Protein AF-A0A8J1XSB1-F1 (afdb_monomer)

Solvent-accessible surface area (backbone atoms only — not comparable to full-atom values): 29919 Å² total; per-residue (Å²): 109,68,73,61,51,50,53,50,51,52,51,54,46,54,56,48,51,50,58,38,58,77,54,52,57,88,57,80,73,46,47,40,36,46,13,46,48,22,53,51,43,30,51,53,44,44,46,30,55,44,31,11,64,73,67,74,39,55,56,66,54,18,47,53,47,57,32,66,22,36,42,86,61,67,60,22,49,53,42,48,53,49,42,74,71,49,35,71,60,53,36,58,38,50,78,67,71,50,51,36,56,30,52,25,39,43,70,64,36,24,49,68,43,92,95,52,74,80,66,52,67,66,92,67,63,96,88,58,58,54,65,65,60,15,55,77,47,47,66,62,61,66,76,61,80,56,75,78,62,84,58,97,54,82,90,51,59,50,77,39,91,84,40,30,66,58,40,62,51,50,50,46,32,74,72,50,58,37,27,71,58,47,76,47,71,51,55,40,7,78,46,55,50,40,52,8,26,37,30,25,20,33,31,74,41,72,76,39,58,77,31,28,44,36,33,54,58,60,85,27,8,49,89,53,55,26,19,34,29,47,56,46,24,63,37,90,88,80,71,45,28,44,31,51,76,56,34,66,89,38,60,56,52,26,34,35,36,45,20,8,33,70,50,18,28,48,60,64,54,50,47,80,48,28,50,92,64,48,43,44,80,74,32,57,56,44,64,59,34,58,44,34,75,34,32,38,26,32,45,12,22,54,51,8,78,45,62,79,85,84,77,69,64,71,60,59,50,50,11,47,36,47,52,47,28,70,38,25,49,67,26,28,46,20,33,35,51,49,31,32,81,78,23,18,65,79,63,36,68,59,47,57,68,47,62,75,59,48,47,82,57,27,46,19,38,34,33,35,41,38,50,37,48,43,43,45,29,36,33,49,91,64,26,83,78,75,31,65,47,57,68,54,48,48,57,31,50,54,48,52,55,54,50,47,48,72,38,46,11,65,78,15,30,36,42,38,40,24,34,47,71,48,66,57,43,47,77,50,32,53,90,40,62,27,46,81,13,52,93,76,70,72,27,31,38,47,46,52,27,48,26,30,39,60,20,28,59,27,75,27,34,19,39,49,40,82,50,62,69,50,22,51,53,33,42,50,51,28,52,52,43,27,51,39,55,45,48,51,42,64,73,43,60,89,71,52,86,15,39,55,65,47,68,42,73,39,50,60,61,66,44,45,54,53,41,42,75,74,73,47,60,68,48,77,34,37,29,68,64,79,60,70,44,60,26,51,49,35,26,23,48,36,22,50,54,49,49,56,47,35,63,75,74,40,44,77,66,70,48,56,71,32,88,41,44,65,57,47,39,73,74,43,57,72,27,80,62,69,122

Sequence (579 aa):
MAEGFLKVTKHLFVLSVFMVISTYSPIYAKGVNGGIQCATCTVVVTLTEQLAQVHNDSVAQALARLCSYMPQGQLQYACKIIIETLGPVVIDMLEKHETPDVICHALHLCTVDEGQPQCHLFPVPKDVSIQDRAMKYSNYGTSGLAWKHRRKEPFSVCKLPGIKILCDWIERIFDDHNPALDIDGDNFSTFQTLRGSSWRGKDCNDEQENIHPGAKPELGDVFHDTNCNGIYGVDGNTGLPYEDLYCKDSQPIGVAAIGDSVTAHFHIPPEWLEAEKLNVEMLRYLPFWLENELDWPHLSGTTGFMNDTTGRIEGSTDSIYLQMRKRNRCNHRDYQNLGVNGGRSGSTLNNENALARDKLKDNPLLVFYALVGNDVCNGHSDTLAHMTSPEEMRKNFLKTLKFLDAKVPNGSHLIVIGLADGSLLYDNLKNRVHPLGKLWGNVKYPQFYDWFNCLQVTPCAGWMNSNATIRNGTTKRARELSQVLKSVVAETKGKLRNFDASYLDCPIGPVLDAWKAQGGEGWQLIEPVDGFHINQIAHKLTAEYTWNYLEKNLPHFIGNINPHNAEIIKKFGEQGGHL

Radius of gyration: 25.46 Å; Cα contacts (8 Å, |Δi|>4): 1083; chains: 1; bounding box: 74×50×72 Å

Nearest PDB structures (foldseek):
  5w7f-assembly1_A  TM=9.689E-01  e=7.178E-57  Mus musculus
  5w7d-assembly1_A  TM=9.511E-01  e=5.882E-57  Mus musculus
  5w7a-assembly1_B  TM=9.779E-01  e=7.291E-46  Oryctolagus cuniculus
  5w7b-assembly1_C  TM=9.741E-01  e=7.664E-46  Oryctolagus cuniculus
  5w7b-assembly2_D  TM=9.752E-01  e=4.602E-45  Oryctolagus cuniculus

pLDDT: mean 86.96, std 18.54, range [23.52, 98.88]

InterPro domains:
  IPR001087 GDSL lipase/esterase [PF00657] (255-545)
  IPR008139 Saposin B type domain [PS50015] (34-114)
  IPR008139 Saposin B type domain [SM00741] (36-110)
  IPR011001 Saposin-like [SSF47862] (35-110)
  IPR036514 SGNH hydrolase superfamily [G3DSA:3.40.50.1110] (243-553)
  IPR039676 Acyloxyacyl hydrolase [PTHR15010] (11-578)
  IPR048593 Acyloxyacyl hydrolase, N-terminal domain [PF20825] (37-168)

Organism: Owenia fusiformis (NCBI:txid6347)

Structure (mmCIF, N/CA/C/O backbone):
data_AF-A0A8J1XSB1-F1
#
_entry.id   AF-A0A8J1XSB1-F1
#
loop_
_atom_site.group_PDB
_atom_site.id
_atom_site.type_symbol
_atom_site.label_atom_id
_atom_site.label_alt_id
_atom_site.label_comp_id
_atom_site.label_asym_id
_atom_site.label_entity_id
_atom_site.label_seq_id
_atom_site.pdbx_PDB_ins_code
_atom_site.Cartn_x
_atom_site.Cartn_y
_atom_site.Cartn_z
_atom_site.occupancy
_atom_site.B_iso_or_equiv
_atom_site.auth_seq_id
_atom_site.auth_comp_id
_atom_site.auth_asym_id
_atom_site.auth_atom_id
_atom_site.pdbx_PDB_model_num
ATOM 1 N N . MET A 1 1 ? -37.248 8.720 -13.293 1.00 28.00 1 MET A N 1
ATOM 2 C CA . MET A 1 1 ? -36.455 9.720 -14.054 1.00 28.00 1 MET A CA 1
ATOM 3 C C . MET A 1 1 ? -35.154 10.085 -13.338 1.00 28.00 1 MET A C 1
ATOM 5 O O . MET A 1 1 ? -34.134 10.067 -14.010 1.00 28.00 1 MET A O 1
ATOM 9 N N . ALA A 1 2 ? -35.150 10.318 -12.016 1.00 24.83 2 ALA A N 1
ATOM 10 C CA . ALA A 1 2 ? -33.935 10.611 -11.235 1.00 24.83 2 ALA A CA 1
ATOM 11 C C . ALA A 1 2 ? -32.879 9.480 -11.246 1.00 24.83 2 ALA A C 1
ATOM 13 O O . ALA A 1 2 ? -31.732 9.740 -11.583 1.00 24.83 2 ALA A O 1
ATOM 14 N N . GLU A 1 3 ? -33.261 8.213 -11.034 1.00 24.97 3 GLU A N 1
ATOM 15 C CA . GLU A 1 3 ? -32.327 7.065 -11.128 1.00 24.97 3 GLU A CA 1
ATOM 16 C C . GLU A 1 3 ? -31.716 6.873 -12.529 1.00 24.97 3 GLU A C 1
ATOM 18 O O . GLU A 1 3 ? -30.579 6.427 -12.674 1.00 24.97 3 GLU A O 1
ATOM 23 N N . GLY A 1 4 ? -32.473 7.211 -13.579 1.00 23.52 4 GLY A N 1
ATOM 24 C CA . GLY A 1 4 ? -32.002 7.146 -14.964 1.00 23.52 4 GLY A CA 1
ATOM 25 C C . GLY A 1 4 ? -31.012 8.264 -15.287 1.00 23.52 4 GLY A C 1
ATOM 26 O O . GLY A 1 4 ? -30.017 8.021 -15.962 1.00 23.52 4 GLY A O 1
ATOM 27 N N . PHE A 1 5 ? -31.247 9.466 -14.753 1.00 26.27 5 PHE A N 1
ATOM 28 C CA . PHE A 1 5 ? -30.328 10.594 -14.878 1.00 26.27 5 PHE A CA 1
ATOM 29 C C . PHE A 1 5 ? -29.035 10.342 -14.088 1.00 26.27 5 PHE A C 1
ATOM 31 O O . PHE A 1 5 ? -27.961 10.574 -14.628 1.00 26.27 5 PHE A O 1
ATOM 38 N N . LEU A 1 6 ? -29.135 9.750 -12.888 1.00 28.62 6 LEU A N 1
ATOM 39 C CA . LEU A 1 6 ? -28.001 9.371 -12.037 1.00 28.62 6 LEU A CA 1
ATOM 40 C C . LEU A 1 6 ? -27.120 8.282 -12.672 1.00 28.62 6 LEU A C 1
ATOM 42 O O . LEU A 1 6 ? -25.900 8.352 -12.598 1.00 28.62 6 LEU A O 1
ATOM 46 N N . LYS A 1 7 ? -27.708 7.281 -13.342 1.00 28.95 7 LYS A N 1
ATOM 47 C CA . LYS A 1 7 ? -26.940 6.265 -14.091 1.00 28.95 7 LYS A CA 1
ATOM 48 C C . LYS A 1 7 ? -26.202 6.862 -15.291 1.00 28.95 7 LYS A C 1
ATOM 50 O O . LYS A 1 7 ? -25.066 6.479 -15.559 1.00 28.95 7 LYS A O 1
ATOM 55 N N . VAL A 1 8 ? -26.824 7.811 -15.992 1.00 28.38 8 VAL A N 1
ATOM 56 C CA . VAL A 1 8 ? -26.225 8.486 -17.153 1.00 28.38 8 VAL A CA 1
ATOM 57 C C . VAL A 1 8 ? -25.119 9.453 -16.726 1.00 28.38 8 VAL A C 1
ATOM 59 O O . VAL A 1 8 ? -24.053 9.440 -17.340 1.00 28.38 8 VAL A O 1
ATOM 62 N N . THR A 1 9 ? -25.302 10.225 -15.649 1.00 30.52 9 THR A N 1
ATOM 63 C CA . THR A 1 9 ? -24.236 11.067 -15.083 1.00 30.52 9 THR A CA 1
ATOM 64 C C . THR A 1 9 ? -23.107 10.230 -14.490 1.00 30.52 9 THR A C 1
ATOM 66 O O . THR A 1 9 ? -21.958 10.547 -14.767 1.00 30.52 9 THR A O 1
ATOM 69 N N . LYS A 1 10 ? -23.389 9.115 -13.797 1.00 33.97 10 LYS A N 1
ATOM 70 C CA . LYS A 1 10 ? -22.364 8.165 -13.313 1.00 33.97 10 LYS A CA 1
ATOM 71 C C . LYS A 1 10 ? -21.551 7.541 -14.458 1.00 33.97 10 LYS A C 1
ATOM 73 O O . LYS A 1 10 ? -20.337 7.427 -14.347 1.00 33.97 10 LYS A O 1
ATOM 78 N N . HIS A 1 11 ? -22.172 7.173 -15.582 1.00 31.25 11 HIS A N 1
ATOM 79 C CA . HIS A 1 11 ? -21.440 6.650 -16.748 1.00 31.25 11 HIS A CA 1
ATOM 80 C C . HIS A 1 11 ? -20.631 7.723 -17.489 1.00 31.25 11 HIS A C 1
ATOM 82 O O . HIS A 1 11 ? -19.500 7.455 -17.890 1.00 31.25 11 HIS A O 1
ATOM 88 N N . LEU A 1 12 ? -21.165 8.940 -17.642 1.00 30.42 12 LEU A N 1
ATOM 89 C CA . LEU A 1 12 ? -20.422 10.080 -18.197 1.00 30.42 12 LEU A CA 1
ATOM 90 C C . LEU A 1 12 ? -19.236 10.471 -17.304 1.00 30.42 12 LEU A C 1
ATOM 92 O O . LEU A 1 12 ? -18.163 10.768 -17.819 1.00 30.42 12 LEU A O 1
ATOM 96 N N . PHE A 1 13 ? -19.415 10.403 -15.985 1.00 39.44 13 PHE A N 1
ATOM 97 C CA . PHE A 1 13 ? -18.401 10.660 -14.968 1.00 39.44 13 PHE A CA 1
ATOM 98 C C . PHE A 1 13 ? -17.244 9.659 -15.046 1.00 39.44 13 PHE A C 1
ATOM 100 O O . PHE A 1 13 ? -16.109 10.081 -15.248 1.00 39.44 13 PHE A O 1
ATOM 107 N N . VAL A 1 14 ? -17.521 8.350 -15.036 1.00 39.03 14 VAL A N 1
ATOM 108 C CA . VAL A 1 14 ? -16.492 7.300 -15.195 1.00 39.03 14 VAL A CA 1
ATOM 109 C C . VAL A 1 14 ? -15.757 7.434 -16.535 1.00 39.03 14 VAL A C 1
ATOM 111 O O . VAL A 1 14 ? -14.531 7.388 -16.581 1.00 39.03 14 VAL A O 1
ATOM 114 N N . LEU A 1 15 ? -16.479 7.696 -17.633 1.00 36.81 15 LEU A N 1
ATOM 115 C CA . LEU A 1 15 ? -15.873 7.925 -18.952 1.00 36.81 15 LEU A CA 1
ATOM 116 C C . LEU A 1 15 ? -14.979 9.170 -18.995 1.00 36.81 15 LEU A C 1
ATOM 118 O O . LEU A 1 15 ? -13.995 9.183 -19.735 1.00 36.81 15 LEU A O 1
ATOM 122 N N . SER A 1 16 ? -15.323 10.208 -18.232 1.00 38.19 16 SER A N 1
ATOM 123 C CA . SER A 1 16 ? -14.565 11.455 -18.145 1.00 38.19 16 SER A CA 1
ATOM 124 C C . SER A 1 16 ? -13.323 11.310 -17.250 1.00 38.19 16 SER A C 1
ATOM 126 O O . SER A 1 16 ? -12.235 11.706 -17.664 1.00 38.19 16 SER A O 1
ATOM 128 N N . VAL A 1 17 ? -13.436 10.626 -16.106 1.00 44.03 17 VAL A N 1
ATOM 129 C CA . VAL A 1 17 ? -12.312 10.302 -15.213 1.00 44.03 17 VAL A CA 1
ATOM 130 C C . VAL A 1 17 ? -11.292 9.410 -15.910 1.00 44.03 17 VAL A C 1
ATOM 132 O O . VAL A 1 17 ? -10.100 9.702 -15.897 1.00 44.03 17 VAL A O 1
ATOM 135 N N . PHE A 1 18 ? -11.755 8.398 -16.640 1.00 42.66 18 PHE A N 1
ATOM 136 C CA . PHE A 1 18 ? -10.898 7.530 -17.440 1.00 42.66 18 PHE A CA 1
ATOM 137 C C . PHE A 1 18 ? -10.192 8.270 -18.594 1.00 42.66 18 PHE A C 1
ATOM 139 O O . PHE A 1 18 ? -9.029 7.990 -18.896 1.00 42.66 18 PHE A O 1
ATOM 146 N N . MET A 1 19 ? -10.849 9.271 -19.199 1.00 36.91 19 MET A N 1
ATOM 147 C CA . MET A 1 19 ? -10.258 10.117 -20.251 1.00 36.91 19 MET A CA 1
ATOM 148 C C . MET A 1 19 ? -9.152 11.018 -19.712 1.00 36.91 19 MET A C 1
ATOM 150 O O . MET A 1 19 ? -8.189 11.307 -20.423 1.00 36.91 19 MET A O 1
ATOM 154 N N . VAL A 1 20 ? -9.249 11.420 -18.447 1.00 38.56 20 VAL A N 1
ATOM 155 C CA . VAL A 1 20 ? -8.190 12.165 -17.773 1.00 38.56 20 VAL A CA 1
ATOM 156 C C . VAL A 1 20 ? -7.098 11.232 -17.274 1.00 38.56 20 VAL A C 1
ATOM 158 O O . VAL A 1 20 ? -5.962 11.479 -17.619 1.00 38.56 20 VAL A O 1
ATOM 161 N N . ILE A 1 21 ? -7.376 10.118 -16.593 1.00 39.59 21 ILE A N 1
ATOM 162 C CA . ILE A 1 21 ? -6.328 9.180 -16.127 1.00 39.59 21 ILE A CA 1
ATOM 163 C C . ILE A 1 21 ? -5.485 8.636 -17.297 1.00 39.59 21 ILE A C 1
ATOM 165 O O . ILE A 1 21 ? -4.267 8.523 -17.197 1.00 39.59 21 ILE A O 1
ATOM 169 N N . SER A 1 22 ? -6.100 8.358 -18.452 1.00 35.19 22 SER A N 1
ATOM 170 C CA . SER A 1 22 ? -5.378 7.895 -19.651 1.00 35.19 22 SER A CA 1
ATOM 171 C C . SER A 1 22 ? -4.532 8.975 -20.339 1.00 35.19 22 SER A C 1
ATOM 173 O O . SER A 1 22 ? -3.665 8.652 -21.151 1.00 35.19 22 SER A O 1
ATOM 175 N N . THR A 1 23 ? -4.763 10.253 -20.029 1.00 34.16 23 THR A N 1
ATOM 176 C CA . THR A 1 23 ? -4.045 11.399 -20.612 1.00 34.16 23 THR A CA 1
ATOM 177 C C . THR A 1 23 ? -3.258 12.217 -19.585 1.00 34.16 23 THR A C 1
ATOM 179 O O . THR A 1 23 ? -2.479 13.104 -19.950 1.00 34.16 23 THR A O 1
ATOM 182 N N . TYR A 1 24 ? -3.435 11.886 -18.309 1.00 35.75 24 TYR A N 1
ATOM 183 C CA . TYR A 1 24 ? -2.822 12.484 -17.148 1.00 35.75 24 TYR A CA 1
ATOM 184 C C . TYR A 1 24 ? -1.996 11.439 -16.440 1.00 35.75 24 TYR A C 1
ATOM 186 O O . TYR A 1 24 ? -2.463 10.493 -15.817 1.00 35.75 24 TYR A O 1
ATOM 194 N N . SER A 1 25 ? -0.705 11.638 -16.561 1.00 33.69 25 SER A N 1
ATOM 195 C CA . SER A 1 25 ? 0.259 10.938 -15.763 1.00 33.69 25 SER A CA 1
ATOM 196 C C . SER A 1 25 ? 1.356 11.955 -15.500 1.00 33.69 25 SER A C 1
ATOM 198 O O . SER A 1 25 ? 2.225 12.142 -16.347 1.00 33.69 25 SER A O 1
ATOM 200 N N . PRO A 1 26 ? 1.377 12.630 -14.337 1.00 31.47 26 PRO A N 1
ATOM 201 C CA . PRO A 1 26 ? 2.551 13.397 -13.902 1.00 31.47 26 PRO A CA 1
ATOM 202 C C . PRO A 1 26 ? 3.818 12.516 -13.773 1.00 31.47 26 PRO A C 1
ATOM 204 O O . PRO A 1 26 ? 4.903 13.003 -13.475 1.00 31.47 26 PRO A O 1
ATOM 207 N N . ILE A 1 27 ? 3.707 11.225 -14.104 1.00 35.91 27 ILE A N 1
ATOM 208 C CA . ILE A 1 27 ? 4.759 10.276 -14.486 1.00 35.91 27 ILE A CA 1
ATOM 209 C C . ILE A 1 27 ? 5.755 10.852 -15.520 1.00 35.91 27 ILE A C 1
ATOM 211 O O . ILE A 1 27 ? 6.904 10.416 -15.564 1.00 35.91 27 ILE A O 1
ATOM 215 N N . TYR A 1 28 ? 5.368 11.851 -16.328 1.00 40.19 28 TYR A N 1
ATOM 216 C CA . TYR A 1 28 ? 6.170 12.348 -17.458 1.00 40.19 28 TYR A CA 1
ATOM 217 C C . TYR A 1 28 ? 7.547 12.965 -17.120 1.00 40.19 28 TYR A C 1
ATOM 219 O O . TYR A 1 28 ? 8.316 13.174 -18.056 1.00 40.19 28 TYR A O 1
ATOM 227 N N . ALA A 1 29 ? 7.915 13.219 -15.858 1.00 41.19 29 ALA A N 1
ATOM 228 C CA . ALA A 1 29 ? 9.221 13.818 -15.525 1.00 41.19 29 ALA A CA 1
ATOM 229 C C . ALA A 1 29 ? 9.898 13.278 -14.247 1.00 41.19 29 ALA A C 1
ATOM 231 O O . ALA A 1 29 ? 10.734 13.966 -13.663 1.00 41.19 29 ALA A O 1
ATOM 232 N N . LYS A 1 30 ? 9.551 12.072 -13.776 1.00 60.84 30 LYS A N 1
ATOM 233 C CA . LYS A 1 30 ? 10.227 11.476 -12.610 1.00 60.84 30 LYS A CA 1
ATOM 234 C C . LYS A 1 30 ? 11.411 10.613 -13.059 1.00 60.84 30 LYS A C 1
ATOM 236 O O . LYS A 1 30 ? 11.222 9.656 -13.810 1.00 60.84 30 LYS A O 1
ATOM 241 N N . GLY A 1 31 ? 12.603 10.945 -12.564 1.00 80.19 31 GLY A N 1
ATOM 242 C CA . GLY A 1 31 ? 13.853 10.222 -12.819 1.00 80.19 31 GLY A CA 1
ATOM 243 C C . GLY A 1 31 ? 14.820 10.966 -13.745 1.00 80.19 31 GLY A C 1
ATOM 244 O O . GLY A 1 31 ? 14.583 12.111 -14.125 1.00 80.19 31 GLY A O 1
ATOM 245 N N . VAL A 1 32 ? 15.912 10.291 -14.098 1.00 88.94 32 VAL A N 1
ATOM 246 C CA . VAL A 1 32 ? 16.925 10.739 -15.071 1.00 88.94 32 VAL A CA 1
ATOM 247 C C . VAL A 1 32 ? 16.978 9.767 -16.247 1.00 88.94 32 VAL A C 1
ATOM 249 O O . VAL A 1 32 ? 16.425 8.668 -16.171 1.00 88.94 32 VAL A O 1
ATOM 252 N N . ASN A 1 33 ? 17.648 10.141 -17.337 1.00 89.62 33 ASN A N 1
ATOM 253 C CA . ASN A 1 33 ? 17.827 9.301 -18.526 1.00 89.62 33 ASN A CA 1
ATOM 254 C C . ASN A 1 33 ? 16.493 8.889 -19.180 1.00 89.62 33 ASN A C 1
ATOM 256 O O . ASN A 1 33 ? 16.342 7.789 -19.712 1.00 89.62 33 ASN A O 1
ATOM 260 N N . GLY A 1 34 ? 15.493 9.772 -19.111 1.00 81.19 34 GLY A N 1
ATOM 261 C CA . GLY A 1 34 ? 14.113 9.508 -19.536 1.00 81.19 34 GLY A CA 1
ATOM 262 C C . GLY A 1 34 ? 13.234 8.850 -18.463 1.00 81.19 34 GLY A C 1
ATOM 263 O O . GLY A 1 34 ? 12.016 8.776 -18.634 1.00 81.19 34 GLY A O 1
ATOM 264 N N . GLY A 1 35 ? 13.814 8.410 -17.340 1.00 87.06 35 GLY A N 1
ATOM 265 C CA . GLY A 1 35 ? 13.094 7.978 -16.143 1.00 87.06 35 GLY A CA 1
ATOM 266 C C . GLY A 1 35 ? 12.003 6.946 -16.432 1.00 87.06 35 GLY A C 1
ATOM 267 O O . GLY A 1 35 ? 12.247 5.914 -17.062 1.00 87.06 35 GLY A O 1
ATOM 268 N N . ILE A 1 36 ? 10.772 7.228 -15.990 1.00 78.25 36 ILE A N 1
ATOM 269 C CA . ILE A 1 36 ? 9.655 6.280 -16.129 1.00 78.25 36 ILE A CA 1
ATOM 270 C C . ILE A 1 36 ? 9.277 6.053 -17.602 1.00 78.25 36 ILE A C 1
ATOM 272 O O . ILE A 1 36 ? 8.847 4.955 -17.959 1.00 78.25 36 ILE A O 1
ATOM 276 N N . GLN A 1 37 ? 9.479 7.037 -18.485 1.00 78.06 37 GLN A N 1
ATOM 277 C CA . GLN A 1 37 ? 9.223 6.856 -19.919 1.00 78.06 37 GLN A CA 1
ATOM 278 C C . GLN A 1 37 ? 10.184 5.827 -20.521 1.00 78.06 37 GLN A C 1
ATOM 280 O O . GLN A 1 37 ? 9.754 4.943 -21.264 1.00 78.06 37 GLN A O 1
ATOM 285 N N . CYS A 1 38 ? 11.464 5.899 -20.142 1.00 83.94 38 CYS A N 1
ATOM 286 C CA . CYS A 1 38 ? 12.469 4.928 -20.555 1.00 83.94 38 CYS A CA 1
ATOM 287 C C . CYS A 1 38 ? 12.125 3.522 -20.043 1.00 83.94 38 CYS A C 1
ATOM 289 O O . CYS A 1 38 ? 12.123 2.560 -20.818 1.00 83.94 38 CYS A O 1
ATOM 291 N N . ALA A 1 39 ? 11.747 3.408 -18.763 1.00 85.69 39 ALA A N 1
ATOM 292 C CA . ALA A 1 39 ? 11.326 2.141 -18.169 1.00 85.69 39 ALA A CA 1
ATOM 293 C C . ALA A 1 39 ? 10.109 1.538 -18.887 1.00 85.69 39 ALA A C 1
ATOM 295 O O . ALA A 1 39 ? 10.132 0.376 -19.291 1.00 85.69 39 ALA A O 1
ATOM 296 N N . THR A 1 40 ? 9.077 2.352 -19.117 1.00 80.25 40 THR A N 1
ATOM 297 C CA . THR A 1 40 ? 7.837 1.938 -19.789 1.00 80.25 40 THR A CA 1
ATOM 298 C C . THR A 1 40 ? 8.104 1.491 -21.221 1.00 80.25 40 THR A C 1
ATOM 300 O O . THR A 1 40 ? 7.635 0.430 -21.627 1.00 80.25 40 THR A O 1
ATOM 303 N N . CYS A 1 41 ? 8.893 2.258 -21.981 1.00 83.19 41 CYS A N 1
ATOM 304 C CA . CYS A 1 41 ? 9.276 1.878 -23.337 1.00 83.19 41 CYS A CA 1
ATOM 305 C C . CYS A 1 41 ? 9.991 0.525 -23.348 1.00 83.19 41 CYS A C 1
ATOM 307 O O . CYS A 1 41 ? 9.601 -0.372 -24.094 1.00 83.19 41 CYS A O 1
ATOM 309 N N . THR A 1 42 ? 10.996 0.361 -22.483 1.00 91.38 42 THR A N 1
ATOM 310 C CA . THR A 1 42 ? 11.811 -0.859 -22.423 1.00 91.38 42 THR A CA 1
ATOM 311 C C . THR A 1 42 ? 10.935 -2.072 -22.119 1.00 91.38 42 THR A C 1
ATOM 313 O O . THR A 1 42 ? 11.051 -3.097 -22.790 1.00 91.38 42 THR A O 1
ATOM 316 N N . VAL A 1 43 ? 9.996 -1.944 -21.176 1.00 89.06 43 VAL A N 1
ATOM 317 C CA . VAL A 1 43 ? 9.019 -2.990 -20.836 1.00 89.06 43 VAL A CA 1
ATOM 318 C C . VAL A 1 43 ? 8.099 -3.315 -22.015 1.00 89.06 43 VAL A C 1
ATOM 320 O O . VAL A 1 43 ? 7.968 -4.482 -22.376 1.00 89.06 43 VAL A O 1
ATOM 323 N N . VAL A 1 44 ? 7.488 -2.315 -22.654 1.00 85.88 44 VAL A N 1
ATOM 324 C CA . VAL A 1 44 ? 6.538 -2.536 -23.761 1.00 85.88 44 VAL A CA 1
ATOM 325 C C . VAL A 1 44 ? 7.221 -3.157 -24.981 1.00 85.88 44 VAL A C 1
ATOM 327 O O . VAL A 1 44 ? 6.672 -4.080 -25.586 1.00 85.88 44 VAL A O 1
ATOM 330 N N . VAL A 1 45 ? 8.425 -2.699 -25.335 1.00 91.88 45 VAL A N 1
ATOM 331 C CA . VAL A 1 45 ? 9.202 -3.270 -26.448 1.00 91.88 45 VAL A CA 1
ATOM 332 C C . VAL A 1 45 ? 9.625 -4.705 -26.125 1.00 91.88 45 VAL A C 1
ATOM 334 O O . VAL A 1 45 ? 9.474 -5.579 -26.975 1.00 91.88 45 VAL A O 1
ATOM 337 N N . THR A 1 46 ? 10.042 -4.976 -24.882 1.00 94.75 46 THR A N 1
ATOM 338 C CA . THR A 1 46 ? 10.322 -6.345 -24.411 1.00 94.75 46 THR A CA 1
ATOM 339 C C . THR A 1 46 ? 9.099 -7.244 -24.579 1.00 94.75 46 THR A C 1
ATOM 341 O O . THR A 1 46 ? 9.195 -8.305 -25.188 1.00 94.75 46 THR A O 1
ATOM 344 N N . LEU A 1 47 ? 7.930 -6.819 -24.091 1.00 93.12 47 LEU A N 1
ATOM 345 C CA . LEU A 1 47 ? 6.700 -7.609 -24.196 1.00 93.12 47 LEU A CA 1
ATOM 346 C C . LEU A 1 47 ? 6.272 -7.824 -25.644 1.00 93.12 47 LEU A C 1
ATOM 348 O O . LEU A 1 47 ? 5.781 -8.897 -25.977 1.00 93.12 47 LEU A O 1
ATOM 352 N N . THR A 1 48 ? 6.489 -6.838 -26.511 1.00 93.88 48 THR A N 1
ATOM 353 C CA . THR A 1 48 ? 6.220 -6.964 -27.947 1.00 93.88 48 THR A CA 1
ATOM 354 C C . THR A 1 48 ? 7.068 -8.072 -28.568 1.00 93.88 48 THR A C 1
ATOM 356 O O . THR A 1 48 ? 6.535 -8.932 -29.267 1.00 93.88 48 THR A O 1
ATOM 359 N N . GLU A 1 49 ? 8.373 -8.084 -28.289 1.00 96.44 49 GLU A N 1
ATOM 360 C CA . GLU A 1 49 ? 9.282 -9.117 -28.789 1.00 96.44 49 GLU A CA 1
ATOM 361 C C . GLU A 1 49 ? 8.916 -10.503 -28.239 1.00 96.44 49 GLU A C 1
ATOM 363 O O . GLU A 1 49 ? 8.844 -11.479 -28.986 1.00 96.44 49 GLU A O 1
ATOM 368 N N . GLN A 1 50 ? 8.613 -10.591 -26.944 1.00 96.75 50 GLN A N 1
ATOM 369 C CA . GLN A 1 50 ? 8.206 -11.844 -26.312 1.00 96.75 50 GLN A CA 1
ATOM 370 C C . GLN A 1 50 ? 6.872 -12.366 -26.860 1.00 96.75 50 GLN A C 1
ATOM 372 O O . GLN A 1 50 ? 6.758 -13.557 -27.136 1.00 96.75 50 GLN A O 1
ATOM 377 N N . LEU A 1 51 ? 5.877 -11.500 -27.078 1.00 95.06 51 LEU A N 1
ATOM 378 C CA . LEU A 1 51 ? 4.599 -11.876 -27.692 1.00 95.06 51 LEU A CA 1
ATOM 379 C C . LEU A 1 51 ? 4.784 -12.373 -29.127 1.00 95.06 51 LEU A C 1
ATOM 381 O O . LEU A 1 51 ? 4.150 -13.359 -29.504 1.00 95.06 51 LEU A O 1
ATOM 385 N N . ALA A 1 52 ? 5.658 -11.729 -29.907 1.00 97.12 52 ALA A N 1
ATOM 386 C CA . ALA A 1 52 ? 5.995 -12.179 -31.256 1.00 97.12 52 ALA A CA 1
ATOM 387 C C . ALA A 1 52 ? 6.560 -13.609 -31.236 1.00 97.12 52 ALA A C 1
ATOM 389 O O . ALA A 1 52 ? 6.123 -14.456 -32.013 1.00 97.12 52 ALA A O 1
ATOM 390 N N . GLN A 1 53 ? 7.458 -13.909 -30.290 1.00 97.06 53 GLN A N 1
ATOM 391 C CA . GLN A 1 53 ? 8.032 -15.247 -30.118 1.00 97.06 53 GLN A CA 1
ATOM 392 C C . GLN A 1 53 ? 6.999 -16.280 -29.639 1.00 97.06 53 GLN A C 1
ATOM 394 O O . GLN A 1 53 ? 6.882 -17.347 -30.237 1.00 97.06 53 GLN A O 1
ATOM 399 N N . VAL A 1 54 ? 6.229 -15.964 -28.594 1.00 97.00 54 VAL A N 1
ATOM 400 C CA . VAL A 1 54 ? 5.239 -16.874 -27.985 1.00 97.00 54 VAL A CA 1
ATOM 401 C C . VAL A 1 54 ? 4.132 -17.253 -28.970 1.00 97.00 54 VAL A C 1
ATOM 403 O O . VAL A 1 54 ? 3.701 -18.405 -29.003 1.00 97.00 54 VAL A O 1
ATOM 406 N N . HIS A 1 55 ? 3.668 -16.302 -29.783 1.00 96.06 55 HIS A N 1
ATOM 407 C CA . HIS A 1 55 ? 2.573 -16.526 -30.729 1.00 96.06 55 HIS A CA 1
ATOM 408 C C . HIS A 1 55 ? 3.030 -16.832 -32.159 1.00 96.06 55 HIS A C 1
ATOM 410 O O . HIS A 1 55 ? 2.178 -17.096 -33.006 1.00 96.06 55 HIS A O 1
ATOM 416 N N . ASN A 1 56 ? 4.342 -16.839 -32.426 1.00 96.06 56 ASN A N 1
ATOM 417 C CA . ASN A 1 56 ? 4.904 -16.952 -33.775 1.00 96.06 56 ASN A CA 1
ATOM 418 C C . ASN A 1 56 ? 4.302 -15.906 -34.742 1.00 96.06 56 ASN A C 1
ATOM 420 O O . ASN A 1 56 ? 3.968 -16.199 -35.892 1.00 96.06 56 ASN A O 1
ATOM 424 N N . ASP A 1 57 ? 4.134 -14.690 -34.226 1.00 95.88 57 ASP A N 1
ATOM 425 C CA . ASP A 1 57 ? 3.590 -13.526 -34.919 1.00 95.88 57 ASP A CA 1
ATOM 426 C C . ASP A 1 57 ? 4.731 -12.682 -35.509 1.00 95.88 57 ASP A C 1
ATOM 428 O O . ASP A 1 5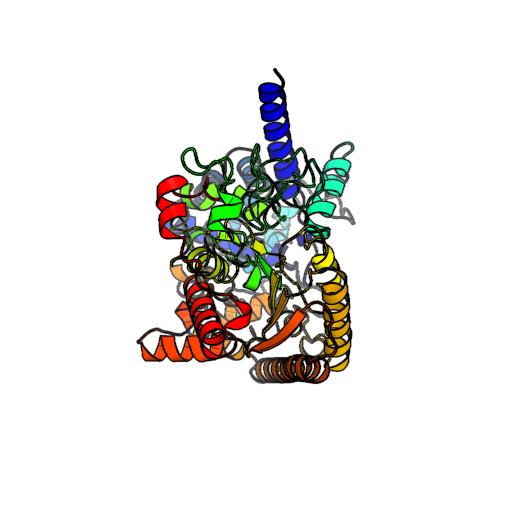7 ? 5.844 -12.649 -34.979 1.00 95.88 57 ASP A O 1
ATOM 432 N N . SER A 1 58 ? 4.453 -11.912 -36.564 1.00 96.88 58 SER A N 1
ATOM 433 C CA . SER A 1 58 ? 5.323 -10.784 -36.914 1.00 96.88 58 SER A CA 1
ATOM 434 C C . SER A 1 58 ? 5.296 -9.721 -35.809 1.00 96.88 58 SER A C 1
ATOM 436 O O . SER A 1 58 ? 4.329 -9.617 -35.051 1.00 96.88 58 SER A O 1
ATOM 438 N N . VAL A 1 59 ? 6.313 -8.858 -35.742 1.00 94.62 59 VAL A N 1
ATOM 439 C CA . VAL A 1 59 ? 6.348 -7.764 -34.751 1.00 94.62 59 VAL A CA 1
ATOM 440 C C . VAL A 1 59 ? 5.110 -6.863 -34.869 1.00 94.62 59 VAL A C 1
ATOM 442 O O . VAL A 1 59 ? 4.517 -6.472 -33.865 1.00 94.62 59 VAL A O 1
ATOM 445 N N . ALA A 1 60 ? 4.658 -6.589 -36.097 1.00 93.69 60 ALA A N 1
ATOM 446 C CA . ALA A 1 60 ? 3.441 -5.820 -36.347 1.00 93.69 60 ALA A CA 1
ATOM 447 C C . ALA A 1 60 ? 2.182 -6.511 -35.790 1.00 93.69 60 ALA A C 1
ATOM 449 O O . ALA A 1 60 ? 1.317 -5.855 -35.205 1.00 93.69 60 ALA A O 1
ATOM 450 N N . GLN A 1 61 ? 2.082 -7.835 -35.946 1.00 96.25 61 GLN A N 1
ATOM 451 C CA . GLN A 1 61 ? 0.985 -8.631 -35.391 1.00 96.25 61 GLN A CA 1
ATOM 452 C C . GLN A 1 61 ? 1.035 -8.662 -33.860 1.00 96.25 61 GLN A C 1
ATOM 454 O O . GLN A 1 61 ? -0.004 -8.492 -33.227 1.00 96.25 61 GLN A O 1
ATOM 459 N N . ALA A 1 62 ? 2.223 -8.785 -33.263 1.00 94.75 62 ALA A N 1
ATOM 460 C CA . ALA A 1 62 ? 2.408 -8.756 -31.814 1.00 94.75 62 ALA A CA 1
ATOM 461 C C . ALA A 1 62 ? 2.016 -7.400 -31.200 1.00 94.75 62 ALA A C 1
ATOM 463 O O . ALA A 1 62 ? 1.306 -7.360 -30.195 1.00 94.75 62 ALA A O 1
ATOM 464 N N . LEU A 1 63 ? 2.391 -6.286 -31.840 1.00 88.81 63 LEU A N 1
ATOM 465 C CA . LEU A 1 63 ? 1.940 -4.944 -31.456 1.00 88.81 63 LEU A CA 1
ATOM 466 C C . LEU A 1 63 ? 0.407 -4.836 -31.529 1.00 88.81 63 LEU A C 1
ATOM 468 O O . LEU A 1 63 ? -0.245 -4.445 -30.559 1.00 88.81 63 LEU A O 1
ATOM 472 N N . ALA A 1 64 ? -0.195 -5.238 -32.653 1.00 93.06 64 ALA A N 1
ATOM 473 C CA . ALA A 1 64 ? -1.650 -5.218 -32.813 1.00 93.06 64 ALA A CA 1
ATOM 474 C C . ALA A 1 64 ? -2.361 -6.093 -31.764 1.00 93.06 64 ALA A C 1
ATOM 476 O O . ALA A 1 64 ? -3.396 -5.694 -31.220 1.00 93.06 64 ALA A O 1
ATOM 477 N N . ARG A 1 65 ? -1.784 -7.254 -31.437 1.00 93.50 65 ARG A N 1
ATOM 478 C CA . ARG A 1 65 ? -2.251 -8.162 -30.386 1.00 93.50 65 ARG A CA 1
ATOM 479 C C . ARG A 1 65 ? -2.206 -7.498 -29.014 1.00 93.50 65 ARG A C 1
ATOM 481 O O . ARG A 1 65 ? -3.220 -7.528 -28.320 1.00 93.50 65 ARG A O 1
ATOM 488 N N . LEU A 1 66 ? -1.104 -6.843 -28.652 1.00 87.50 66 LEU A N 1
ATOM 489 C CA . LEU A 1 66 ? -0.987 -6.122 -27.384 1.00 87.50 66 LEU A CA 1
ATOM 490 C C . LEU A 1 66 ? -2.100 -5.071 -27.232 1.00 87.50 66 LEU A C 1
ATOM 492 O O . LEU A 1 66 ? -2.780 -5.037 -26.207 1.00 87.50 66 LEU A O 1
ATOM 496 N N . CYS A 1 67 ? -2.384 -4.282 -28.274 1.00 82.50 67 CYS A N 1
ATOM 497 C CA . CYS A 1 67 ? -3.511 -3.343 -28.230 1.00 82.50 67 CYS A CA 1
ATOM 498 C C . CYS A 1 67 ? -4.883 -4.017 -28.238 1.00 82.50 67 CYS A C 1
ATOM 500 O O . CYS A 1 67 ? -5.838 -3.467 -27.689 1.00 82.50 67 CYS 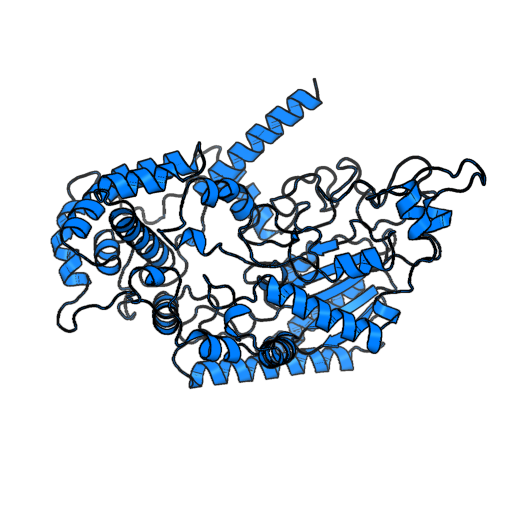A O 1
ATOM 502 N N . SER A 1 68 ? -5.012 -5.199 -28.842 1.00 92.25 68 SER A N 1
ATOM 503 C CA . SER A 1 68 ? -6.258 -5.969 -28.786 1.00 92.25 68 SER A CA 1
ATOM 504 C C . SER A 1 68 ? -6.584 -6.457 -27.370 1.00 92.25 68 SER A C 1
ATOM 506 O O . SER A 1 68 ? -7.758 -6.634 -27.054 1.00 92.25 68 SER A O 1
ATOM 508 N N . TYR A 1 69 ? -5.568 -6.624 -26.514 1.00 89.31 69 TYR A N 1
ATOM 509 C CA . TYR A 1 69 ? -5.737 -7.019 -25.116 1.00 89.31 69 TYR A CA 1
ATOM 510 C C . TYR A 1 69 ? -6.162 -5.864 -24.208 1.00 89.31 69 TYR A C 1
ATOM 512 O O . TYR A 1 69 ? -6.772 -6.115 -23.173 1.00 89.31 69 TYR A O 1
ATOM 520 N N . MET A 1 70 ? -5.878 -4.614 -24.586 1.00 78.62 70 MET A N 1
ATOM 521 C CA . MET A 1 70 ? -6.302 -3.444 -23.815 1.00 78.62 70 MET A CA 1
ATOM 522 C C . MET A 1 70 ? -7.835 -3.361 -23.721 1.00 78.62 70 MET A C 1
ATOM 524 O O . MET A 1 70 ? -8.520 -3.671 -24.704 1.00 78.62 70 MET A O 1
ATOM 528 N N . PRO A 1 71 ? -8.389 -2.881 -22.588 1.00 78.69 71 PRO A N 1
ATOM 529 C CA . PRO A 1 71 ? -9.819 -2.625 -22.457 1.00 78.69 71 PRO A CA 1
ATOM 530 C C . PRO A 1 71 ? -10.368 -1.796 -23.620 1.00 78.69 71 PRO A C 1
ATOM 532 O O . PRO A 1 71 ? -9.755 -0.810 -24.052 1.00 78.69 71 PRO A O 1
ATOM 535 N N . GLN A 1 72 ? -11.539 -2.198 -24.123 1.00 79.06 72 GLN A N 1
ATOM 536 C CA . GLN A 1 72 ? -12.218 -1.486 -25.204 1.00 79.06 72 GLN A CA 1
ATOM 537 C C . GLN A 1 72 ? -12.496 -0.028 -24.811 1.00 79.06 72 GLN A C 1
ATOM 539 O O . GLN A 1 72 ? -12.729 0.290 -23.647 1.00 79.06 72 GLN A O 1
ATOM 544 N N . GLY A 1 73 ? -12.490 0.861 -25.804 1.00 72.31 73 GLY A N 1
ATOM 545 C CA . GLY A 1 73 ? -12.653 2.297 -25.596 1.00 72.31 73 GLY A CA 1
ATOM 546 C C . GLY A 1 73 ? -11.320 3.034 -25.672 1.00 72.31 73 GLY A C 1
ATOM 547 O O . GLY A 1 73 ? -10.556 2.849 -26.620 1.00 72.31 73 GLY A O 1
ATOM 548 N N . GLN A 1 74 ? -11.057 3.908 -24.703 1.00 66.00 74 GLN A N 1
ATOM 549 C CA . GLN A 1 74 ? -9.973 4.889 -24.802 1.00 66.00 74 GLN A CA 1
ATOM 550 C C . GLN A 1 74 ? -8.573 4.277 -24.685 1.00 66.00 74 GLN A C 1
ATOM 552 O O . GLN A 1 74 ? -7.700 4.677 -25.447 1.00 66.00 74 GLN A O 1
ATOM 557 N N . LEU A 1 75 ? -8.355 3.278 -23.818 1.00 65.25 75 LEU A N 1
ATOM 558 C CA . LEU A 1 75 ? -7.039 2.630 -23.689 1.00 65.25 75 LEU A CA 1
ATOM 559 C C . LEU A 1 75 ? -6.642 1.899 -24.972 1.00 65.25 75 LEU A C 1
ATOM 561 O O . LEU A 1 75 ? -5.539 2.091 -25.481 1.00 65.25 75 LEU A O 1
ATOM 565 N N . GLN A 1 76 ? -7.556 1.112 -25.545 1.00 75.75 76 GLN A N 1
ATOM 566 C CA . GLN A 1 76 ? -7.307 0.461 -26.829 1.00 75.75 76 GLN A CA 1
ATOM 567 C C . GLN A 1 76 ? -7.086 1.477 -27.962 1.00 75.75 76 GLN A C 1
ATOM 569 O O . GLN A 1 76 ? -6.229 1.257 -28.818 1.00 75.75 76 GLN A O 1
ATOM 574 N N . TYR A 1 77 ? -7.829 2.587 -27.982 1.00 72.69 77 TYR A N 1
ATOM 575 C CA . TYR A 1 77 ? -7.643 3.649 -28.974 1.00 72.69 77 TYR A CA 1
ATOM 576 C C . TYR A 1 77 ? -6.281 4.348 -28.834 1.00 72.69 77 TYR A C 1
ATOM 578 O O . TYR A 1 77 ? -5.556 4.474 -29.819 1.00 72.69 77 TYR A O 1
ATOM 586 N N . ALA A 1 78 ? -5.893 4.726 -27.614 1.00 66.31 78 ALA A N 1
ATOM 587 C CA . ALA A 1 78 ? -4.590 5.320 -27.323 1.00 66.31 78 ALA A CA 1
ATOM 588 C C . ALA A 1 78 ? -3.443 4.382 -27.727 1.00 66.31 78 ALA A C 1
ATOM 590 O O . ALA A 1 78 ? -2.490 4.807 -28.376 1.00 66.31 78 ALA A O 1
ATOM 591 N N . CYS A 1 79 ? -3.579 3.089 -27.430 1.00 74.06 79 CYS A N 1
ATOM 592 C CA . CYS A 1 79 ? -2.614 2.071 -27.828 1.00 74.06 79 CYS A CA 1
ATOM 593 C C . CYS A 1 79 ? -2.429 2.017 -29.358 1.00 74.06 79 CYS A C 1
ATOM 595 O O . CYS A 1 79 ? -1.299 2.011 -29.846 1.00 74.06 79 CYS A O 1
ATOM 597 N N . LYS A 1 80 ? -3.525 2.057 -30.131 1.00 75.94 80 LYS A N 1
ATOM 598 C CA . LYS A 1 80 ? -3.463 2.075 -31.604 1.00 75.94 80 LYS A CA 1
ATOM 599 C C . LYS A 1 80 ? -2.739 3.312 -32.141 1.00 75.94 80 LYS A C 1
ATOM 601 O O . LYS A 1 80 ? -1.886 3.160 -33.007 1.00 75.94 80 LYS A O 1
ATOM 606 N N . ILE A 1 81 ? -2.996 4.498 -31.582 1.00 69.62 81 ILE A N 1
ATOM 607 C CA . ILE A 1 81 ? -2.282 5.734 -31.962 1.00 69.62 81 ILE A CA 1
ATOM 608 C C . ILE A 1 81 ? -0.774 5.603 -31.708 1.00 69.62 81 ILE A C 1
ATOM 610 O O . ILE A 1 81 ? 0.040 6.021 -32.537 1.00 69.62 81 ILE A O 1
ATOM 614 N N . ILE A 1 82 ? -0.387 5.017 -30.570 1.00 68.56 82 ILE A N 1
ATOM 615 C CA . ILE A 1 82 ? 1.024 4.795 -30.233 1.00 68.56 82 ILE A CA 1
ATOM 616 C C . ILE A 1 82 ? 1.678 3.870 -31.265 1.00 68.56 82 ILE A C 1
ATOM 618 O O . ILE A 1 82 ? 2.765 4.186 -31.746 1.00 68.56 82 ILE A O 1
ATOM 622 N N . ILE A 1 83 ? 1.015 2.777 -31.662 1.00 75.19 83 ILE A N 1
ATOM 623 C CA . ILE A 1 83 ? 1.517 1.885 -32.721 1.00 75.19 83 ILE A CA 1
ATOM 624 C C . ILE A 1 83 ? 1.617 2.608 -34.061 1.00 75.19 83 ILE A C 1
ATOM 626 O O . ILE A 1 83 ? 2.626 2.468 -34.743 1.00 75.19 83 ILE A O 1
ATOM 630 N N . GLU A 1 84 ? 0.610 3.382 -34.457 1.00 73.62 84 GLU A N 1
ATOM 631 C CA . GLU A 1 84 ? 0.642 4.121 -35.726 1.00 73.62 84 GLU A CA 1
ATOM 632 C C . GLU A 1 84 ? 1.817 5.108 -35.783 1.00 73.62 84 GLU A C 1
ATOM 634 O O . GLU A 1 84 ? 2.387 5.334 -36.848 1.00 73.62 84 GLU A O 1
ATOM 639 N N . THR A 1 85 ? 2.210 5.653 -34.629 1.00 68.00 85 THR A N 1
ATOM 640 C CA . THR A 1 85 ? 3.281 6.651 -34.523 1.00 68.00 85 THR A CA 1
ATOM 641 C C . THR A 1 85 ? 4.669 6.022 -34.374 1.00 68.00 85 THR A C 1
ATOM 643 O O . THR A 1 85 ? 5.603 6.420 -35.066 1.00 68.00 85 THR A O 1
ATOM 646 N N . LEU A 1 86 ? 4.832 5.060 -33.460 1.00 75.06 86 LEU A N 1
ATOM 647 C CA . LEU A 1 86 ? 6.135 4.494 -33.074 1.00 75.06 86 LEU A CA 1
ATOM 648 C C . LEU A 1 86 ? 6.382 3.099 -33.663 1.00 75.06 86 LEU A C 1
ATOM 650 O O . LEU A 1 86 ? 7.529 2.670 -33.788 1.00 75.06 86 LEU A O 1
ATOM 654 N N . GLY A 1 87 ? 5.315 2.396 -34.044 1.00 78.75 87 GLY A N 1
ATOM 655 C CA . GLY A 1 87 ? 5.344 1.018 -34.526 1.00 78.75 87 GLY A CA 1
ATOM 656 C C . GLY A 1 87 ? 6.295 0.779 -35.697 1.00 78.75 87 GLY A C 1
ATOM 657 O O . GLY A 1 87 ? 7.057 -0.177 -35.606 1.00 78.75 87 GLY A O 1
ATOM 658 N N . PRO A 1 88 ? 6.348 1.622 -36.751 1.00 86.19 88 PRO A N 1
ATOM 659 C CA . PRO A 1 88 ? 7.266 1.399 -37.871 1.00 86.19 88 PRO A CA 1
ATOM 660 C C . PRO A 1 88 ? 8.739 1.294 -37.454 1.00 86.19 88 PRO A C 1
ATOM 662 O O . PRO A 1 88 ? 9.463 0.445 -37.968 1.00 86.19 88 PRO A O 1
ATOM 665 N N . VAL A 1 89 ? 9.170 2.116 -36.491 1.00 83.12 89 VAL A N 1
ATOM 666 C CA . VAL A 1 89 ? 10.547 2.103 -35.971 1.00 83.12 89 VAL A CA 1
ATOM 667 C C . VAL A 1 89 ? 10.788 0.860 -35.122 1.00 83.12 89 VAL A C 1
ATOM 669 O O . VAL A 1 89 ? 11.798 0.182 -35.291 1.00 83.12 89 VAL A O 1
ATOM 672 N N . VAL A 1 90 ? 9.839 0.535 -34.239 1.00 87.44 90 VAL A N 1
ATOM 673 C CA . VAL A 1 90 ? 9.909 -0.658 -33.385 1.00 87.44 90 VAL A CA 1
ATOM 674 C C . VAL A 1 90 ? 9.967 -1.936 -34.228 1.00 87.44 90 VAL A C 1
ATOM 676 O O . VAL A 1 90 ? 10.781 -2.806 -33.940 1.00 87.44 90 VAL A O 1
ATOM 679 N N . ILE A 1 91 ? 9.154 -2.031 -35.286 1.00 91.44 91 ILE A N 1
ATOM 680 C CA . ILE A 1 91 ? 9.124 -3.171 -36.213 1.00 91.44 91 ILE A CA 1
ATOM 681 C C . ILE A 1 91 ? 10.482 -3.340 -36.898 1.00 91.44 91 ILE A C 1
ATOM 683 O O . ILE A 1 91 ? 11.091 -4.396 -36.755 1.00 91.44 91 ILE A O 1
ATOM 687 N N . ASP A 1 92 ? 10.987 -2.300 -37.574 1.00 91.25 92 ASP A N 1
ATOM 688 C CA . ASP A 1 92 ? 12.260 -2.375 -38.309 1.00 91.25 92 ASP A CA 1
ATOM 689 C C . ASP A 1 92 ? 13.436 -2.757 -37.399 1.00 91.25 92 ASP A C 1
ATOM 691 O O . ASP A 1 92 ? 14.308 -3.538 -37.782 1.00 91.25 92 ASP A O 1
ATOM 695 N N . MET A 1 93 ? 13.474 -2.215 -36.181 1.00 92.44 93 MET A N 1
ATOM 696 C CA . MET A 1 93 ? 14.573 -2.468 -35.255 1.00 92.44 93 MET A CA 1
ATOM 697 C C . MET A 1 93 ? 14.493 -3.852 -34.595 1.00 92.44 93 MET A C 1
ATOM 699 O O . MET A 1 93 ? 15.527 -4.510 -34.472 1.00 92.44 93 MET A O 1
ATOM 703 N N . LEU A 1 94 ? 13.300 -4.331 -34.218 1.00 93.19 94 LEU A N 1
ATOM 704 C CA . LEU A 1 94 ? 13.135 -5.692 -33.688 1.00 93.19 94 LEU A CA 1
ATOM 705 C C . LEU A 1 94 ? 13.422 -6.756 -34.757 1.00 93.19 94 LEU A C 1
ATOM 707 O O . LEU A 1 94 ? 14.076 -7.754 -34.459 1.00 93.19 94 LEU A O 1
ATOM 711 N N . GLU A 1 95 ? 13.030 -6.531 -36.015 1.00 92.81 95 GLU A N 1
ATOM 712 C CA . GLU A 1 95 ? 13.382 -7.417 -37.140 1.00 92.81 95 GLU A CA 1
ATOM 713 C C . GLU A 1 95 ? 14.898 -7.467 -37.403 1.00 92.81 95 GLU A C 1
ATOM 715 O O . GLU A 1 95 ? 15.415 -8.463 -37.908 1.00 92.81 95 GLU A O 1
ATOM 720 N N . LYS A 1 96 ? 15.632 -6.418 -37.012 1.00 91.62 96 LYS A N 1
ATOM 721 C CA . LYS A 1 96 ? 17.104 -6.357 -37.038 1.00 91.62 96 LYS A CA 1
ATOM 722 C C . LYS A 1 96 ? 17.764 -6.837 -35.742 1.00 91.62 96 LYS A C 1
ATOM 724 O O . LYS A 1 96 ? 18.979 -6.687 -35.599 1.00 91.62 96 LYS A O 1
ATOM 729 N N . HIS A 1 97 ? 17.000 -7.426 -34.823 1.00 91.06 97 HIS A N 1
ATOM 730 C CA . HIS A 1 97 ? 17.480 -7.947 -33.540 1.00 91.06 97 HIS A CA 1
ATOM 731 C C . HIS A 1 97 ? 18.181 -6.885 -32.667 1.00 91.06 97 HIS A C 1
ATOM 733 O O . HIS A 1 97 ? 19.168 -7.163 -31.976 1.00 91.06 97 HIS A O 1
ATOM 739 N N . GLU A 1 98 ? 17.704 -5.639 -32.719 1.00 91.69 98 GLU A N 1
ATOM 740 C CA . GLU A 1 98 ? 18.081 -4.611 -31.748 1.00 91.69 98 GLU A CA 1
ATOM 741 C C . GLU A 1 98 ? 17.436 -4.897 -30.387 1.00 91.69 98 GLU A C 1
ATOM 743 O O . GLU A 1 98 ? 16.311 -5.385 -30.315 1.00 91.69 98 GLU A O 1
ATOM 748 N N . THR A 1 99 ? 18.141 -4.581 -29.296 1.00 92.88 99 THR A N 1
ATOM 749 C CA . THR A 1 99 ? 17.586 -4.782 -27.950 1.00 92.88 99 THR A CA 1
ATOM 750 C C . THR A 1 99 ? 16.553 -3.701 -27.616 1.00 92.88 99 THR A C 1
ATOM 752 O O . THR A 1 99 ? 16.652 -2.580 -28.135 1.00 92.88 99 THR A O 1
ATOM 755 N N . PRO A 1 100 ? 15.614 -3.972 -26.688 1.00 93.69 100 PRO A N 1
ATOM 756 C CA . PRO A 1 100 ? 14.662 -2.970 -26.211 1.00 93.69 100 PRO A CA 1
ATOM 757 C C . PRO A 1 100 ? 15.320 -1.659 -25.753 1.00 93.69 100 PRO A C 1
ATOM 759 O O . PRO A 1 100 ? 14.823 -0.584 -26.083 1.00 93.69 100 PRO A O 1
ATOM 762 N N . ASP A 1 101 ? 16.480 -1.728 -25.087 1.00 93.31 101 ASP A N 1
ATOM 763 C CA . ASP A 1 101 ? 17.226 -0.534 -24.666 1.00 93.31 101 ASP A CA 1
ATOM 764 C C . ASP A 1 101 ? 17.638 0.341 -25.870 1.00 93.31 101 ASP A C 1
ATOM 766 O O . ASP A 1 101 ? 17.439 1.557 -25.861 1.00 93.31 101 ASP A O 1
ATOM 770 N N . VAL A 1 102 ? 18.172 -0.261 -26.946 1.00 92.06 102 VAL A N 1
ATOM 771 C CA . VAL A 1 102 ? 18.584 0.474 -28.161 1.00 92.06 102 VAL A CA 1
ATOM 772 C C . VAL A 1 102 ? 17.388 1.111 -28.851 1.00 92.06 102 VAL A C 1
ATOM 774 O O . VAL A 1 102 ? 17.458 2.274 -29.258 1.00 92.06 102 VAL A O 1
ATOM 777 N N . ILE A 1 103 ? 16.287 0.371 -28.955 1.00 90.38 103 ILE A N 1
ATOM 778 C CA . ILE A 1 103 ? 15.049 0.849 -29.570 1.00 90.38 103 ILE A CA 1
ATOM 779 C C . ILE A 1 103 ? 14.528 2.071 -28.815 1.00 90.38 103 ILE A C 1
ATOM 781 O O . ILE A 1 103 ? 14.247 3.101 -29.422 1.00 90.38 103 ILE A O 1
ATOM 785 N N . CYS A 1 104 ? 14.476 2.013 -27.487 1.00 86.81 104 CYS A N 1
ATOM 786 C CA . CYS A 1 104 ? 13.962 3.117 -26.683 1.00 86.81 104 CYS A CA 1
ATOM 787 C C . CYS A 1 104 ? 14.854 4.366 -26.708 1.00 86.81 104 CYS A C 1
ATOM 789 O O . CYS A 1 104 ? 14.338 5.487 -26.646 1.00 86.81 104 CYS A O 1
ATOM 791 N N . HIS A 1 105 ? 16.168 4.206 -26.885 1.00 88.25 105 HIS A N 1
ATOM 792 C CA . HIS A 1 105 ? 17.066 5.325 -27.180 1.00 88.25 105 HIS A CA 1
ATOM 793 C C . HIS A 1 105 ? 16.847 5.909 -28.586 1.00 88.25 105 HIS A C 1
ATOM 795 O O . HIS A 1 105 ? 16.880 7.130 -28.745 1.00 88.25 105 HIS A O 1
ATOM 801 N N . ALA A 1 106 ? 16.580 5.076 -29.599 1.00 85.88 106 ALA A N 1
ATOM 802 C CA . ALA A 1 106 ? 16.265 5.540 -30.955 1.00 85.88 106 ALA A CA 1
ATOM 803 C C . ALA A 1 106 ? 14.923 6.290 -31.023 1.00 85.88 106 ALA A C 1
ATOM 805 O O . ALA A 1 106 ? 14.780 7.228 -31.803 1.00 85.88 106 ALA A O 1
ATOM 806 N N . LEU A 1 107 ? 13.968 5.921 -30.164 1.00 79.31 107 LEU A N 1
ATOM 807 C CA . LEU A 1 107 ? 12.692 6.620 -29.978 1.00 79.31 107 LEU A CA 1
ATOM 808 C C . LEU A 1 107 ? 12.801 7.888 -29.111 1.00 79.31 107 LEU A C 1
ATOM 810 O O . LEU A 1 107 ? 11.801 8.577 -28.923 1.00 79.31 107 LEU A O 1
ATOM 814 N N . HIS A 1 108 ? 13.984 8.192 -28.564 1.00 81.00 108 HIS A N 1
ATOM 815 C CA . HIS A 1 108 ? 14.225 9.292 -27.620 1.00 81.00 108 HIS A CA 1
ATOM 816 C C . HIS A 1 108 ? 13.404 9.226 -26.316 1.00 81.00 108 HIS A C 1
ATOM 818 O O . HIS A 1 108 ? 13.279 10.231 -25.619 1.00 81.00 108 HIS A O 1
ATOM 824 N N . LEU A 1 109 ? 12.873 8.049 -25.966 1.00 78.50 109 LEU A N 1
ATOM 825 C CA . LEU A 1 109 ? 12.204 7.796 -24.682 1.00 78.50 109 LEU A CA 1
ATOM 826 C C . LEU A 1 109 ? 13.211 7.447 -23.578 1.00 78.50 109 LEU A C 1
ATOM 828 O O . LEU A 1 109 ? 12.944 7.679 -22.402 1.00 78.50 109 LEU A O 1
ATOM 832 N N . CYS A 1 110 ? 14.380 6.934 -23.968 1.00 83.12 110 CYS A N 1
ATOM 833 C CA . CYS A 1 110 ? 15.571 6.852 -23.131 1.00 83.12 110 CYS A CA 1
ATOM 834 C C . CYS A 1 110 ? 16.608 7.880 -23.597 1.00 83.12 110 CYS A C 1
ATOM 836 O O . CYS A 1 110 ? 16.890 8.014 -24.794 1.00 83.12 110 CYS A O 1
ATOM 838 N N . THR A 1 111 ? 17.215 8.584 -22.649 1.00 88.56 111 THR A N 1
ATOM 839 C CA . THR A 1 111 ? 18.280 9.570 -22.890 1.00 88.56 111 THR A CA 1
ATOM 840 C C . THR A 1 111 ? 19.504 9.246 -22.045 1.00 88.56 111 THR A C 1
ATOM 842 O O . THR A 1 111 ? 19.470 8.352 -21.207 1.00 88.56 111 THR A O 1
ATOM 845 N N . VAL A 1 112 ? 20.617 9.931 -22.302 1.00 89.94 112 VAL A N 1
ATOM 846 C CA . VAL A 1 112 ? 21.727 9.989 -21.345 1.00 89.94 112 VAL A CA 1
ATOM 847 C C . VAL A 1 112 ? 21.894 11.450 -20.980 1.00 89.94 112 VAL A C 1
ATOM 849 O O . VAL A 1 112 ? 22.368 12.248 -21.791 1.00 89.94 112 VAL A O 1
ATOM 852 N N . ASP A 1 113 ? 21.406 11.797 -19.800 1.00 89.88 113 ASP A N 1
ATOM 853 C CA . ASP A 1 113 ? 21.438 13.150 -19.277 1.00 89.88 113 ASP A CA 1
ATOM 854 C C . ASP A 1 113 ? 22.864 13.507 -18.839 1.00 89.88 113 ASP A C 1
ATOM 856 O O . ASP A 1 113 ? 23.698 12.644 -18.550 1.00 89.88 113 ASP A O 1
ATOM 860 N N . GLU A 1 114 ? 23.168 14.803 -18.799 1.00 89.88 114 GLU A N 1
ATOM 861 C CA . GLU A 1 114 ? 24.507 15.273 -18.455 1.00 89.88 114 GLU A CA 1
ATOM 862 C C . GLU A 1 114 ? 24.929 14.787 -17.057 1.00 89.88 114 GLU A C 1
ATOM 864 O O . GLU A 1 114 ? 24.217 14.965 -16.068 1.00 89.88 114 GLU A O 1
ATOM 869 N N . GLY A 1 115 ? 26.100 14.150 -16.980 1.00 90.19 115 GLY A N 1
ATOM 870 C CA . GLY A 1 115 ? 26.642 13.606 -15.733 1.00 90.19 115 GLY A CA 1
ATOM 871 C C . GLY A 1 115 ? 26.017 12.286 -15.267 1.00 90.19 115 GLY A C 1
ATOM 872 O O . GLY A 1 115 ? 26.415 11.788 -14.214 1.00 90.19 115 GLY A O 1
ATOM 873 N N . GLN A 1 116 ? 25.084 11.700 -16.024 1.00 91.94 116 GLN A N 1
ATOM 874 C CA . GLN A 1 116 ? 24.483 10.404 -15.705 1.00 91.94 116 GLN A CA 1
ATOM 875 C C . GLN A 1 116 ? 25.125 9.264 -16.509 1.00 91.94 116 GLN A C 1
ATOM 877 O O . GLN A 1 116 ? 25.535 9.461 -17.657 1.00 91.94 116 GLN A O 1
ATOM 882 N N . PRO A 1 117 ? 25.231 8.052 -15.933 1.00 90.88 117 PRO A N 1
ATOM 883 C CA . PRO A 1 117 ? 25.665 6.882 -16.680 1.00 90.88 117 PRO A CA 1
ATOM 884 C C . PRO A 1 117 ? 24.582 6.448 -17.669 1.00 90.88 117 PRO A C 1
ATOM 886 O O . PRO A 1 117 ? 23.406 6.767 -17.522 1.00 90.88 117 PRO A O 1
ATOM 889 N N . GLN A 1 118 ? 24.975 5.665 -18.662 1.00 90.44 118 GLN A N 1
ATOM 890 C CA . GLN A 1 118 ? 24.044 5.050 -19.594 1.00 90.44 118 GLN A CA 1
ATOM 891 C C . GLN A 1 118 ? 23.356 3.839 -18.952 1.00 90.44 118 GLN A C 1
ATOM 893 O O . GLN A 1 118 ? 24.023 2.882 -18.559 1.00 90.44 118 GLN A O 1
ATOM 898 N N . CYS A 1 119 ? 22.026 3.880 -18.858 1.00 92.81 119 CYS A N 1
ATOM 899 C CA . CYS A 1 119 ? 21.228 2.813 -18.256 1.00 92.81 119 CYS A CA 1
ATOM 900 C C . CYS A 1 119 ? 20.857 1.741 -19.277 1.00 92.81 119 CYS A C 1
ATOM 902 O O . CYS A 1 119 ? 20.549 2.055 -20.424 1.00 92.81 119 CYS A O 1
ATOM 904 N N . HIS A 1 120 ? 20.849 0.479 -18.852 1.00 93.00 120 HIS A N 1
ATOM 905 C CA . HIS A 1 120 ? 20.400 -0.636 -19.681 1.00 93.00 120 HIS A CA 1
ATOM 906 C C . HIS A 1 120 ? 19.875 -1.781 -18.814 1.00 93.00 120 HIS A C 1
ATOM 908 O O . HIS A 1 120 ? 20.421 -2.046 -17.740 1.00 93.00 120 HIS A O 1
ATOM 914 N N . LEU A 1 121 ? 18.827 -2.456 -19.280 1.00 94.62 121 LEU A N 1
ATOM 915 C CA . LEU A 1 121 ? 18.295 -3.660 -18.647 1.00 94.62 121 LEU A CA 1
ATOM 916 C C . LEU A 1 121 ? 18.909 -4.921 -19.258 1.00 94.62 121 LEU A C 1
ATOM 918 O O . LEU A 1 121 ? 19.272 -5.855 -18.537 1.00 94.62 121 LEU A O 1
ATOM 922 N N . PHE A 1 122 ? 19.049 -4.950 -20.584 1.00 91.25 122 PHE A N 1
ATOM 923 C CA . PHE A 1 122 ? 19.575 -6.101 -21.305 1.00 91.25 122 PHE A CA 1
ATOM 924 C C . PHE A 1 122 ? 21.089 -5.977 -21.530 1.00 91.25 122 PHE A C 1
ATOM 926 O O . PHE A 1 122 ? 21.647 -4.875 -21.509 1.00 91.25 122 PHE A O 1
ATOM 933 N N . PRO A 1 123 ? 21.806 -7.101 -21.711 1.00 78.94 123 PRO A N 1
ATOM 934 C CA . PRO A 1 123 ? 23.238 -7.072 -21.976 1.00 78.94 123 PRO A CA 1
ATOM 935 C C . PRO A 1 123 ? 23.557 -6.305 -23.262 1.00 78.94 123 PRO A C 1
ATOM 937 O O . PRO A 1 123 ? 23.042 -6.621 -24.334 1.00 78.94 123 PRO A O 1
ATOM 940 N N . VAL A 1 124 ? 24.467 -5.339 -23.164 1.00 70.19 124 VAL A N 1
ATOM 941 C CA . VAL A 1 124 ? 25.018 -4.625 -24.319 1.00 70.19 124 VAL A CA 1
ATOM 942 C C . VAL A 1 124 ? 26.405 -5.201 -24.622 1.00 70.19 124 VAL A C 1
ATOM 944 O O . VAL A 1 124 ? 27.185 -5.412 -23.685 1.00 70.19 124 VAL A O 1
ATOM 947 N N . PRO A 1 125 ? 26.752 -5.482 -25.893 1.00 70.06 125 PRO A N 1
ATOM 948 C CA . PRO A 1 125 ? 28.121 -5.832 -26.260 1.00 70.06 125 PRO A CA 1
ATOM 949 C C . PRO A 1 125 ? 29.105 -4.771 -25.748 1.00 70.06 125 PRO A C 1
ATOM 951 O O . PRO A 1 125 ? 28.866 -3.579 -25.918 1.00 70.06 125 PRO A O 1
ATOM 954 N N . LYS A 1 126 ? 30.220 -5.196 -25.139 1.00 63.94 126 LYS A N 1
ATOM 955 C CA . LYS A 1 126 ? 31.191 -4.302 -24.469 1.00 63.94 126 LYS A CA 1
ATOM 956 C C . LYS A 1 126 ? 31.830 -3.259 -25.396 1.00 63.94 126 LYS A C 1
ATOM 958 O O . LYS A 1 126 ? 32.402 -2.287 -24.914 1.00 63.94 126 LYS A O 1
ATOM 963 N N . ASP A 1 127 ? 31.719 -3.469 -26.702 1.00 69.31 127 ASP A N 1
ATOM 964 C CA . ASP A 1 127 ? 32.487 -2.766 -27.724 1.00 69.31 127 ASP A CA 1
ATOM 965 C C . ASP A 1 127 ? 31.636 -1.726 -28.479 1.00 69.31 127 ASP A C 1
ATOM 967 O O . ASP A 1 127 ? 32.131 -1.074 -29.396 1.00 69.31 127 ASP A O 1
ATOM 971 N N . VAL A 1 128 ? 30.344 -1.584 -28.137 1.00 69.19 128 VAL A N 1
ATOM 972 C CA . VAL A 1 128 ? 29.389 -0.748 -28.881 1.00 69.19 128 VAL A CA 1
ATOM 973 C C . VAL A 1 128 ? 28.478 0.032 -27.928 1.00 69.19 128 VAL A C 1
ATOM 975 O O . VAL A 1 128 ? 27.773 -0.557 -27.113 1.00 69.19 128 VAL A O 1
ATOM 978 N N . SER A 1 129 ? 28.424 1.361 -28.072 1.00 81.75 129 SER A N 1
ATOM 979 C CA . SER A 1 129 ? 27.466 2.197 -27.336 1.00 81.75 129 SER A CA 1
ATOM 980 C C . SER A 1 129 ? 26.037 2.008 -27.865 1.00 81.75 129 SER A C 1
ATOM 982 O O . SER A 1 129 ? 25.806 2.050 -29.076 1.00 81.75 129 SER A O 1
ATOM 984 N N . ILE A 1 130 ? 25.048 1.867 -26.968 1.00 83.69 130 ILE A N 1
ATOM 985 C CA . ILE A 1 130 ? 23.610 1.896 -27.327 1.00 83.69 130 ILE A CA 1
ATOM 986 C C . ILE A 1 130 ? 23.284 3.160 -28.133 1.00 83.69 130 ILE A C 1
ATOM 988 O O . ILE A 1 130 ? 22.526 3.078 -29.095 1.00 83.69 130 ILE A O 1
ATOM 992 N N . GLN A 1 131 ? 23.889 4.307 -27.797 1.00 80.50 131 GLN A N 1
ATOM 993 C CA . GLN A 1 131 ? 23.668 5.561 -28.520 1.00 80.50 131 GLN A CA 1
ATOM 994 C C . GLN A 1 131 ? 24.141 5.467 -29.972 1.00 80.50 131 GLN A C 1
ATOM 996 O O . GLN A 1 131 ? 23.418 5.879 -30.875 1.00 80.50 131 GLN A O 1
ATOM 1001 N N . ASP A 1 132 ? 25.311 4.873 -30.216 1.00 84.19 132 ASP A N 1
ATOM 1002 C CA . ASP A 1 132 ? 25.848 4.704 -31.570 1.00 84.19 132 ASP A CA 1
ATOM 1003 C C . ASP A 1 132 ? 24.976 3.772 -32.413 1.00 84.19 132 ASP A C 1
ATOM 1005 O O . ASP A 1 132 ? 24.779 4.005 -33.608 1.00 84.19 132 ASP A O 1
ATOM 1009 N N . ARG A 1 133 ? 24.408 2.725 -31.798 1.00 86.44 133 ARG A N 1
ATOM 1010 C CA . ARG A 1 133 ? 23.428 1.858 -32.470 1.00 86.44 133 ARG A CA 1
ATOM 1011 C C . ARG A 1 133 ? 22.135 2.609 -32.759 1.00 86.44 133 ARG A C 1
ATOM 1013 O O . ARG A 1 133 ? 21.678 2.580 -33.897 1.00 86.44 133 ARG A O 1
ATOM 1020 N N . ALA A 1 134 ? 21.595 3.322 -31.772 1.00 85.19 134 ALA A N 1
ATOM 1021 C CA . ALA A 1 134 ? 20.364 4.096 -31.898 1.00 85.19 134 ALA A CA 1
ATOM 1022 C C . ALA A 1 134 ? 20.477 5.196 -32.969 1.00 85.19 134 ALA A C 1
ATOM 1024 O O . ALA A 1 134 ? 19.558 5.385 -33.765 1.00 85.19 134 ALA A O 1
ATOM 1025 N N . MET A 1 135 ? 21.629 5.870 -33.069 1.00 82.12 135 MET A N 1
ATOM 1026 C CA . MET A 1 135 ? 21.876 6.920 -34.065 1.00 82.12 135 MET A CA 1
ATOM 1027 C C . MET A 1 135 ? 21.750 6.429 -35.511 1.00 82.12 135 MET A C 1
ATOM 1029 O O . MET A 1 135 ? 21.341 7.215 -36.369 1.00 82.12 135 MET A O 1
ATOM 1033 N N . LYS A 1 136 ? 22.005 5.142 -35.794 1.00 83.69 136 LYS A N 1
ATOM 1034 C CA . LYS A 1 136 ? 21.785 4.555 -37.133 1.00 83.69 136 LYS A CA 1
ATOM 1035 C C . LYS A 1 136 ? 20.325 4.660 -37.590 1.00 83.69 136 LYS A C 1
ATOM 1037 O O . LYS A 1 136 ? 20.069 4.676 -38.791 1.00 83.69 136 LYS A O 1
ATOM 1042 N N . TYR A 1 137 ? 19.394 4.784 -36.645 1.00 79.31 137 TYR A N 1
ATOM 1043 C CA . TYR A 1 137 ? 17.952 4.855 -36.875 1.00 79.31 137 TYR A CA 1
ATOM 1044 C C . TYR A 1 137 ? 17.378 6.265 -36.664 1.00 79.31 137 TYR A C 1
ATOM 1046 O O . TYR A 1 137 ? 16.180 6.472 -36.832 1.00 79.31 137 TYR A O 1
ATOM 1054 N N . SER A 1 138 ? 18.221 7.268 -36.388 1.00 67.69 138 SER A N 1
ATOM 1055 C CA . SER A 1 138 ? 17.802 8.663 -36.152 1.00 67.69 138 SER A CA 1
ATOM 1056 C C . SER A 1 138 ? 17.004 9.291 -37.309 1.00 67.69 138 SER A C 1
ATOM 1058 O O . SER A 1 138 ? 16.177 10.177 -37.091 1.00 67.69 138 SER A O 1
ATOM 1060 N N . ASN A 1 139 ? 17.185 8.796 -38.539 1.00 62.22 139 ASN A N 1
ATOM 1061 C CA . ASN A 1 139 ? 16.451 9.253 -39.726 1.00 62.22 139 ASN A CA 1
ATOM 1062 C C . ASN A 1 139 ? 14.976 8.806 -39.765 1.00 62.22 139 ASN A C 1
ATOM 1064 O O . ASN A 1 139 ? 14.180 9.394 -40.501 1.00 62.22 139 ASN A O 1
ATOM 1068 N N . TYR A 1 140 ? 14.575 7.817 -38.961 1.00 60.69 140 TYR A N 1
ATOM 1069 C CA . TYR A 1 140 ? 13.156 7.487 -38.805 1.00 60.69 140 TYR A CA 1
ATOM 1070 C C . TYR A 1 140 ? 12.386 8.618 -38.107 1.00 60.69 140 TYR A C 1
ATOM 1072 O O . TYR A 1 140 ? 11.244 8.896 -38.461 1.00 60.69 140 TYR A O 1
ATOM 1080 N N . GLY A 1 141 ? 13.039 9.356 -37.200 1.00 50.28 141 GLY A N 1
ATOM 1081 C CA . GLY A 1 141 ? 12.454 10.516 -36.518 1.00 50.28 141 GLY A CA 1
ATOM 1082 C C . GLY A 1 141 ? 12.277 11.763 -37.398 1.00 50.28 141 GLY A C 1
ATOM 1083 O O . GLY A 1 141 ? 11.635 12.725 -36.976 1.00 50.28 141 GLY A O 1
ATOM 1084 N N . THR A 1 142 ? 12.827 11.786 -38.620 1.00 44.06 142 THR A N 1
ATOM 1085 C CA . THR A 1 142 ? 12.764 12.960 -39.512 1.00 44.06 142 THR A CA 1
ATOM 1086 C C . THR A 1 142 ? 11.750 12.831 -40.652 1.00 44.06 142 THR A C 1
ATOM 1088 O O . THR A 1 142 ? 11.449 13.842 -41.290 1.00 44.06 142 THR A O 1
ATOM 1091 N N . SER A 1 143 ? 11.181 11.642 -40.895 1.00 42.94 143 SER A N 1
ATOM 1092 C CA . SER A 1 143 ? 10.412 11.341 -42.117 1.00 42.94 143 SER A CA 1
ATOM 1093 C C . SER A 1 143 ? 8.921 11.001 -41.931 1.00 42.94 143 SER A C 1
ATOM 1095 O O . SER A 1 143 ? 8.216 10.849 -42.925 1.00 42.94 143 SER A O 1
ATOM 1097 N N . GLY A 1 144 ? 8.378 11.023 -40.710 1.00 42.94 144 GLY A N 1
ATOM 1098 C CA . GLY A 1 144 ? 6.931 10.936 -40.471 1.00 42.94 144 GLY A CA 1
ATOM 1099 C C . GLY A 1 144 ? 6.542 11.715 -39.221 1.00 42.94 144 GLY A C 1
ATOM 1100 O O . GLY A 1 144 ? 6.930 11.330 -38.130 1.00 42.94 144 GLY A O 1
ATOM 1101 N N . LEU A 1 145 ? 5.828 12.837 -39.390 1.00 38.53 145 LEU A N 1
ATOM 1102 C CA . LEU A 1 145 ? 5.455 13.766 -38.311 1.00 38.53 145 LEU A CA 1
ATOM 1103 C C . LEU A 1 145 ? 6.646 14.150 -37.440 1.00 38.53 145 LEU A C 1
ATOM 1105 O O . LEU A 1 145 ? 6.773 13.769 -36.281 1.00 38.53 145 LEU A O 1
ATOM 1109 N N . ALA A 1 146 ? 7.500 14.982 -38.028 1.00 38.78 146 ALA A N 1
ATOM 1110 C CA . ALA A 1 146 ? 8.474 15.739 -37.285 1.00 38.78 146 ALA A CA 1
ATOM 1111 C C . ALA A 1 146 ? 7.866 16.209 -35.955 1.00 38.78 146 ALA A C 1
ATOM 1113 O O . ALA A 1 146 ? 6.942 17.029 -35.916 1.00 38.78 146 ALA A O 1
ATOM 1114 N N . TRP A 1 147 ? 8.487 15.743 -34.878 1.00 37.53 147 TRP A N 1
ATOM 1115 C CA . TRP A 1 147 ? 8.610 16.396 -33.583 1.00 37.53 147 TRP A CA 1
ATOM 1116 C C . TRP A 1 147 ? 9.317 17.762 -33.780 1.00 37.53 147 TRP A C 1
ATOM 1118 O O . TRP A 1 147 ? 10.317 18.106 -33.162 1.00 37.53 147 TRP A O 1
ATOM 1128 N N . LYS A 1 148 ? 8.824 18.555 -34.744 1.00 34.22 148 LYS A N 1
ATOM 1129 C CA . LYS A 1 148 ? 9.283 19.881 -35.174 1.00 34.22 148 LYS A CA 1
ATOM 1130 C C . LYS A 1 148 ? 8.774 20.972 -34.248 1.00 34.22 148 LYS A C 1
ATOM 1132 O O . LYS A 1 148 ? 9.084 22.146 -34.430 1.00 34.22 148 LYS A O 1
ATOM 1137 N N . HIS A 1 149 ? 8.051 20.589 -33.208 1.00 34.31 149 HIS A N 1
ATOM 1138 C CA . HIS A 1 149 ? 7.996 21.378 -32.008 1.00 34.31 149 HIS A CA 1
ATOM 1139 C C . HIS A 1 149 ? 8.822 20.664 -30.947 1.00 34.31 149 HIS A C 1
ATOM 1141 O O . HIS A 1 149 ? 8.334 19.761 -30.277 1.00 34.31 149 HIS A O 1
ATOM 1147 N N . ARG A 1 150 ? 10.031 21.188 -30.707 1.00 38.25 150 ARG A N 1
ATOM 1148 C CA . ARG A 1 150 ? 10.474 21.415 -29.329 1.00 38.25 150 ARG A CA 1
ATOM 1149 C C . ARG A 1 150 ? 9.352 22.184 -28.619 1.00 38.25 150 ARG A C 1
ATOM 1151 O O . ARG A 1 150 ? 9.412 23.408 -28.506 1.00 38.25 150 ARG A O 1
ATOM 1158 N N . ARG A 1 151 ? 8.281 21.513 -28.194 1.00 34.44 151 ARG A N 1
ATOM 1159 C CA . ARG A 1 151 ? 7.437 22.064 -27.145 1.00 34.44 151 ARG A CA 1
ATOM 1160 C C . ARG A 1 151 ? 8.282 21.919 -25.895 1.00 34.44 151 ARG A C 1
ATOM 1162 O O . ARG A 1 151 ? 8.584 20.813 -25.476 1.00 34.44 151 ARG A O 1
ATOM 1169 N N . LYS A 1 152 ? 8.691 23.053 -25.332 1.00 36.84 152 LYS A N 1
ATOM 1170 C CA . LYS A 1 152 ? 9.358 23.159 -24.025 1.00 36.84 152 LYS A CA 1
ATOM 1171 C C . LYS A 1 152 ? 8.493 22.650 -22.855 1.00 36.84 152 LYS A C 1
ATOM 1173 O O . LYS A 1 152 ? 8.811 22.919 -21.713 1.00 36.84 152 LYS A O 1
ATOM 1178 N N . GLU A 1 153 ? 7.405 21.943 -23.133 1.00 33.88 153 GLU A N 1
ATOM 1179 C CA . GLU A 1 153 ? 6.407 21.486 -22.180 1.00 33.88 153 GLU A CA 1
ATOM 1180 C C . GLU A 1 153 ? 5.803 20.187 -22.737 1.00 33.88 153 GLU A C 1
ATOM 1182 O O . GLU A 1 153 ? 5.407 20.183 -23.914 1.00 33.88 153 GLU A O 1
ATOM 1187 N N . PRO A 1 154 ? 5.698 19.106 -21.943 1.00 37.56 154 PRO A N 1
ATOM 1188 C CA . PRO A 1 154 ? 4.979 17.913 -22.365 1.00 37.56 154 PRO A CA 1
ATOM 1189 C C . PRO A 1 154 ? 3.543 18.286 -22.757 1.00 37.56 154 PRO A C 1
ATOM 1191 O O . PRO A 1 154 ? 2.913 19.166 -22.159 1.00 37.56 154 PRO A O 1
ATOM 1194 N N . PHE A 1 155 ? 3.037 17.660 -23.822 1.00 37.88 155 PHE A N 1
ATOM 1195 C CA . PHE A 1 155 ? 1.645 17.819 -24.229 1.00 37.88 155 PHE A CA 1
ATOM 1196 C C . PHE A 1 155 ? 0.753 17.290 -23.103 1.00 37.88 155 PHE A C 1
ATOM 1198 O O . PHE A 1 155 ? 0.658 16.088 -22.897 1.00 37.88 155 PHE A O 1
ATOM 1205 N N . SER A 1 156 ? 0.136 18.206 -22.361 1.00 43.00 156 SER A N 1
ATOM 1206 C CA . SER A 1 156 ? -0.841 17.886 -21.327 1.00 43.00 156 SER A CA 1
ATOM 1207 C C . SER A 1 156 ? -2.232 18.124 -21.892 1.00 43.00 156 SER A C 1
ATOM 1209 O O . SER A 1 156 ? -2.574 19.247 -22.277 1.00 43.00 156 SER A O 1
ATOM 1211 N N . VAL A 1 157 ? -3.036 17.064 -21.931 1.00 40.62 157 VAL A N 1
ATOM 1212 C CA . VAL A 1 157 ? -4.449 17.119 -22.330 1.00 40.62 157 VAL A CA 1
ATOM 1213 C C . VAL A 1 157 ? -5.253 18.061 -21.421 1.00 40.62 157 VAL A C 1
ATOM 1215 O O . VAL A 1 157 ? -6.203 18.693 -21.874 1.00 40.62 157 VAL A O 1
ATOM 1218 N N . CYS A 1 158 ? -4.789 18.305 -20.194 1.00 40.78 158 CYS A N 1
ATOM 1219 C CA . CYS A 1 158 ? -5.395 19.235 -19.236 1.00 40.78 158 CYS A CA 1
ATOM 1220 C C . CYS A 1 158 ? -5.147 20.715 -19.536 1.00 40.78 158 CYS A C 1
ATOM 1222 O O . CYS A 1 158 ? -5.736 21.586 -18.901 1.00 40.78 158 CYS A O 1
ATOM 1224 N N . LYS A 1 159 ? -4.325 21.032 -20.543 1.00 45.72 159 LYS A N 1
ATOM 1225 C CA . LYS A 1 159 ? -4.211 22.396 -21.083 1.00 45.72 159 LYS A CA 1
ATOM 1226 C C . LYS A 1 159 ? -5.282 22.700 -22.146 1.00 45.72 159 LYS A C 1
ATOM 1228 O O . LYS A 1 159 ? -5.318 23.821 -22.652 1.00 45.72 159 LYS A O 1
ATOM 1233 N N . LEU A 1 160 ? -6.155 21.743 -22.489 1.00 39.91 160 LEU A N 1
ATOM 1234 C CA . LEU A 1 160 ? -7.282 21.964 -23.400 1.00 39.91 160 LEU A CA 1
ATOM 1235 C C . LEU A 1 160 ? -8.472 22.636 -22.671 1.00 39.91 160 LEU A C 1
ATOM 1237 O O . LEU A 1 160 ? -8.824 22.224 -21.559 1.00 39.91 160 LEU A O 1
ATOM 1241 N N . PRO A 1 161 ? -9.126 23.654 -23.272 1.00 35.16 161 PRO A N 1
ATOM 1242 C CA . PRO A 1 161 ? -10.293 24.311 -22.678 1.00 35.16 161 PRO A CA 1
ATOM 1243 C C . PRO A 1 161 ? -11.436 23.313 -22.426 1.00 35.16 161 PRO A C 1
ATOM 1245 O O . PRO A 1 161 ? -11.817 22.577 -23.331 1.00 35.16 161 PRO A O 1
ATOM 1248 N N . GLY A 1 162 ? -11.978 23.284 -21.204 1.00 39.06 162 GLY A N 1
ATOM 1249 C CA . GLY A 1 162 ? -13.046 22.360 -20.784 1.00 39.06 162 GLY A CA 1
ATOM 1250 C C . GLY A 1 162 ? -12.563 21.055 -20.133 1.00 39.06 162 GLY A C 1
ATOM 1251 O O . GLY A 1 162 ? -13.293 20.498 -19.323 1.00 39.06 162 GLY A O 1
ATOM 1252 N N . ILE A 1 163 ? -11.323 20.619 -20.399 1.00 39.66 163 ILE A N 1
ATOM 1253 C CA . ILE A 1 163 ? -10.716 19.417 -19.786 1.00 39.66 163 ILE A CA 1
ATOM 1254 C C . ILE A 1 163 ? -9.926 19.768 -18.518 1.00 39.66 163 ILE A C 1
ATOM 1256 O O . ILE A 1 163 ? -9.896 18.986 -17.574 1.00 39.66 163 ILE A O 1
ATOM 1260 N N . LYS A 1 164 ? -9.367 20.982 -18.445 1.00 43.28 164 LYS A N 1
ATOM 1261 C CA . LYS A 1 164 ? -8.664 21.486 -17.255 1.00 43.28 164 LYS A CA 1
ATOM 1262 C C . LYS A 1 164 ? -9.466 21.324 -15.954 1.00 43.28 164 LYS A C 1
ATOM 1264 O O . LYS A 1 164 ? -8.923 20.877 -14.960 1.00 43.28 164 LYS A O 1
ATOM 1269 N N . ILE A 1 165 ? -10.765 21.626 -15.988 1.00 40.06 165 ILE A N 1
ATOM 1270 C CA . ILE A 1 165 ? -11.661 21.536 -14.819 1.00 40.06 165 ILE A CA 1
ATOM 1271 C C . ILE A 1 165 ? -11.748 20.097 -14.291 1.00 40.06 165 ILE A C 1
ATOM 1273 O O . ILE A 1 165 ? -11.811 19.879 -13.088 1.00 40.06 165 ILE A O 1
ATOM 1277 N N . LEU A 1 166 ? -11.736 19.122 -15.198 1.00 39.59 166 LEU A N 1
ATOM 1278 C CA . LEU A 1 166 ? -11.825 17.703 -14.882 1.00 39.59 166 LEU A CA 1
ATOM 1279 C C . LEU A 1 166 ? -10.496 17.168 -14.324 1.00 39.59 166 LEU A C 1
ATOM 1281 O O . LEU A 1 166 ? -10.498 16.337 -13.424 1.00 39.59 166 LEU A O 1
ATOM 1285 N N . CYS A 1 167 ? -9.368 17.687 -14.814 1.00 47.34 167 CYS A N 1
ATOM 1286 C CA . CYS A 1 167 ? -8.042 17.352 -14.299 1.00 47.34 167 CYS A CA 1
ATOM 1287 C C . CYS A 1 167 ? -7.745 17.981 -12.942 1.00 47.34 167 CYS A C 1
ATOM 1289 O O . CYS A 1 167 ? -7.310 17.266 -12.052 1.00 47.34 167 CYS A O 1
ATOM 1291 N N . ASP A 1 168 ? -8.056 19.267 -12.759 1.00 50.00 168 ASP A N 1
ATOM 1292 C CA . ASP A 1 168 ? -7.916 19.955 -11.470 1.00 50.00 168 ASP A CA 1
ATOM 1293 C C . ASP A 1 168 ? -8.775 19.260 -10.382 1.00 50.00 168 ASP A C 1
ATOM 1295 O O . ASP A 1 168 ? -8.468 19.320 -9.194 1.00 50.00 168 ASP A O 1
ATOM 1299 N N . TRP A 1 169 ? -9.866 18.595 -10.781 1.00 45.81 169 TRP A N 1
ATOM 1300 C CA . TRP A 1 169 ? -10.740 17.828 -9.891 1.00 45.81 169 TRP A CA 1
ATOM 1301 C C . TRP A 1 169 ? -10.188 16.424 -9.566 1.00 45.81 169 TRP A C 1
ATOM 1303 O O . TRP A 1 169 ? -10.260 15.997 -8.419 1.00 45.81 169 TRP A O 1
ATOM 1313 N N . ILE A 1 170 ? -9.563 15.739 -10.530 1.00 50.94 170 ILE A N 1
ATOM 1314 C CA . ILE A 1 170 ? -8.910 14.430 -10.325 1.00 50.94 170 ILE A CA 1
ATOM 1315 C C . ILE A 1 170 ? -7.597 14.556 -9.547 1.00 50.94 170 ILE A C 1
ATOM 1317 O O . ILE A 1 170 ? -7.321 13.715 -8.697 1.00 50.94 170 ILE A O 1
ATOM 1321 N N . GLU A 1 171 ? -6.821 15.617 -9.788 1.00 52.81 171 GLU A N 1
ATOM 1322 C CA . GLU A 1 171 ? -5.653 15.953 -8.966 1.00 52.81 171 GLU A CA 1
ATOM 1323 C C . GLU A 1 171 ? -6.052 16.121 -7.501 1.00 52.81 171 GLU A C 1
ATOM 1325 O O . GLU A 1 171 ? -5.430 15.515 -6.642 1.00 52.81 171 GLU A O 1
ATOM 1330 N N . ARG A 1 172 ? -7.152 16.829 -7.210 1.00 56.22 172 ARG A N 1
ATOM 1331 C CA . ARG A 1 172 ? -7.656 16.958 -5.833 1.00 56.22 172 ARG A CA 1
ATOM 1332 C C . ARG A 1 172 ? -8.027 15.625 -5.196 1.00 56.22 172 ARG A C 1
ATOM 1334 O O . ARG A 1 172 ? -7.725 15.429 -4.033 1.00 56.22 172 ARG A O 1
ATOM 1341 N N . ILE A 1 173 ? -8.635 14.694 -5.926 1.00 56.84 173 ILE A N 1
ATOM 1342 C CA . ILE A 1 173 ? -8.978 13.370 -5.371 1.00 56.84 173 ILE A CA 1
ATOM 1343 C C . ILE A 1 173 ? -7.721 12.586 -4.991 1.00 56.84 173 ILE A C 1
ATOM 1345 O O . ILE A 1 173 ? -7.651 12.009 -3.905 1.00 56.84 173 ILE A O 1
ATOM 1349 N N . PHE A 1 174 ? -6.724 12.571 -5.876 1.00 61.19 174 PHE A N 1
ATOM 1350 C CA . PHE A 1 174 ? -5.478 11.849 -5.632 1.00 61.19 174 PHE A CA 1
ATOM 1351 C C . PHE A 1 174 ? -4.533 12.574 -4.664 1.00 61.19 174 PHE A C 1
ATOM 1353 O O . PHE A 1 174 ? -3.711 11.901 -4.054 1.00 61.19 174 PHE A O 1
ATOM 1360 N N . ASP A 1 175 ? -4.667 13.890 -4.480 1.00 67.06 175 ASP A N 1
ATOM 1361 C CA . ASP A 1 175 ? -3.876 14.677 -3.522 1.00 67.06 175 ASP A CA 1
ATOM 1362 C C . ASP A 1 175 ? -4.526 14.748 -2.126 1.00 67.06 175 ASP A C 1
ATOM 1364 O O . ASP A 1 175 ? -3.822 14.702 -1.117 1.00 67.06 175 ASP A O 1
ATOM 1368 N N . ASP A 1 176 ? -5.859 14.848 -2.046 1.00 67.19 176 ASP A N 1
ATOM 1369 C CA . ASP A 1 176 ? -6.605 14.936 -0.780 1.00 67.19 176 ASP A CA 1
ATOM 1370 C C . ASP A 1 176 ? -6.957 13.544 -0.213 1.00 67.19 176 ASP A C 1
ATOM 1372 O O . ASP A 1 176 ? -7.306 13.424 0.960 1.00 67.19 176 ASP A O 1
ATOM 1376 N N . HIS A 1 177 ? -6.844 12.483 -1.026 1.00 80.38 177 HIS A N 1
ATOM 1377 C CA . HIS A 1 177 ? -7.108 11.077 -0.675 1.00 80.38 177 HIS A CA 1
ATOM 1378 C C . HIS A 1 177 ? -8.526 10.792 -0.130 1.00 80.38 177 HIS A C 1
ATOM 1380 O O . HIS A 1 177 ? -8.759 9.786 0.556 1.00 80.38 177 HIS A O 1
ATOM 1386 N N . ASN A 1 178 ? -9.481 11.659 -0.467 1.00 80.81 178 ASN A N 1
ATOM 1387 C CA . ASN A 1 178 ? -10.905 11.499 -0.178 1.00 80.81 178 ASN A CA 1
ATOM 1388 C C . ASN A 1 178 ? -11.632 10.824 -1.353 1.00 80.81 178 ASN A C 1
ATOM 1390 O O . ASN A 1 178 ? -11.131 10.870 -2.482 1.00 80.81 178 ASN A O 1
ATOM 1394 N N . PRO A 1 179 ? -12.794 10.187 -1.117 1.00 80.50 179 PRO A N 1
ATOM 1395 C CA . PRO A 1 179 ? -13.548 9.552 -2.187 1.00 80.50 179 PRO A CA 1
ATOM 1396 C C . PRO A 1 179 ? -13.931 10.539 -3.294 1.00 80.50 179 PRO A C 1
ATOM 1398 O O . PRO A 1 179 ? -14.326 11.675 -3.044 1.00 80.50 179 PRO A O 1
ATOM 1401 N N . ALA A 1 180 ? -13.849 10.086 -4.544 1.00 76.69 180 ALA A N 1
ATOM 1402 C CA . ALA A 1 180 ? -14.257 10.889 -5.696 1.00 76.69 180 ALA A CA 1
ATOM 1403 C C . ALA A 1 180 ? -15.774 11.108 -5.778 1.00 76.69 180 ALA A C 1
ATOM 1405 O O . ALA A 1 180 ? -16.233 12.097 -6.350 1.00 76.69 180 ALA A O 1
ATOM 1406 N N . LEU A 1 181 ? -16.549 10.147 -5.274 1.00 76.12 181 LEU A N 1
ATOM 1407 C CA . LEU A 1 181 ? -18.001 10.215 -5.191 1.00 76.12 181 LEU A CA 1
ATOM 1408 C C . LEU A 1 181 ? -18.398 10.126 -3.720 1.00 76.12 181 LEU A C 1
ATOM 1410 O O . LEU A 1 181 ? -18.389 9.035 -3.158 1.00 76.12 181 LEU A O 1
ATOM 1414 N N . ASP A 1 182 ? -18.708 11.282 -3.160 1.00 81.31 182 ASP A N 1
ATOM 1415 C CA . ASP A 1 182 ? -19.120 11.505 -1.778 1.00 81.31 182 ASP A CA 1
ATOM 1416 C C . ASP A 1 182 ? -20.019 12.750 -1.818 1.00 81.31 182 ASP A C 1
ATOM 1418 O O . ASP A 1 182 ? -19.555 13.857 -2.121 1.00 81.31 182 ASP A O 1
ATOM 1422 N N . ILE A 1 183 ? -21.333 12.545 -1.732 1.00 80.75 183 ILE A N 1
ATOM 1423 C CA . ILE A 1 183 ? -22.330 13.600 -1.960 1.00 80.75 183 ILE A CA 1
ATOM 1424 C C . ILE A 1 183 ? -22.582 14.402 -0.680 1.00 80.75 183 ILE A C 1
ATOM 1426 O O . ILE A 1 183 ? -22.866 15.602 -0.775 1.00 80.75 183 ILE A O 1
ATOM 1430 N N . ASP A 1 184 ? -22.489 13.771 0.488 1.00 85.31 184 ASP A N 1
ATOM 1431 C CA . ASP A 1 184 ? -22.773 14.394 1.781 1.00 85.31 184 ASP A CA 1
ATOM 1432 C C . ASP A 1 184 ? -21.523 14.861 2.548 1.00 85.31 184 ASP A C 1
ATOM 1434 O O . ASP A 1 184 ? -21.647 15.683 3.459 1.00 85.31 184 ASP A O 1
ATOM 1438 N N . GLY A 1 185 ? -20.327 14.475 2.102 1.00 87.94 185 GLY A N 1
ATOM 1439 C CA . GLY A 1 185 ? -19.045 14.942 2.619 1.00 87.94 185 GLY A CA 1
ATOM 1440 C C . GLY A 1 185 ? -18.546 14.181 3.847 1.00 87.94 185 GLY A C 1
ATOM 1441 O O . GLY A 1 185 ? -17.696 14.713 4.573 1.00 87.94 185 GLY A O 1
ATOM 1442 N N . ASP A 1 186 ? -19.053 12.976 4.111 1.00 90.12 186 ASP A N 1
ATOM 1443 C CA . ASP A 1 186 ? -18.657 12.139 5.250 1.00 90.12 186 ASP A CA 1
ATOM 1444 C C . ASP A 1 186 ? -17.315 11.397 5.038 1.00 90.12 186 ASP A C 1
ATOM 1446 O O . ASP A 1 186 ? -16.698 10.889 5.985 1.00 90.12 186 ASP A O 1
ATOM 1450 N N . ASN A 1 187 ? -16.773 11.442 3.816 1.00 92.94 187 ASN A N 1
ATOM 1451 C CA . ASN A 1 187 ? -15.602 10.720 3.319 1.00 92.94 187 ASN A CA 1
ATOM 1452 C C . ASN A 1 187 ? -15.759 9.194 3.264 1.00 92.94 187 ASN A C 1
ATOM 1454 O O . ASN A 1 187 ? -14.754 8.471 3.312 1.00 92.94 187 ASN A O 1
ATOM 1458 N N . PHE A 1 188 ? -16.974 8.688 3.142 1.00 95.62 188 PHE A N 1
ATOM 1459 C CA . PHE A 1 188 ? -17.292 7.339 2.706 1.00 95.62 188 PHE A CA 1
ATOM 1460 C C . PHE A 1 188 ? -17.917 7.396 1.306 1.00 95.62 188 PHE A C 1
ATOM 1462 O O . PHE A 1 188 ? -17.992 8.440 0.667 1.00 95.62 188 PHE A O 1
ATOM 1469 N N . SER A 1 189 ? -18.185 6.233 0.713 1.00 92.94 189 SER A N 1
ATOM 1470 C CA . SER A 1 189 ? -18.702 6.198 -0.654 1.00 92.94 189 SER A CA 1
ATOM 1471 C C . SER A 1 189 ? -19.500 4.944 -0.933 1.00 92.94 189 SER A C 1
ATOM 1473 O O . SER A 1 189 ? -19.183 3.842 -0.465 1.00 92.94 189 SER A O 1
ATOM 1475 N N . THR A 1 190 ? -20.488 5.103 -1.805 1.00 91.38 190 THR A N 1
ATOM 1476 C CA . THR A 1 190 ? -21.217 3.996 -2.423 1.00 91.38 190 THR A CA 1
ATOM 1477 C C . THR A 1 190 ? -20.455 3.338 -3.580 1.00 91.38 190 THR A C 1
ATOM 1479 O O . THR A 1 190 ? -20.846 2.253 -4.022 1.00 91.38 190 THR A O 1
ATOM 1482 N N . PHE A 1 191 ? -19.387 3.964 -4.093 1.00 89.69 191 PHE A N 1
ATOM 1483 C CA . PHE A 1 191 ? -18.574 3.462 -5.206 1.00 89.69 191 PHE A CA 1
ATOM 1484 C C . PHE A 1 191 ? -17.329 2.722 -4.716 1.00 89.69 191 PHE A C 1
ATOM 1486 O O . PHE A 1 191 ? -16.790 3.053 -3.670 1.00 89.69 191 PHE A O 1
ATOM 1493 N N . GLN A 1 192 ? -16.851 1.725 -5.466 1.00 92.31 192 GLN A N 1
ATOM 1494 C CA . GLN A 1 192 ? -15.782 0.841 -4.985 1.00 92.31 192 GLN A CA 1
ATOM 1495 C C . GLN A 1 192 ? -14.362 1.404 -5.164 1.00 92.31 192 GLN A C 1
ATOM 1497 O O . GLN A 1 192 ? -13.520 1.206 -4.287 1.00 92.31 192 GLN A O 1
ATOM 1502 N N . THR A 1 193 ? -14.067 2.049 -6.291 1.00 86.56 193 THR A N 1
ATOM 1503 C CA . THR A 1 193 ? -12.730 2.575 -6.629 1.00 86.56 193 THR A CA 1
ATOM 1504 C C . THR A 1 193 ? -12.600 4.055 -6.251 1.00 86.56 193 THR A C 1
ATOM 1506 O O . THR A 1 193 ? -13.481 4.586 -5.575 1.00 86.56 193 THR A O 1
ATOM 1509 N N . LEU A 1 194 ? -11.512 4.730 -6.653 1.00 86.00 194 LEU A N 1
ATOM 1510 C CA . LEU A 1 194 ? -11.316 6.176 -6.467 1.00 86.00 194 LEU A CA 1
ATOM 1511 C C . LEU A 1 194 ? -11.499 6.612 -5.004 1.00 86.00 194 LEU A C 1
ATOM 1513 O O . LEU A 1 194 ? -12.305 7.493 -4.699 1.00 86.00 194 LEU A O 1
ATOM 1517 N N . ARG A 1 195 ? -10.772 5.939 -4.101 1.00 92.06 195 ARG A N 1
ATOM 1518 C CA . ARG A 1 195 ? -10.813 6.147 -2.641 1.00 92.06 195 ARG A CA 1
ATOM 1519 C C . ARG A 1 195 ? -12.156 5.810 -1.960 1.00 92.06 195 ARG A C 1
ATOM 1521 O O . ARG A 1 195 ? -12.328 6.135 -0.791 1.00 92.06 195 ARG A O 1
ATOM 1528 N N . GLY A 1 196 ? -13.063 5.103 -2.646 1.00 94.06 196 GLY A N 1
ATOM 1529 C CA . GLY A 1 196 ? -14.353 4.636 -2.118 1.00 94.06 196 GLY A CA 1
ATOM 1530 C C . GLY A 1 196 ? -14.301 3.334 -1.295 1.00 94.06 196 GLY A C 1
ATOM 1531 O O . GLY A 1 196 ? -13.400 3.131 -0.481 1.00 94.06 196 GLY A O 1
ATOM 1532 N N . SER A 1 197 ? -15.254 2.417 -1.489 1.00 96.62 197 SER A N 1
ATOM 1533 C CA . SER A 1 197 ? -15.484 1.272 -0.590 1.00 96.62 197 SER A CA 1
ATOM 1534 C C . SER A 1 197 ? -14.400 0.181 -0.597 1.00 96.62 197 SER A C 1
ATOM 1536 O O . SER A 1 197 ? -14.345 -0.656 0.306 1.00 96.62 197 SER A O 1
ATOM 1538 N N . SER A 1 198 ? -13.474 0.189 -1.565 1.00 97.06 198 SER A N 1
ATOM 1539 C CA . SER A 1 198 ? -12.247 -0.621 -1.455 1.00 97.06 198 SER A CA 1
ATOM 1540 C C . SER A 1 198 ? -11.357 -0.151 -0.305 1.00 97.06 198 SER A C 1
ATOM 1542 O O . SER A 1 198 ? -10.613 -0.946 0.265 1.00 97.06 198 SER A O 1
ATOM 1544 N N . TRP A 1 199 ? -11.419 1.140 0.013 1.00 97.88 199 TRP A N 1
ATOM 1545 C CA . TRP A 1 199 ? -10.561 1.819 0.974 1.00 97.88 199 TRP A CA 1
ATOM 1546 C C . TRP A 1 199 ? -11.234 1.932 2.335 1.00 97.88 199 TRP A C 1
ATOM 1548 O O . TRP A 1 199 ? -10.571 1.780 3.357 1.00 97.88 199 TRP A O 1
ATOM 1558 N N . ARG A 1 200 ? -12.546 2.167 2.363 1.00 97.94 200 ARG A N 1
ATOM 1559 C CA . ARG A 1 200 ? -13.327 2.387 3.587 1.00 97.94 200 ARG A CA 1
ATOM 1560 C C . ARG A 1 200 ? -14.619 1.585 3.561 1.00 97.94 200 ARG A C 1
ATOM 1562 O O . ARG A 1 200 ? -14.986 1.057 2.518 1.00 97.94 200 ARG A O 1
ATOM 1569 N N . GLY A 1 201 ? -15.317 1.499 4.687 1.00 98.25 201 GLY A N 1
ATOM 1570 C CA . GLY A 1 201 ? -16.661 0.931 4.720 1.00 98.25 201 GLY A CA 1
ATOM 1571 C C . GLY A 1 201 ? -17.564 1.506 3.633 1.00 98.25 201 GLY A C 1
ATOM 1572 O O . GLY A 1 201 ? -17.566 2.709 3.397 1.00 98.25 201 GLY A O 1
ATOM 1573 N N . LYS A 1 202 ? -18.338 0.651 2.962 1.00 97.81 202 LYS A N 1
ATOM 1574 C CA . LYS A 1 202 ? -19.342 1.129 2.013 1.00 97.81 202 LYS A CA 1
ATOM 1575 C C . LYS A 1 202 ? -20.405 1.937 2.748 1.00 97.81 202 LYS A C 1
ATOM 1577 O O . LYS A 1 202 ? -21.070 1.406 3.645 1.00 97.81 202 LYS A O 1
ATOM 1582 N N . ASP A 1 203 ? -20.596 3.162 2.295 1.00 96.50 203 ASP A N 1
ATOM 1583 C CA . ASP A 1 203 ? -21.671 4.006 2.775 1.00 96.50 203 ASP A CA 1
ATOM 1584 C C . ASP A 1 203 ? -23.041 3.421 2.369 1.00 96.50 203 ASP A C 1
ATOM 1586 O O . ASP A 1 203 ? -23.245 2.908 1.258 1.00 96.50 203 ASP A O 1
ATOM 1590 N N . CYS A 1 204 ? -23.954 3.389 3.334 1.00 95.88 204 CYS A N 1
ATOM 1591 C CA . CYS A 1 204 ? -25.317 2.918 3.174 1.00 95.88 204 CYS A CA 1
ATOM 1592 C C . CYS A 1 204 ? -26.296 4.046 2.805 1.00 95.88 204 CYS A C 1
ATOM 1594 O O . CYS A 1 204 ? -27.394 3.718 2.339 1.00 95.88 204 CYS A O 1
ATOM 1596 N N . ASN A 1 205 ? -25.914 5.323 2.955 1.00 92.81 205 ASN A N 1
ATOM 1597 C CA . ASN A 1 205 ? -26.728 6.489 2.624 1.00 92.81 205 ASN A CA 1
ATOM 1598 C C . ASN A 1 205 ? -25.905 7.756 2.289 1.00 92.81 205 ASN A C 1
ATOM 1600 O O . ASN A 1 205 ? -25.761 8.635 3.126 1.00 92.81 205 ASN A O 1
ATOM 1604 N N . ASP A 1 206 ? -25.563 7.895 1.007 1.00 89.56 206 ASP A N 1
ATOM 1605 C CA . ASP A 1 206 ? -24.749 8.986 0.418 1.00 89.56 206 ASP A CA 1
ATOM 1606 C C . ASP A 1 206 ? -25.550 10.296 0.252 1.00 89.56 206 ASP A C 1
ATOM 1608 O O . ASP A 1 206 ? -25.469 10.985 -0.762 1.00 89.56 206 ASP A O 1
ATOM 1612 N N . GLU A 1 207 ? -26.477 10.585 1.162 1.00 90.88 207 GLU A N 1
ATOM 1613 C CA . GLU A 1 207 ? -27.271 11.821 1.187 1.00 90.88 207 GLU A CA 1
ATOM 1614 C C . GLU A 1 207 ? -27.283 12.469 2.584 1.00 90.88 207 GLU A C 1
ATOM 1616 O O . GLU A 1 207 ? -27.857 13.553 2.749 1.00 90.88 207 GLU A O 1
ATOM 1621 N N . GLN A 1 208 ? -26.699 11.824 3.599 1.00 90.69 208 GLN A N 1
ATOM 1622 C CA . GLN A 1 208 ? -26.770 12.226 5.001 1.00 90.69 208 GLN A CA 1
ATOM 1623 C C . GLN A 1 208 ? -25.452 11.947 5.731 1.00 90.69 208 GLN A C 1
ATOM 1625 O O . GLN A 1 208 ? -25.233 10.846 6.218 1.00 90.69 208 GLN A O 1
ATOM 1630 N N . GLU A 1 209 ? -24.683 13.014 5.973 1.00 92.12 209 GLU A N 1
ATOM 1631 C CA . GLU A 1 209 ? -23.346 12.986 6.597 1.00 92.12 209 GLU A CA 1
ATOM 1632 C C . GLU A 1 209 ? -23.277 12.238 7.945 1.00 92.12 209 GLU A C 1
ATOM 1634 O O . GLU A 1 209 ? -22.211 11.833 8.390 1.00 92.12 209 GLU A O 1
ATOM 1639 N N . ASN A 1 210 ? -24.392 12.101 8.669 1.00 92.75 210 ASN A N 1
ATOM 1640 C CA . ASN A 1 210 ? -24.443 11.404 9.956 1.00 92.75 210 ASN A CA 1
ATOM 1641 C C . ASN A 1 210 ? -24.738 9.900 9.848 1.00 92.75 210 ASN A C 1
ATOM 1643 O O . ASN A 1 210 ? -24.839 9.252 10.891 1.00 92.75 210 ASN A O 1
ATOM 1647 N N . ILE A 1 211 ? -24.926 9.367 8.638 1.00 96.69 211 ILE A N 1
ATOM 1648 C CA . ILE A 1 211 ? -25.175 7.951 8.381 1.00 96.69 211 ILE A CA 1
ATOM 1649 C C . ILE A 1 211 ? -23.952 7.369 7.688 1.00 96.69 211 ILE A C 1
ATOM 1651 O O . ILE A 1 211 ? -23.809 7.497 6.485 1.00 96.69 211 ILE A O 1
ATOM 1655 N N . HIS A 1 212 ? -23.075 6.717 8.447 1.00 97.69 212 HIS A N 1
ATOM 1656 C CA . HIS A 1 212 ? -21.832 6.193 7.893 1.00 97.69 212 HIS A CA 1
ATOM 1657 C C . HIS A 1 212 ? -21.228 5.082 8.757 1.00 97.69 212 HIS A C 1
ATOM 1659 O O . HIS A 1 212 ? -21.502 4.995 9.960 1.00 97.69 212 HIS A O 1
ATOM 1665 N N . PRO A 1 213 ? -20.336 4.245 8.196 1.00 98.56 213 PRO A N 1
ATOM 1666 C CA . PRO A 1 213 ? -19.624 3.227 8.954 1.00 98.56 213 PRO A CA 1
ATOM 1667 C C . PRO A 1 213 ? -18.982 3.759 10.243 1.00 98.56 213 PRO A C 1
ATOM 1669 O O . PRO A 1 213 ? -18.138 4.661 10.235 1.00 98.56 213 PRO A O 1
ATOM 1672 N N . GLY A 1 214 ? -19.384 3.156 11.364 1.00 97.94 214 GLY A N 1
ATOM 1673 C CA . GLY A 1 214 ? -18.827 3.407 12.693 1.00 97.94 214 GLY A CA 1
ATOM 1674 C C . GLY A 1 214 ? -19.408 4.592 13.471 1.00 97.94 214 GLY A C 1
ATOM 1675 O O . GLY A 1 214 ? -18.949 4.843 14.594 1.00 97.94 214 GLY A O 1
ATOM 1676 N N . ALA A 1 215 ? -20.439 5.257 12.943 1.00 98.06 215 ALA A N 1
ATOM 1677 C CA . ALA A 1 215 ? -21.288 6.156 13.720 1.00 98.06 215 ALA A CA 1
ATOM 1678 C C . ALA A 1 215 ? -21.913 5.431 14.933 1.00 98.06 215 ALA A C 1
ATOM 1680 O O . ALA A 1 215 ? -22.061 4.203 14.962 1.00 98.06 215 ALA A O 1
ATOM 1681 N N . LYS A 1 216 ? -22.272 6.172 15.984 1.00 97.00 216 LYS A N 1
ATOM 1682 C CA . LYS A 1 216 ? -23.100 5.634 17.073 1.00 97.00 216 LYS A CA 1
ATOM 1683 C C . LYS A 1 216 ? -24.561 5.610 16.630 1.00 97.00 216 LYS A C 1
ATOM 1685 O O . LYS A 1 216 ? -25.026 6.618 16.104 1.00 97.00 216 LYS A O 1
ATOM 1690 N N . PRO A 1 217 ? -25.291 4.524 16.925 1.00 96.25 217 PRO A N 1
ATOM 1691 C CA . PRO A 1 217 ? -26.655 4.365 16.450 1.00 96.25 217 PRO A CA 1
ATOM 1692 C C . PRO A 1 217 ? -27.602 5.427 17.015 1.00 96.25 217 PRO A C 1
ATOM 1694 O O . PRO A 1 217 ? -27.625 5.682 18.228 1.00 96.25 217 PRO A O 1
ATOM 1697 N N . GLU A 1 218 ? -28.418 6.032 16.152 1.00 94.19 218 GLU A N 1
ATOM 1698 C CA . GLU A 1 218 ? -29.427 7.013 16.549 1.00 94.19 218 GLU A CA 1
ATOM 1699 C C . GLU A 1 218 ? -30.706 6.296 16.992 1.00 94.19 218 GLU A C 1
ATOM 1701 O O . GLU A 1 218 ? -31.350 5.578 16.230 1.00 94.19 218 GLU A O 1
ATOM 1706 N N . LEU A 1 219 ? -31.098 6.489 18.258 1.00 94.00 219 LEU A N 1
ATOM 1707 C CA . LEU A 1 219 ? -32.274 5.834 18.854 1.00 94.00 219 LEU A CA 1
ATOM 1708 C C . LEU A 1 219 ? -32.252 4.295 18.721 1.00 94.00 219 LEU A C 1
ATOM 1710 O O . LEU A 1 219 ? -33.311 3.675 18.639 1.00 94.00 219 LEU A O 1
ATOM 1714 N N . GLY A 1 220 ? -31.063 3.680 18.703 1.00 93.44 220 GLY A N 1
ATOM 1715 C CA . GLY A 1 220 ? -30.902 2.233 18.524 1.00 93.44 220 GLY A CA 1
ATOM 1716 C C . GLY A 1 220 ? -31.275 1.740 17.121 1.00 93.44 220 GLY A C 1
ATOM 1717 O O . GLY A 1 220 ? -31.650 0.579 16.972 1.00 93.44 220 GLY A O 1
ATOM 1718 N N . ASP A 1 221 ? -31.233 2.620 16.115 1.00 96.94 221 ASP A N 1
ATOM 1719 C CA . ASP A 1 221 ? -31.496 2.319 14.704 1.00 96.94 221 ASP A CA 1
ATOM 1720 C C . ASP A 1 221 ? -32.880 1.698 14.467 1.00 96.94 221 ASP A C 1
ATOM 1722 O O . ASP A 1 221 ? -33.083 0.787 13.669 1.00 96.94 221 ASP A O 1
ATOM 1726 N N . VAL A 1 222 ? -33.898 2.211 15.167 1.00 96.44 222 VAL A N 1
ATOM 1727 C CA . VAL A 1 222 ? -35.289 1.729 15.056 1.00 96.44 222 VAL A CA 1
ATOM 1728 C C . VAL A 1 222 ? -35.832 1.819 13.626 1.00 96.44 222 VAL A C 1
ATOM 1730 O O . VAL A 1 222 ? -36.598 0.949 13.210 1.00 96.44 222 VAL A O 1
ATOM 1733 N N . PHE A 1 223 ? -35.475 2.870 12.883 1.00 93.12 223 PHE A N 1
ATOM 1734 C CA . PHE A 1 223 ? -36.074 3.171 11.577 1.00 93.12 223 PHE A CA 1
ATOM 1735 C C . PHE A 1 223 ? -35.126 2.968 10.396 1.00 93.12 223 PHE A C 1
ATOM 1737 O O . PHE A 1 223 ? -35.573 2.552 9.328 1.00 93.12 223 PHE A O 1
ATOM 1744 N N . HIS A 1 224 ? -33.848 3.280 10.572 1.00 94.06 224 HIS A N 1
ATOM 1745 C CA . HIS A 1 224 ? -32.813 3.183 9.553 1.00 94.06 224 HIS A CA 1
ATOM 1746 C C . HIS A 1 224 ? -31.484 2.836 10.227 1.00 94.06 224 HIS A C 1
ATOM 1748 O O . HIS A 1 224 ? -31.284 3.169 11.391 1.00 94.06 224 HIS A O 1
ATOM 1754 N N . ASP A 1 225 ? -30.631 2.137 9.485 1.00 97.38 225 ASP A N 1
ATOM 1755 C CA . ASP A 1 225 ? -29.263 1.790 9.869 1.00 97.38 225 ASP A CA 1
ATOM 1756 C C . ASP A 1 225 ? -28.389 3.040 9.719 1.00 97.38 225 ASP A C 1
ATOM 1758 O O . ASP A 1 225 ? -28.167 3.500 8.598 1.00 97.38 225 ASP A O 1
ATOM 1762 N N . THR A 1 226 ? -27.977 3.639 10.837 1.00 97.50 226 THR A N 1
ATOM 1763 C CA . THR A 1 226 ? -27.193 4.885 10.841 1.00 97.50 226 THR A CA 1
ATOM 1764 C C . THR A 1 226 ? -25.694 4.633 10.836 1.00 97.50 226 THR A C 1
ATOM 1766 O O . THR A 1 226 ? -24.923 5.530 10.520 1.00 97.50 226 THR A O 1
ATOM 1769 N N . ASN A 1 227 ? -25.256 3.422 11.174 1.00 98.12 227 ASN A N 1
ATOM 1770 C CA . ASN A 1 227 ? -23.837 3.090 11.260 1.00 98.12 227 ASN A CA 1
ATOM 1771 C C . ASN A 1 227 ? -23.375 2.101 10.180 1.00 98.12 227 ASN A C 1
ATOM 1773 O O . ASN A 1 227 ? -22.235 1.628 10.209 1.00 98.12 227 ASN A O 1
ATOM 1777 N N . CYS A 1 228 ? -24.260 1.803 9.228 1.00 98.44 228 CYS A N 1
ATOM 1778 C CA . CYS A 1 228 ? -24.065 0.933 8.077 1.00 98.44 228 CYS A CA 1
ATOM 1779 C C . CYS A 1 228 ? -23.597 -0.485 8.434 1.00 98.44 228 CYS A C 1
ATOM 1781 O O . CYS A 1 228 ? -22.961 -1.162 7.613 1.00 98.44 228 CYS A O 1
ATOM 1783 N N . ASN A 1 229 ? -23.882 -0.952 9.651 1.00 98.50 229 ASN A N 1
ATOM 1784 C CA . ASN A 1 229 ? -23.470 -2.274 10.104 1.00 98.50 229 ASN A CA 1
ATOM 1785 C C . ASN A 1 229 ? -24.500 -3.365 9.754 1.00 98.50 229 ASN A C 1
ATOM 1787 O O . ASN A 1 229 ? -24.262 -4.535 10.060 1.00 98.50 229 ASN A O 1
ATOM 1791 N N . GLY A 1 230 ? -25.622 -3.009 9.123 1.00 98.31 230 GLY A N 1
ATOM 1792 C CA . GLY A 1 230 ? -26.690 -3.903 8.685 1.00 98.31 230 GLY A CA 1
ATOM 1793 C C . GLY A 1 230 ? -27.663 -4.348 9.780 1.00 98.31 230 GLY A C 1
ATOM 1794 O O . GLY A 1 230 ? -28.493 -5.223 9.514 1.00 98.31 230 GLY A O 1
ATOM 1795 N N . ILE A 1 231 ? -27.569 -3.802 10.994 1.00 98.56 231 ILE A N 1
ATOM 1796 C CA . ILE A 1 231 ? -28.405 -4.134 12.152 1.00 98.56 231 ILE A CA 1
ATOM 1797 C C . ILE A 1 231 ? -29.296 -2.929 12.461 1.00 98.56 231 ILE A C 1
ATOM 1799 O O . ILE A 1 231 ? -28.845 -1.874 12.875 1.00 98.56 231 ILE A O 1
ATOM 1803 N N . TYR A 1 232 ? -30.600 -3.096 12.264 1.00 98.06 232 TYR A N 1
ATOM 1804 C CA . TYR A 1 232 ? -31.583 -2.045 12.521 1.00 98.06 232 TYR A CA 1
ATOM 1805 C C . TYR A 1 232 ? -32.972 -2.658 12.738 1.00 98.06 232 TYR A C 1
ATOM 1807 O O . TYR A 1 232 ? -33.200 -3.858 12.524 1.00 98.06 232 TYR A O 1
ATOM 1815 N N . GLY A 1 233 ? -33.927 -1.836 13.160 1.00 98.00 233 GLY A N 1
ATOM 1816 C CA . GLY A 1 233 ? -35.296 -2.241 13.448 1.00 98.00 233 GLY A CA 1
ATOM 1817 C C . GLY A 1 233 ? -35.499 -2.748 14.875 1.00 98.00 233 GLY A C 1
ATOM 1818 O O . GLY A 1 233 ? -34.630 -2.655 15.739 1.00 98.00 233 GLY A O 1
ATOM 1819 N N . VAL A 1 234 ? -36.689 -3.295 15.126 1.00 97.50 234 VAL A N 1
ATOM 1820 C CA . VAL A 1 234 ? -37.157 -3.659 16.471 1.00 97.50 234 VAL A CA 1
ATOM 1821 C C . VAL A 1 234 ? -37.450 -5.148 16.560 1.00 97.50 234 VAL A C 1
ATOM 1823 O O . VAL A 1 234 ? -38.033 -5.743 15.647 1.00 97.50 234 VAL A O 1
ATOM 1826 N N . ASP A 1 235 ? -37.092 -5.752 17.688 1.00 96.62 235 ASP A N 1
ATOM 1827 C CA . ASP A 1 235 ? -37.473 -7.119 17.987 1.00 96.62 235 ASP A CA 1
ATOM 1828 C C . ASP A 1 235 ? -38.966 -7.231 18.308 1.00 96.62 235 ASP A C 1
ATOM 1830 O O . ASP A 1 235 ? -39.463 -6.666 19.280 1.00 96.62 235 ASP A O 1
ATOM 1834 N N . GLY A 1 236 ? -39.689 -8.011 17.503 1.00 94.00 236 GLY A N 1
ATOM 1835 C CA . GLY A 1 236 ? -41.141 -8.154 17.626 1.00 94.00 236 GLY A CA 1
ATOM 1836 C C . GLY A 1 236 ? -41.617 -8.804 18.930 1.00 94.00 236 GLY A C 1
ATOM 1837 O O . GLY A 1 236 ? -42.798 -8.694 19.248 1.00 94.00 236 GLY A O 1
ATOM 1838 N N . ASN A 1 237 ? -40.733 -9.469 19.685 1.00 93.50 237 ASN A N 1
ATOM 1839 C CA . ASN A 1 237 ? -41.087 -10.100 20.959 1.00 93.50 237 ASN A CA 1
ATOM 1840 C C . ASN A 1 237 ? -40.860 -9.167 22.153 1.00 93.50 237 ASN A C 1
ATOM 1842 O O . ASN A 1 237 ? -41.690 -9.115 23.058 1.00 93.50 237 ASN A O 1
ATOM 1846 N N . THR A 1 238 ? -39.730 -8.460 22.177 1.00 94.12 238 THR A N 1
ATOM 1847 C CA . THR A 1 238 ? -39.337 -7.597 23.304 1.00 94.12 238 THR A CA 1
ATOM 1848 C C . THR A 1 238 ? -39.725 -6.133 23.116 1.00 94.12 238 THR A C 1
ATOM 1850 O O . THR A 1 238 ? -39.835 -5.405 24.100 1.00 94.12 238 THR A O 1
ATOM 1853 N N . GLY A 1 239 ? -39.935 -5.689 21.875 1.00 95.31 239 GLY A N 1
ATOM 1854 C CA . GLY A 1 239 ? -40.146 -4.283 21.533 1.00 95.31 239 GLY A CA 1
ATOM 1855 C C . GLY A 1 239 ? -38.882 -3.421 21.629 1.00 95.31 239 GLY A C 1
ATOM 1856 O O . GLY A 1 239 ? -38.985 -2.202 21.511 1.00 95.31 239 GLY A O 1
ATOM 1857 N N . LEU A 1 240 ? -37.709 -4.025 21.851 1.00 96.75 240 LEU A N 1
ATOM 1858 C CA . LEU A 1 240 ? -36.430 -3.319 21.944 1.00 96.75 240 LEU A CA 1
ATOM 1859 C C . LEU A 1 240 ? -35.725 -3.256 20.577 1.00 96.75 240 LEU A C 1
ATOM 1861 O O . LEU A 1 240 ? -35.866 -4.197 19.786 1.00 96.75 240 LEU A O 1
ATOM 1865 N N . PRO A 1 241 ? -34.968 -2.183 20.282 1.00 98.06 241 PRO A N 1
ATOM 1866 C CA . PRO A 1 241 ? -34.191 -2.100 19.049 1.00 98.06 241 PRO A CA 1
ATOM 1867 C C . PRO A 1 241 ? -33.132 -3.208 18.978 1.00 98.06 241 PRO A C 1
ATOM 1869 O O . PRO A 1 241 ? -32.510 -3.544 19.988 1.00 98.06 241 PRO A O 1
ATOM 1872 N N . TYR A 1 242 ? -32.912 -3.787 17.795 1.00 98.44 242 TYR A N 1
ATOM 1873 C CA . TYR A 1 242 ? -31.927 -4.863 17.624 1.00 98.44 242 TYR A CA 1
ATOM 1874 C C . TYR A 1 242 ? -30.499 -4.402 17.932 1.00 98.44 242 TYR A C 1
ATOM 1876 O O . TYR A 1 242 ? -29.736 -5.158 18.531 1.00 98.44 242 TYR A O 1
ATOM 1884 N N . GLU A 1 243 ? -30.167 -3.161 17.588 1.00 98.12 243 GLU A N 1
ATOM 1885 C CA . GLU A 1 243 ? -28.860 -2.569 17.871 1.00 98.12 243 GLU A CA 1
ATOM 1886 C C . GLU A 1 243 ? -28.622 -2.420 19.383 1.00 98.12 243 GLU A C 1
ATOM 1888 O O . GLU A 1 243 ? -27.561 -2.767 19.907 1.00 98.12 243 GLU A O 1
ATOM 1893 N N . ASP A 1 244 ? -29.656 -2.016 20.125 1.00 97.38 244 ASP A N 1
ATOM 1894 C CA . ASP A 1 244 ? -29.607 -1.952 21.586 1.00 97.38 244 ASP A CA 1
ATOM 1895 C C . ASP A 1 244 ? -29.449 -3.342 22.215 1.00 97.38 244 ASP A C 1
ATOM 1897 O O . ASP A 1 244 ? -28.688 -3.509 23.169 1.00 97.38 244 ASP A O 1
ATOM 1901 N N . LEU A 1 245 ? -30.157 -4.343 21.684 1.00 97.38 245 LEU A N 1
ATOM 1902 C CA . LEU A 1 245 ? -30.104 -5.719 22.177 1.00 97.38 245 LEU A CA 1
ATOM 1903 C C . LEU A 1 245 ? -28.748 -6.383 21.929 1.00 97.38 245 LEU A C 1
ATOM 1905 O O . LEU A 1 245 ? -28.285 -7.146 22.773 1.00 97.38 245 LEU A O 1
ATOM 1909 N N . TYR A 1 246 ? -28.143 -6.148 20.765 1.00 98.19 246 TYR A N 1
ATOM 1910 C CA . TYR A 1 246 ? -26.990 -6.923 20.312 1.00 98.19 246 TYR A CA 1
ATOM 1911 C C . TYR A 1 246 ? -25.660 -6.175 20.394 1.00 98.19 246 TYR A C 1
ATOM 1913 O O . TYR A 1 246 ? -24.618 -6.828 20.490 1.00 98.19 246 TYR A O 1
ATOM 1921 N N . CYS A 1 247 ? -25.666 -4.839 20.375 1.00 98.06 247 CYS A N 1
ATOM 1922 C CA . CYS A 1 247 ? -24.451 -4.044 20.198 1.00 98.06 247 CYS A CA 1
ATOM 1923 C C . CYS A 1 247 ? -24.13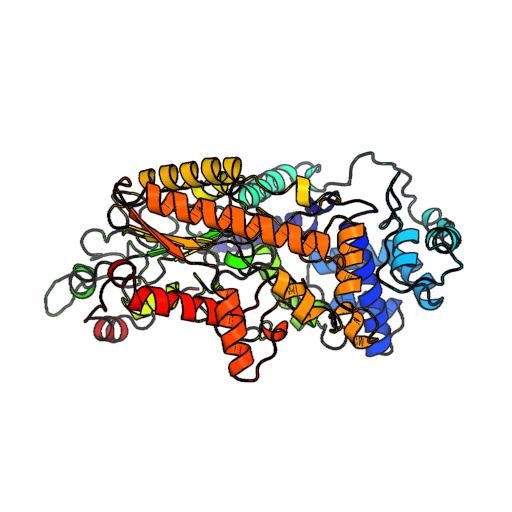0 -3.106 21.368 1.00 98.06 247 CYS A C 1
ATOM 1925 O O . CYS A 1 247 ? -22.945 -2.887 21.638 1.00 98.06 247 CYS A O 1
ATOM 1927 N N . LYS A 1 248 ? -25.128 -2.617 22.114 1.00 94.75 248 LYS A N 1
ATOM 1928 C CA . LYS A 1 248 ? -24.954 -1.607 23.178 1.00 94.75 248 LYS A CA 1
ATOM 1929 C C . LYS A 1 248 ? -23.860 -1.929 24.201 1.00 94.75 248 LYS A C 1
ATOM 1931 O O . LYS A 1 248 ? -23.019 -1.081 24.488 1.00 94.75 248 LYS A O 1
ATOM 1936 N N . ASP A 1 249 ? -23.838 -3.159 24.707 1.00 94.50 249 ASP A N 1
ATOM 1937 C CA . ASP A 1 249 ? -22.865 -3.600 25.719 1.00 94.50 249 ASP A CA 1
ATOM 1938 C C . ASP A 1 249 ? -21.631 -4.294 25.106 1.00 94.50 249 ASP A C 1
ATOM 1940 O O . ASP A 1 249 ? -20.731 -4.734 25.821 1.00 94.50 249 ASP A O 1
ATOM 1944 N N . SER A 1 250 ? -21.567 -4.387 23.772 1.00 95.75 250 SER A N 1
ATOM 1945 C CA . SER A 1 250 ? -20.508 -5.099 23.042 1.00 95.75 250 SER A CA 1
ATOM 1946 C C . SER A 1 250 ? -19.244 -4.267 22.794 1.00 95.75 250 SER A C 1
ATOM 1948 O O . SER A 1 250 ? -18.215 -4.834 22.429 1.00 95.75 250 SER A O 1
ATOM 1950 N N . GLN A 1 251 ? -19.325 -2.945 23.002 1.00 95.00 251 GLN A N 1
ATOM 1951 C CA . GLN A 1 251 ? -18.257 -1.961 22.767 1.00 95.00 251 GLN A CA 1
ATOM 1952 C C . GLN A 1 251 ? -17.636 -2.071 21.356 1.00 95.00 251 GLN A C 1
ATOM 1954 O O . GLN A 1 251 ? -16.502 -2.537 21.223 1.00 95.00 251 GLN A O 1
ATOM 1959 N N . PRO A 1 252 ? -18.363 -1.676 20.290 1.00 97.31 252 PRO A N 1
ATOM 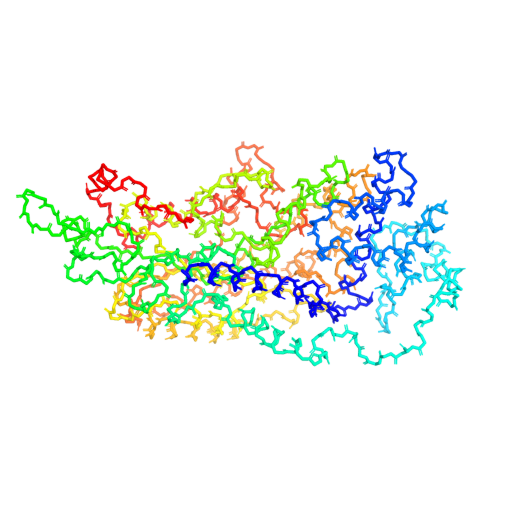1960 C CA . PRO A 1 252 ? -17.834 -1.677 18.927 1.00 97.31 252 PRO A CA 1
ATOM 1961 C C . PRO A 1 252 ? -16.580 -0.798 18.785 1.00 97.31 252 PRO A C 1
ATOM 1963 O O . PRO A 1 252 ? -16.498 0.278 19.378 1.00 97.31 252 PRO A O 1
ATOM 1966 N N . ILE A 1 253 ? -15.606 -1.263 18.000 1.00 98.31 253 ILE A N 1
ATOM 1967 C CA . ILE A 1 253 ? -14.337 -0.576 17.715 1.00 98.31 253 ILE A CA 1
ATOM 1968 C C . ILE A 1 253 ? -14.016 -0.776 16.230 1.00 98.31 253 ILE A C 1
ATOM 1970 O O . ILE A 1 253 ? -13.877 -1.917 15.777 1.00 98.31 253 ILE A O 1
ATOM 1974 N N . GLY A 1 254 ? -13.868 0.324 15.493 1.00 98.69 254 GLY A N 1
ATOM 1975 C CA . GLY A 1 254 ? -13.480 0.305 14.082 1.00 98.69 254 GLY A CA 1
ATOM 1976 C C . GLY A 1 254 ? -11.982 0.100 13.877 1.00 98.69 254 GLY A C 1
ATOM 1977 O O . GLY A 1 254 ? -11.191 0.228 14.811 1.00 98.69 254 GLY A O 1
ATOM 1978 N N . VAL A 1 255 ? -11.563 -0.194 12.648 1.00 98.88 255 VAL A N 1
ATOM 1979 C CA . VAL A 1 255 ? -10.144 -0.371 12.290 1.00 98.88 255 VAL A CA 1
ATOM 1980 C C . VAL A 1 255 ? -9.714 0.703 11.301 1.00 98.88 255 VAL A C 1
ATOM 1982 O O . VAL A 1 255 ? -10.287 0.819 10.225 1.00 98.88 255 VAL A O 1
ATOM 1985 N N . ALA A 1 256 ? -8.660 1.449 11.612 1.00 98.69 256 ALA A N 1
ATOM 1986 C CA . ALA A 1 256 ? -8.069 2.395 10.668 1.00 98.69 256 ALA A CA 1
ATOM 1987 C C . ALA A 1 256 ? -6.582 2.106 10.457 1.00 98.69 256 ALA A C 1
ATOM 1989 O O . ALA A 1 256 ? -5.887 1.690 11.382 1.00 98.69 256 ALA A O 1
ATOM 1990 N N . ALA A 1 257 ? -6.074 2.347 9.254 1.00 98.44 257 ALA A N 1
ATOM 1991 C CA . ALA A 1 257 ? -4.662 2.191 8.930 1.00 98.44 257 ALA A CA 1
ATOM 1992 C C . ALA A 1 257 ? -4.129 3.456 8.255 1.00 98.44 257 ALA A C 1
ATOM 1994 O O . ALA A 1 257 ? -4.580 3.819 7.175 1.00 98.44 257 ALA A O 1
ATOM 1995 N N . ILE A 1 258 ? -3.159 4.112 8.887 1.00 98.12 258 ILE A N 1
ATOM 1996 C CA . ILE A 1 258 ? -2.372 5.211 8.326 1.00 98.12 258 ILE A CA 1
ATOM 1997 C C . ILE A 1 258 ? -1.041 4.614 7.888 1.00 98.12 258 ILE A C 1
ATOM 1999 O O . ILE A 1 258 ? -0.276 4.127 8.725 1.00 98.12 258 ILE A O 1
ATOM 2003 N N . GLY A 1 259 ? -0.748 4.635 6.592 1.00 96.81 259 GLY A N 1
ATOM 2004 C CA . GLY A 1 259 ? 0.432 3.944 6.097 1.00 96.81 259 GLY A CA 1
ATOM 2005 C C . GLY A 1 259 ? 0.803 4.269 4.661 1.00 96.81 259 GLY A C 1
ATOM 2006 O O . GLY A 1 259 ? 0.400 5.285 4.099 1.00 96.81 259 GLY A O 1
ATOM 2007 N N . ASP A 1 260 ? 1.628 3.402 4.092 1.00 95.75 260 ASP A N 1
ATOM 2008 C CA . ASP A 1 260 ? 2.190 3.546 2.755 1.00 95.75 260 ASP A CA 1
ATOM 2009 C C . ASP A 1 260 ? 1.604 2.524 1.759 1.00 95.75 260 ASP A C 1
ATOM 2011 O O . ASP A 1 260 ? 0.512 1.987 1.966 1.00 95.75 260 ASP A O 1
ATOM 2015 N N . SER A 1 261 ? 2.339 2.256 0.681 1.00 95.62 261 SER A N 1
ATOM 2016 C CA . SER A 1 261 ? 2.028 1.266 -0.354 1.00 95.62 261 SER A CA 1
ATOM 2017 C C . SER A 1 261 ? 1.863 -0.156 0.188 1.00 95.62 261 SER A C 1
ATOM 2019 O O . SER A 1 261 ? 1.064 -0.927 -0.337 1.00 95.62 261 SER A O 1
ATOM 2021 N N . VAL A 1 262 ? 2.558 -0.524 1.273 1.00 97.62 262 VAL A N 1
ATOM 2022 C CA . VAL A 1 262 ? 2.326 -1.818 1.931 1.00 97.62 262 VAL A CA 1
ATOM 2023 C C . VAL A 1 262 ? 0.956 -1.804 2.593 1.00 97.62 262 VAL A C 1
ATOM 2025 O O . VAL A 1 262 ? 0.183 -2.738 2.443 1.00 97.62 262 VAL A O 1
ATOM 2028 N N . THR A 1 263 ? 0.601 -0.726 3.288 1.00 98.12 263 THR A N 1
ATOM 2029 C CA . THR A 1 263 ? -0.715 -0.627 3.940 1.00 98.12 263 THR A CA 1
ATOM 2030 C C . THR A 1 263 ? -1.866 -0.677 2.931 1.00 98.12 263 THR A C 1
ATOM 2032 O O . THR A 1 263 ? -2.880 -1.323 3.200 1.00 98.12 263 THR A O 1
ATOM 2035 N N . ALA A 1 264 ? -1.695 -0.056 1.763 1.00 97.81 264 ALA A N 1
ATOM 2036 C CA . ALA A 1 264 ? -2.669 -0.085 0.673 1.00 97.81 264 ALA A CA 1
ATOM 2037 C C . ALA A 1 264 ? -2.665 -1.406 -0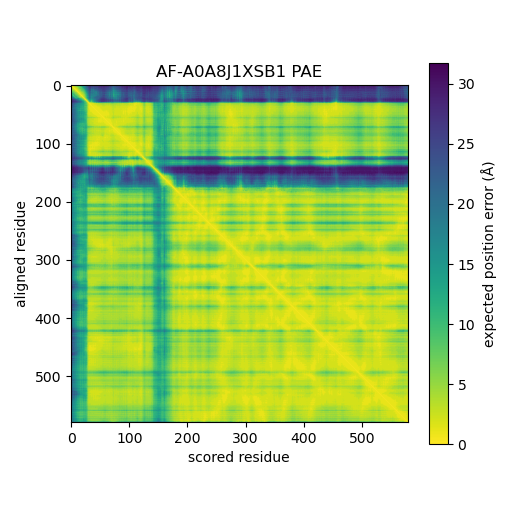.128 1.00 97.81 264 ALA A C 1
ATOM 2039 O O . ALA A 1 264 ? -3.595 -1.663 -0.888 1.00 97.81 264 ALA A O 1
ATOM 2040 N N . HIS A 1 265 ? -1.665 -2.268 0.084 1.00 98.31 265 HIS A N 1
ATOM 2041 C CA . HIS A 1 265 ? -1.384 -3.455 -0.719 1.00 98.31 265 HIS A CA 1
ATOM 2042 C C . HIS A 1 265 ? -1.183 -3.124 -2.208 1.00 98.31 265 HIS A C 1
ATOM 2044 O O . HIS A 1 265 ? -1.973 -3.514 -3.066 1.00 98.31 265 HIS A O 1
ATOM 2050 N N . PHE A 1 266 ? -0.098 -2.418 -2.517 1.00 96.38 266 PHE A N 1
ATOM 2051 C CA . PHE A 1 266 ? 0.352 -2.226 -3.893 1.00 96.38 266 PHE A CA 1
ATOM 2052 C C . PHE A 1 266 ? 0.661 -3.578 -4.546 1.00 96.38 266 PHE A C 1
ATOM 2054 O O . PHE A 1 266 ? 1.432 -4.371 -3.999 1.00 96.38 266 PHE A O 1
ATOM 2061 N N . HIS A 1 267 ? 0.075 -3.838 -5.714 1.00 94.88 267 HIS A N 1
ATOM 2062 C CA . HIS A 1 267 ? 0.291 -5.077 -6.454 1.00 94.88 267 HIS A CA 1
ATOM 2063 C C . HIS A 1 267 ? 0.145 -4.863 -7.964 1.00 94.88 267 HIS A C 1
ATOM 2065 O O . HIS A 1 267 ? -0.840 -4.301 -8.455 1.00 94.88 267 HIS A O 1
ATOM 2071 N N . ILE A 1 268 ? 1.115 -5.394 -8.712 1.00 88.94 268 ILE A N 1
ATOM 2072 C CA . ILE A 1 268 ? 1.051 -5.511 -10.170 1.00 88.94 268 ILE A CA 1
ATOM 2073 C C . ILE A 1 268 ? 1.035 -7.003 -10.520 1.00 88.94 268 ILE A C 1
ATOM 2075 O O . ILE A 1 268 ? 2.019 -7.691 -10.229 1.00 88.94 268 ILE A O 1
ATOM 2079 N N . PRO A 1 269 ? -0.014 -7.505 -11.199 1.00 91.75 269 PRO A N 1
ATOM 2080 C CA . PRO A 1 269 ? -0.072 -8.905 -11.598 1.00 91.75 269 PRO A CA 1
ATOM 2081 C C . PRO A 1 269 ? 1.126 -9.291 -12.484 1.00 91.75 269 PRO A C 1
ATOM 2083 O O . PRO A 1 269 ? 1.331 -8.670 -13.535 1.00 91.75 269 PRO A O 1
ATOM 2086 N N . PRO A 1 270 ? 1.921 -10.322 -12.129 1.00 92.50 270 PRO A N 1
ATOM 2087 C CA . PRO A 1 270 ? 3.069 -10.745 -12.935 1.00 92.50 270 PRO A CA 1
ATOM 2088 C C . PRO A 1 270 ? 2.666 -11.202 -14.340 1.00 92.50 270 PRO A C 1
ATOM 2090 O O . PRO A 1 270 ? 3.445 -11.067 -15.280 1.00 92.50 270 PRO A O 1
ATOM 2093 N N . GLU A 1 271 ? 1.428 -11.663 -14.515 1.00 91.12 271 GLU A N 1
ATOM 2094 C CA . GLU A 1 271 ? 0.804 -11.992 -15.798 1.00 91.12 271 GLU A CA 1
ATOM 2095 C C . GLU A 1 271 ? 0.858 -10.839 -16.808 1.00 91.12 271 GLU A C 1
ATOM 2097 O O . GLU A 1 271 ? 0.816 -11.085 -18.012 1.00 91.12 271 GLU A O 1
ATOM 2102 N N . TRP A 1 272 ? 0.944 -9.586 -16.350 1.00 88.31 272 TRP A N 1
ATOM 2103 C CA . TRP A 1 272 ? 1.074 -8.427 -17.236 1.00 88.31 272 TRP A CA 1
ATOM 2104 C C . TRP A 1 272 ? 2.452 -8.344 -17.891 1.00 88.31 272 TRP A C 1
ATOM 2106 O O . TRP A 1 272 ? 2.584 -7.750 -18.960 1.00 88.31 272 TRP A O 1
ATOM 2116 N N . LEU A 1 273 ? 3.464 -8.951 -17.264 1.00 90.75 273 LEU A N 1
ATOM 2117 C CA . LEU A 1 273 ? 4.854 -8.949 -17.714 1.00 90.75 273 LEU A CA 1
ATOM 2118 C C . LEU A 1 273 ? 5.329 -10.318 -18.233 1.00 90.75 273 LEU A C 1
ATOM 2120 O O . LEU A 1 273 ? 6.488 -10.454 -18.616 1.00 90.75 273 LEU A O 1
ATOM 2124 N N . GLU A 1 274 ? 4.455 -11.328 -18.252 1.00 92.12 274 GLU A N 1
ATOM 2125 C CA . GLU A 1 274 ? 4.738 -12.678 -18.747 1.00 92.12 274 GLU A CA 1
ATOM 2126 C C . GLU A 1 274 ? 3.954 -12.929 -20.045 1.00 92.12 274 GLU A C 1
ATOM 2128 O O . GLU A 1 274 ? 2.769 -13.265 -20.010 1.00 92.12 274 GLU A O 1
ATOM 2133 N N . ALA A 1 275 ? 4.612 -12.794 -21.203 1.00 92.56 275 ALA A N 1
ATOM 2134 C CA . ALA A 1 275 ? 3.960 -12.893 -22.517 1.00 92.56 275 ALA A CA 1
ATOM 2135 C C . ALA A 1 275 ? 3.192 -14.210 -22.751 1.00 92.56 275 ALA A C 1
ATOM 2137 O O . ALA A 1 275 ? 2.187 -14.210 -23.452 1.00 92.56 275 ALA A O 1
ATOM 2138 N N . GLU A 1 276 ? 3.619 -15.315 -22.129 1.00 93.56 276 GLU A N 1
ATOM 2139 C CA . GLU A 1 276 ? 2.925 -16.614 -22.186 1.00 93.56 276 GLU A CA 1
ATOM 2140 C C . GLU A 1 276 ? 1.537 -16.595 -21.529 1.00 93.56 276 GLU A C 1
ATOM 2142 O O . GLU A 1 276 ? 0.665 -17.388 -21.884 1.00 93.56 276 GLU A O 1
ATOM 2147 N N . LYS A 1 277 ? 1.324 -15.698 -20.561 1.00 92.50 277 LYS A N 1
ATOM 2148 C CA . LYS A 1 277 ? 0.067 -15.570 -19.816 1.00 92.50 277 LYS A CA 1
ATOM 2149 C C . LYS A 1 277 ? -0.756 -14.364 -20.251 1.00 92.50 277 LYS A C 1
ATOM 2151 O O . LYS A 1 277 ? -1.980 -14.391 -20.110 1.00 92.50 277 LYS A O 1
ATOM 2156 N N . LEU A 1 278 ? -0.111 -13.317 -20.764 1.00 89.88 278 LEU A N 1
ATOM 2157 C CA . LEU A 1 278 ? -0.751 -12.060 -21.132 1.00 89.88 278 LEU A CA 1
ATOM 2158 C C . LEU A 1 278 ? -1.840 -12.260 -22.199 1.00 89.88 278 LEU A C 1
ATOM 2160 O O . LEU A 1 278 ? -1.593 -12.747 -23.300 1.00 89.88 278 LEU A O 1
ATOM 2164 N N . ASN A 1 279 ? -3.064 -11.844 -21.876 1.00 91.19 279 ASN A N 1
ATOM 2165 C CA . ASN A 1 279 ? -4.219 -11.905 -22.767 1.00 91.19 279 ASN A CA 1
ATOM 2166 C C . ASN A 1 279 ? -5.298 -10.890 -22.341 1.00 91.19 279 ASN A C 1
ATOM 2168 O O . ASN A 1 279 ? -5.160 -10.215 -21.320 1.00 91.19 279 ASN A O 1
ATOM 2172 N N . VAL A 1 280 ? -6.396 -10.804 -23.100 1.00 89.62 280 VAL A N 1
ATOM 2173 C CA . VAL A 1 280 ? -7.494 -9.849 -22.850 1.00 89.62 280 VAL A CA 1
ATOM 2174 C C . VAL A 1 280 ? -8.144 -9.989 -21.465 1.00 89.62 280 VAL A C 1
ATOM 2176 O O . VAL A 1 280 ? -8.534 -8.989 -20.870 1.00 89.62 280 VAL A O 1
ATOM 2179 N N . GLU A 1 281 ? -8.229 -11.201 -20.906 1.00 88.69 281 GLU A N 1
ATOM 2180 C CA . GLU A 1 281 ? -8.759 -11.415 -19.552 1.00 88.69 281 GLU A CA 1
ATOM 2181 C C . GLU A 1 281 ? -7.848 -10.772 -18.503 1.00 88.69 281 GLU A C 1
ATOM 2183 O O . GLU A 1 281 ? -8.323 -10.274 -17.487 1.00 88.69 281 GLU A O 1
ATOM 2188 N N . MET A 1 282 ? -6.534 -10.767 -18.751 1.00 84.75 282 MET A N 1
ATOM 2189 C CA . MET A 1 282 ? -5.522 -10.243 -17.827 1.00 84.75 282 MET A CA 1
ATOM 2190 C C . MET A 1 282 ? -5.596 -8.729 -17.672 1.00 84.75 282 MET A C 1
ATOM 2192 O O . MET A 1 282 ? -5.327 -8.224 -16.585 1.00 84.75 282 MET A O 1
ATOM 2196 N N . LEU A 1 283 ? -6.015 -8.023 -18.721 1.00 82.56 283 LEU A N 1
ATOM 2197 C CA . LEU A 1 283 ? -6.150 -6.568 -18.713 1.00 82.56 283 LEU A CA 1
ATOM 2198 C C . LEU A 1 283 ? -7.602 -6.095 -18.568 1.00 82.56 283 LEU A C 1
ATOM 2200 O O . LEU A 1 283 ? -7.822 -4.894 -18.449 1.00 82.56 283 LEU A O 1
ATOM 2204 N N . ARG A 1 284 ? -8.597 -6.997 -18.522 1.00 84.81 284 ARG A N 1
ATOM 2205 C CA . ARG A 1 284 ? -10.026 -6.643 -18.391 1.00 84.81 284 ARG A CA 1
ATOM 2206 C C . ARG A 1 284 ? -10.295 -5.694 -17.219 1.00 84.81 284 ARG A C 1
ATOM 2208 O O . ARG A 1 284 ? -11.051 -4.741 -17.377 1.00 84.81 284 ARG A O 1
ATOM 2215 N N . TYR A 1 285 ? -9.672 -5.961 -16.072 1.00 82.38 285 TYR A N 1
ATOM 2216 C CA . TYR A 1 285 ? -9.850 -5.194 -14.834 1.00 82.38 285 TYR A CA 1
ATOM 2217 C C . TYR A 1 285 ? -8.832 -4.059 -14.663 1.00 82.38 285 TYR A C 1
ATOM 2219 O O . TYR A 1 285 ? -8.828 -3.397 -13.633 1.00 82.38 285 TYR A O 1
ATOM 2227 N N . LEU A 1 286 ? -7.994 -3.785 -15.669 1.00 77.31 286 LEU A N 1
ATOM 2228 C CA . LEU A 1 286 ? -7.006 -2.706 -15.614 1.00 77.31 286 LEU A CA 1
ATOM 2229 C C . LEU A 1 286 ? -7.600 -1.344 -15.188 1.00 77.31 286 LEU A C 1
ATOM 2231 O O . LEU A 1 286 ? -6.972 -0.699 -14.355 1.00 77.31 286 LEU A O 1
ATOM 2235 N N . PRO A 1 287 ? -8.792 -0.905 -15.656 1.00 77.06 287 PRO A N 1
ATOM 2236 C CA . PRO A 1 287 ? -9.387 0.353 -15.196 1.00 77.06 287 PRO A CA 1
ATOM 2237 C C . PRO A 1 287 ? -9.626 0.377 -13.685 1.00 77.06 287 PRO A C 1
ATOM 2239 O O . PRO A 1 287 ? -9.274 1.350 -13.034 1.00 77.06 287 PRO A O 1
ATOM 2242 N N . PHE A 1 288 ? -10.141 -0.722 -13.128 1.00 84.06 288 PHE A N 1
ATOM 2243 C CA . PHE A 1 288 ? -10.404 -0.850 -11.697 1.00 84.06 288 PHE A CA 1
ATOM 2244 C C . PHE A 1 288 ? -9.117 -0.700 -10.873 1.00 84.06 288 PHE A C 1
ATOM 2246 O O . PHE A 1 288 ? -9.100 0.011 -9.872 1.00 84.06 288 PHE A O 1
ATOM 2253 N N . TRP A 1 289 ? -8.027 -1.336 -11.313 1.00 82.25 289 TRP A N 1
ATOM 2254 C CA . TRP A 1 289 ? -6.736 -1.245 -10.627 1.00 82.25 289 TRP A CA 1
ATOM 2255 C C . TRP A 1 289 ? -6.116 0.145 -10.759 1.00 82.25 289 TRP A C 1
ATOM 2257 O O . TRP A 1 289 ? -5.585 0.659 -9.785 1.00 82.25 289 TRP A O 1
ATOM 2267 N N . LEU A 1 290 ? -6.221 0.789 -11.926 1.00 74.19 290 LEU A N 1
ATOM 2268 C CA . LEU A 1 290 ? -5.730 2.158 -12.121 1.00 74.19 290 LEU A CA 1
ATOM 2269 C C . LEU A 1 290 ? -6.505 3.179 -11.279 1.00 74.19 290 LEU A C 1
ATOM 2271 O O . LEU A 1 290 ? -5.900 4.066 -10.687 1.00 74.19 290 LEU A O 1
ATOM 2275 N N . GLU A 1 291 ? -7.827 3.037 -11.183 1.00 81.19 291 GLU A N 1
ATOM 2276 C CA . GLU A 1 291 ? -8.680 3.870 -10.324 1.00 81.19 291 GLU A CA 1
ATOM 2277 C C . GLU A 1 291 ? -8.434 3.637 -8.823 1.00 81.19 291 GLU A C 1
ATOM 2279 O O . GLU A 1 291 ? -8.834 4.458 -8.000 1.00 81.19 291 GLU A O 1
ATOM 2284 N N . ASN A 1 292 ? -7.780 2.532 -8.464 1.00 86.38 292 ASN A N 1
ATOM 2285 C CA . ASN A 1 292 ? -7.270 2.258 -7.123 1.00 86.38 292 ASN A CA 1
ATOM 2286 C C . ASN A 1 292 ? -5.752 2.468 -7.017 1.00 86.38 292 ASN A C 1
ATOM 2288 O O . ASN A 1 292 ? -5.149 1.976 -6.079 1.00 86.38 292 ASN A O 1
ATOM 2292 N N . GLU A 1 293 ? -5.114 3.177 -7.951 1.00 84.25 293 GLU A N 1
ATOM 2293 C CA . GLU A 1 293 ? -3.683 3.519 -7.862 1.00 84.25 293 GLU A CA 1
ATOM 2294 C C . GLU A 1 293 ? -2.739 2.297 -7.854 1.00 84.25 293 GLU A C 1
ATOM 2296 O O . GLU A 1 293 ? -1.610 2.386 -7.382 1.00 84.25 293 GLU A O 1
ATOM 2301 N N . LEU A 1 294 ? -3.185 1.170 -8.427 1.00 85.50 294 LEU A N 1
ATOM 2302 C CA . LEU A 1 294 ? -2.559 -0.163 -8.355 1.00 85.50 294 LEU A CA 1
ATOM 2303 C C . LEU A 1 294 ? -2.505 -0.757 -6.937 1.00 85.50 294 LEU A C 1
ATOM 2305 O O . LEU A 1 294 ? -1.821 -1.756 -6.707 1.00 85.50 294 LEU A O 1
ATOM 2309 N N . ASP A 1 295 ? -3.275 -0.186 -6.017 1.00 95.25 295 ASP A N 1
ATOM 2310 C CA . ASP A 1 295 ? -3.456 -0.678 -4.662 1.00 95.25 295 ASP A CA 1
ATOM 2311 C C . ASP A 1 295 ? -4.683 -1.593 -4.558 1.00 95.25 295 ASP A C 1
ATOM 2313 O O . ASP A 1 295 ? -5.681 -1.465 -5.276 1.00 95.25 295 ASP A O 1
ATOM 2317 N N . TRP A 1 296 ? -4.610 -2.542 -3.627 1.00 97.44 296 TRP A N 1
ATOM 2318 C CA . TRP A 1 296 ? -5.620 -3.570 -3.393 1.00 97.44 296 TRP A CA 1
ATOM 2319 C C . TRP A 1 296 ? -6.076 -3.555 -1.923 1.00 97.44 296 TRP A C 1
ATOM 2321 O O . TRP A 1 296 ? -6.034 -4.581 -1.234 1.00 97.44 296 TRP A O 1
ATOM 2331 N N . PRO A 1 297 ? -6.558 -2.408 -1.400 1.00 97.75 297 PRO A N 1
ATOM 2332 C CA . PRO A 1 297 ? -6.834 -2.236 0.030 1.00 97.75 297 PRO A CA 1
ATOM 2333 C C . PRO A 1 297 ? -7.914 -3.194 0.552 1.00 97.75 297 PRO A C 1
ATOM 2335 O O . PRO A 1 297 ? -7.835 -3.645 1.696 1.00 97.75 297 PRO A O 1
ATOM 2338 N N . HIS A 1 298 ? -8.854 -3.589 -0.311 1.00 97.81 298 HIS A N 1
ATOM 2339 C CA . HIS A 1 298 ? -9.897 -4.583 -0.041 1.00 97.81 298 HIS A CA 1
ATOM 2340 C C . HIS A 1 298 ? -9.366 -6.014 0.147 1.00 97.81 298 HIS A C 1
ATOM 2342 O O . HIS A 1 298 ? -10.110 -6.863 0.644 1.00 97.81 298 HIS A O 1
ATOM 2348 N N . LEU A 1 299 ? -8.096 -6.277 -0.181 1.00 98.19 299 LEU A N 1
ATOM 2349 C CA . LEU A 1 299 ? -7.400 -7.541 0.084 1.00 98.19 299 LEU A CA 1
ATOM 2350 C C . LEU A 1 299 ? -6.299 -7.421 1.157 1.00 98.19 299 LEU A C 1
ATOM 2352 O O . LEU A 1 299 ? -5.777 -8.442 1.612 1.00 98.19 299 LEU A O 1
ATOM 2356 N N . SER A 1 300 ? -5.973 -6.194 1.582 1.00 98.56 300 SER A N 1
ATOM 2357 C CA . SER A 1 300 ? -4.850 -5.886 2.477 1.00 98.56 300 SER A CA 1
ATOM 2358 C C . SER A 1 300 ? -4.919 -6.592 3.839 1.00 98.56 300 SER A C 1
ATOM 2360 O O . SER A 1 300 ? -5.988 -6.923 4.358 1.00 98.56 300 SER A O 1
ATOM 2362 N N . GLY A 1 301 ? -3.756 -6.761 4.475 1.00 98.38 301 GLY A N 1
ATOM 2363 C CA . GLY A 1 301 ? -3.653 -7.400 5.795 1.00 98.38 301 GLY A CA 1
ATOM 2364 C C . GLY A 1 301 ? -4.348 -6.639 6.935 1.00 98.38 301 GLY A C 1
ATOM 2365 O O . GLY A 1 301 ? -4.750 -7.249 7.924 1.00 98.38 301 GLY A O 1
ATOM 2366 N N . THR A 1 302 ? -4.548 -5.323 6.817 1.00 98.62 302 THR A N 1
ATOM 2367 C CA . THR A 1 302 ? -5.188 -4.537 7.888 1.00 98.62 302 THR A CA 1
ATOM 2368 C C . THR A 1 302 ? -6.686 -4.373 7.663 1.00 98.62 302 THR A C 1
ATOM 2370 O O . THR A 1 302 ? -7.465 -4.651 8.574 1.00 98.62 302 THR A O 1
ATOM 2373 N N . THR A 1 303 ? -7.107 -3.961 6.464 1.00 98.75 303 THR A N 1
ATOM 2374 C CA . THR A 1 303 ? -8.506 -3.584 6.185 1.00 98.75 303 THR A CA 1
ATOM 2375 C C . THR A 1 303 ? -9.185 -4.439 5.122 1.00 98.75 303 THR A C 1
ATOM 2377 O O . THR A 1 303 ? -10.351 -4.203 4.818 1.00 98.75 303 THR A O 1
ATOM 2380 N N . GLY A 1 304 ? -8.499 -5.442 4.566 1.00 98.62 304 GLY A N 1
ATOM 2381 C CA . GLY A 1 304 ? -9.079 -6.292 3.535 1.00 98.62 304 GLY A CA 1
ATOM 2382 C C . GLY A 1 304 ? -10.342 -7.003 4.019 1.00 98.62 304 GLY A C 1
ATOM 2383 O O . GLY A 1 304 ? -10.413 -7.442 5.163 1.00 98.62 304 GLY A O 1
ATOM 2384 N N . PHE A 1 305 ? -11.357 -7.116 3.173 1.00 98.19 305 PHE A N 1
ATOM 2385 C CA . PHE A 1 305 ? -12.683 -7.610 3.561 1.00 98.19 305 PHE A CA 1
ATOM 2386 C C . PHE A 1 305 ? -13.232 -8.695 2.635 1.00 98.19 305 PHE A C 1
ATOM 2388 O O . PHE A 1 305 ? -14.266 -9.292 2.934 1.00 98.19 305 PHE A O 1
ATOM 2395 N N . ME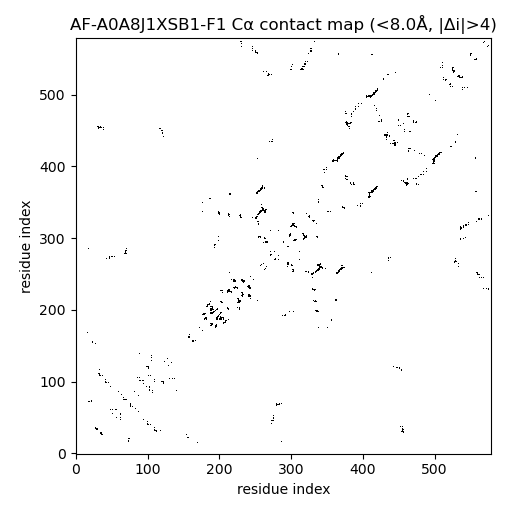T A 1 306 ? -12.550 -8.976 1.528 1.00 96.12 306 MET A N 1
ATOM 2396 C CA . MET A 1 306 ? -12.960 -9.977 0.549 1.00 96.12 306 MET A CA 1
ATOM 2397 C C . MET A 1 306 ? -11.750 -10.741 0.026 1.00 96.12 306 MET A C 1
ATOM 2399 O O . MET A 1 306 ? -10.634 -10.262 0.140 1.00 96.12 306 MET A O 1
ATOM 2403 N N . ASN A 1 307 ? -11.977 -11.921 -0.548 1.00 96.25 307 ASN A N 1
ATOM 2404 C CA . ASN A 1 307 ? -10.946 -12.617 -1.316 1.00 96.25 307 ASN A CA 1
ATOM 2405 C C . ASN A 1 307 ? -10.928 -12.106 -2.757 1.00 96.25 307 ASN A C 1
ATOM 2407 O O . ASN A 1 307 ? -11.963 -11.679 -3.280 1.00 96.25 307 ASN A O 1
ATOM 2411 N N . ASP A 1 308 ? -9.782 -12.244 -3.420 1.00 92.81 308 ASP A N 1
ATOM 2412 C CA . ASP A 1 308 ? -9.727 -12.083 -4.866 1.00 92.81 308 ASP A CA 1
ATOM 2413 C C . ASP A 1 308 ? -10.614 -13.129 -5.553 1.00 92.81 308 ASP A C 1
ATOM 2415 O O . ASP A 1 308 ? -10.591 -14.320 -5.237 1.00 92.81 308 ASP A O 1
ATOM 2419 N N . THR A 1 309 ? -11.408 -12.663 -6.510 1.00 88.25 309 THR A N 1
ATOM 2420 C CA . THR A 1 309 ? -12.267 -13.507 -7.352 1.00 88.25 309 THR A CA 1
ATOM 2421 C C . THR A 1 309 ? -11.786 -13.546 -8.798 1.00 88.25 309 THR A C 1
ATOM 2423 O O . THR A 1 309 ? -12.321 -14.299 -9.610 1.00 88.25 309 THR A O 1
ATOM 2426 N N . THR A 1 310 ? -10.766 -12.752 -9.130 1.00 85.19 310 THR A N 1
ATOM 2427 C CA . THR A 1 310 ? -10.230 -12.633 -10.485 1.00 85.19 310 THR A CA 1
ATOM 2428 C C . THR A 1 310 ? -9.163 -13.686 -10.785 1.00 85.19 310 THR A C 1
ATOM 2430 O O . THR A 1 310 ? -8.945 -13.999 -11.958 1.00 85.19 310 THR A O 1
ATOM 2433 N N . GLY A 1 311 ? -8.523 -14.248 -9.751 1.00 85.31 311 GLY A N 1
ATOM 2434 C CA . GLY A 1 311 ? -7.419 -15.205 -9.853 1.00 85.31 311 GLY A CA 1
ATOM 2435 C C . GLY A 1 311 ? -6.082 -14.541 -10.193 1.00 85.31 311 GLY A C 1
ATOM 2436 O O . GLY A 1 311 ? -5.267 -15.143 -10.889 1.00 85.31 311 GLY A O 1
ATOM 2437 N N . ARG A 1 312 ? -5.898 -13.270 -9.811 1.00 86.75 312 ARG A N 1
ATOM 2438 C CA . ARG A 1 312 ? -4.752 -12.412 -10.196 1.00 86.75 312 ARG A CA 1
ATOM 2439 C C . ARG A 1 312 ? -3.734 -12.289 -9.089 1.00 86.75 312 ARG A C 1
ATOM 2441 O O . ARG A 1 312 ? -2.595 -11.937 -9.366 1.00 86.75 312 ARG A O 1
ATOM 2448 N N . ILE A 1 313 ? -4.135 -12.634 -7.877 1.00 89.62 313 ILE A N 1
ATOM 2449 C CA . ILE A 1 313 ? -3.257 -12.640 -6.730 1.00 89.62 313 ILE A CA 1
ATOM 2450 C C . ILE A 1 313 ? -3.408 -13.959 -5.981 1.00 89.62 313 ILE A C 1
ATOM 2452 O O . ILE A 1 313 ? -4.510 -14.471 -5.780 1.00 89.62 313 ILE A O 1
ATOM 2456 N N . GLU A 1 314 ? -2.276 -14.557 -5.626 1.00 91.81 314 GLU A N 1
ATOM 2457 C CA . GLU A 1 314 ? -2.252 -15.827 -4.914 1.00 91.81 314 GLU A CA 1
ATOM 2458 C C . GLU A 1 314 ? -2.373 -15.589 -3.409 1.00 91.81 314 GLU A C 1
ATOM 2460 O O . GLU A 1 314 ? -1.576 -14.870 -2.811 1.00 91.81 314 GLU A O 1
ATOM 2465 N N . GLY A 1 315 ? -3.348 -16.241 -2.783 1.00 92.44 315 GLY A N 1
ATOM 2466 C CA . GLY A 1 315 ? -3.569 -16.173 -1.345 1.00 92.44 315 GLY A CA 1
ATOM 2467 C C . GLY A 1 315 ? -5.014 -15.841 -1.002 1.00 92.44 315 GLY A C 1
ATOM 2468 O O . GLY A 1 315 ? -5.835 -15.537 -1.860 1.00 92.44 315 GLY A O 1
ATOM 2469 N N . SER A 1 316 ? -5.330 -15.936 0.285 1.00 96.06 316 SER A N 1
ATOM 2470 C CA . SER A 1 316 ? -6.627 -15.529 0.823 1.00 96.06 316 SER A CA 1
ATOM 2471 C C . SER A 1 316 ? -6.465 -14.274 1.667 1.00 96.06 316 SER A C 1
ATOM 2473 O O . SER A 1 316 ? -5.414 -14.060 2.276 1.00 96.06 316 SER A O 1
ATOM 2475 N N . THR A 1 317 ? -7.533 -13.510 1.811 1.00 97.31 317 THR A N 1
ATOM 2476 C CA . THR A 1 317 ? -7.601 -12.384 2.735 1.00 97.31 317 THR A CA 1
ATOM 2477 C C . THR A 1 317 ? -8.061 -12.870 4.102 1.00 97.31 317 THR A C 1
ATOM 2479 O O . THR A 1 317 ? -9.109 -13.497 4.246 1.00 97.31 317 THR A O 1
ATOM 2482 N N . ASP A 1 318 ? -7.246 -12.590 5.113 1.00 97.00 318 ASP A N 1
ATOM 2483 C CA . ASP A 1 318 ? -7.602 -12.710 6.524 1.00 97.00 318 ASP A CA 1
ATOM 2484 C C . ASP A 1 318 ? -6.934 -11.542 7.249 1.00 97.00 318 ASP A C 1
ATOM 2486 O O . ASP A 1 318 ? -5.719 -11.529 7.440 1.00 97.00 318 ASP A O 1
ATOM 2490 N N . SER A 1 319 ? -7.719 -10.499 7.504 1.00 98.75 319 SER A N 1
ATOM 2491 C CA . SER A 1 319 ? -7.225 -9.188 7.912 1.00 98.75 319 SER A CA 1
ATOM 2492 C C . SER A 1 319 ? -7.567 -8.874 9.363 1.00 98.75 319 SER A C 1
ATOM 2494 O O . SER A 1 319 ? -8.466 -9.478 9.954 1.00 98.75 319 SER A O 1
ATOM 2496 N N . ILE A 1 320 ? -6.919 -7.849 9.921 1.00 98.88 320 ILE A N 1
ATOM 2497 C CA . ILE A 1 320 ? -7.286 -7.322 11.242 1.00 98.88 320 ILE A CA 1
ATOM 2498 C C . ILE A 1 320 ? -8.762 -6.905 11.284 1.00 98.88 320 ILE A C 1
ATOM 2500 O O . ILE A 1 320 ? -9.464 -7.249 12.234 1.00 98.88 320 ILE A O 1
ATOM 2504 N N . TYR A 1 321 ? -9.265 -6.233 10.246 1.00 98.88 321 TYR A N 1
ATOM 2505 C CA . TYR A 1 321 ? -10.681 -5.885 10.130 1.00 98.88 321 TYR A CA 1
ATOM 2506 C C . TYR A 1 321 ? -11.602 -7.115 10.191 1.00 98.88 321 TYR A C 1
ATOM 2508 O O . TYR A 1 321 ? -12.563 -7.133 10.964 1.00 98.88 321 TYR A O 1
ATOM 2516 N N . LEU A 1 322 ? -11.314 -8.173 9.425 1.00 98.81 322 LEU A N 1
ATOM 2517 C CA . LEU A 1 322 ? -12.146 -9.380 9.428 1.00 98.81 322 LEU A CA 1
ATOM 2518 C C . LEU A 1 322 ? -12.116 -10.095 10.781 1.00 98.81 322 LEU A C 1
ATOM 2520 O O . LEU A 1 322 ? -13.155 -10.598 11.221 1.00 98.81 322 LEU A O 1
ATOM 2524 N N . GLN A 1 323 ? -10.975 -10.090 11.473 1.00 98.75 323 GLN A N 1
ATOM 2525 C CA . GLN A 1 323 ? -10.868 -10.616 12.834 1.00 98.75 323 GLN A CA 1
ATOM 2526 C C . GLN A 1 323 ? -11.670 -9.771 13.838 1.00 98.75 323 GLN A C 1
ATOM 2528 O O . GLN A 1 323 ? -12.433 -10.328 14.632 1.00 98.75 323 GLN A O 1
ATOM 2533 N N . MET A 1 324 ? -11.618 -8.438 13.742 1.00 98.75 324 MET A N 1
ATOM 2534 C CA . MET A 1 324 ? -12.446 -7.528 14.548 1.00 98.75 324 MET A CA 1
ATOM 2535 C C . MET A 1 324 ? -13.945 -7.734 14.292 1.00 98.75 324 MET A C 1
ATOM 2537 O O . MET A 1 324 ? -14.719 -7.840 15.246 1.00 98.75 324 MET A O 1
ATOM 2541 N N . ARG A 1 325 ? -14.366 -7.889 13.029 1.00 98.62 325 ARG A N 1
ATOM 2542 C CA . ARG A 1 325 ? -15.758 -8.215 12.662 1.00 98.62 325 ARG A CA 1
ATOM 2543 C C . ARG A 1 325 ? -16.172 -9.607 13.146 1.00 98.62 325 ARG A C 1
ATOM 2545 O O . ARG A 1 325 ? -17.338 -9.843 13.458 1.00 98.62 325 ARG A O 1
ATOM 2552 N N . LYS A 1 326 ? -15.261 -10.584 13.152 1.00 98.50 326 LYS A N 1
ATOM 2553 C CA . LYS A 1 326 ? -15.517 -11.938 13.677 1.00 98.50 326 LYS A CA 1
ATOM 2554 C C . LYS A 1 326 ? -15.712 -11.924 15.186 1.00 98.50 326 LYS A C 1
ATOM 2556 O O . LYS A 1 326 ? -16.565 -12.652 15.688 1.00 98.50 326 LYS A O 1
ATOM 2561 N N . ARG A 1 327 ? -14.942 -11.097 15.887 1.00 98.44 327 ARG A N 1
ATOM 2562 C CA . ARG A 1 327 ? -15.020 -10.925 17.336 1.00 98.44 327 ARG A CA 1
ATOM 2563 C C . ARG A 1 327 ? -16.299 -10.205 17.759 1.00 98.44 327 ARG A C 1
ATOM 2565 O O . ARG A 1 327 ? -16.959 -10.652 18.697 1.00 98.44 327 ARG A O 1
ATOM 2572 N N . ASN A 1 328 ? -16.689 -9.163 17.031 1.00 98.75 328 ASN A N 1
ATOM 2573 C CA . ASN A 1 328 ? -17.937 -8.440 17.235 1.00 98.75 328 ASN A CA 1
ATOM 2574 C C . ASN A 1 328 ? -18.557 -8.045 15.885 1.00 98.75 328 ASN A C 1
ATOM 2576 O O . ASN A 1 328 ? -18.014 -7.216 15.155 1.00 98.75 328 ASN A O 1
ATOM 2580 N N . ARG A 1 329 ? -19.712 -8.635 15.553 1.00 98.75 329 ARG A N 1
ATOM 2581 C CA . ARG A 1 329 ? -20.412 -8.398 14.282 1.00 98.75 329 ARG A CA 1
ATOM 2582 C C . ARG A 1 329 ? -20.927 -6.967 14.125 1.00 98.75 329 ARG A C 1
ATOM 2584 O O . ARG A 1 329 ? -21.092 -6.536 12.989 1.00 98.75 329 ARG A O 1
ATOM 2591 N N . CYS A 1 330 ? -21.081 -6.219 15.215 1.00 98.75 330 CYS A N 1
ATOM 2592 C CA . CYS A 1 330 ? -21.449 -4.801 15.181 1.00 98.75 330 CYS A CA 1
ATOM 2593 C C . CYS A 1 330 ? -20.361 -3.914 14.540 1.00 98.75 330 CYS A C 1
ATOM 2595 O O . CYS A 1 330 ? -20.649 -2.800 14.131 1.00 98.75 330 CYS A O 1
ATOM 2597 N N . ASN A 1 331 ? -19.128 -4.422 14.377 1.00 98.75 331 ASN A N 1
ATOM 2598 C CA . ASN A 1 331 ? -18.037 -3.744 13.661 1.00 98.75 331 ASN A CA 1
ATOM 2599 C C . ASN A 1 331 ? -18.130 -3.906 12.126 1.00 98.75 331 ASN A C 1
ATOM 2601 O O . ASN A 1 331 ? -17.141 -3.716 11.414 1.00 98.75 331 ASN A O 1
ATOM 2605 N N . HIS A 1 332 ? -19.260 -4.374 11.582 1.00 98.88 332 HIS A N 1
ATOM 2606 C CA . HIS A 1 332 ? -19.412 -4.511 10.134 1.00 98.88 332 HIS A CA 1
ATOM 2607 C C . HIS A 1 332 ? -19.222 -3.147 9.442 1.00 98.88 332 HIS A C 1
ATOM 2609 O O . HIS A 1 332 ? -19.575 -2.113 9.985 1.00 98.88 332 HIS A O 1
ATOM 2615 N N . ARG A 1 333 ? -18.568 -3.166 8.273 1.00 98.75 333 ARG A N 1
ATOM 2616 C CA . ARG A 1 333 ? -18.062 -2.015 7.496 1.00 98.75 333 ARG A CA 1
ATOM 2617 C C . ARG A 1 333 ? -17.148 -0.990 8.184 1.00 98.75 333 ARG A C 1
ATOM 2619 O O . ARG A 1 333 ? -16.554 -0.208 7.460 1.00 98.75 333 ARG A O 1
ATOM 2626 N N . ASP A 1 334 ? -16.937 -1.008 9.498 1.00 98.81 334 ASP A N 1
ATOM 2627 C CA . ASP A 1 334 ? -16.108 0.001 10.187 1.00 98.81 334 ASP A CA 1
ATOM 2628 C C . ASP A 1 334 ? -14.588 -0.222 9.979 1.00 98.81 334 ASP A C 1
ATOM 2630 O O . ASP A 1 334 ? -13.851 -0.617 10.889 1.00 98.81 334 ASP A O 1
ATOM 2634 N N . TYR A 1 335 ? -14.120 -0.024 8.741 1.00 98.81 335 TYR A N 1
ATOM 2635 C CA . TYR A 1 335 ? -12.711 -0.016 8.343 1.00 98.81 335 TYR A CA 1
ATOM 2636 C C . TYR A 1 335 ? -12.363 1.223 7.516 1.00 98.81 335 TYR A C 1
ATOM 2638 O O . TYR A 1 335 ? -13.191 1.722 6.754 1.00 98.81 335 TYR A O 1
ATOM 2646 N N . GLN A 1 336 ? -11.117 1.693 7.628 1.00 98.75 336 GLN A N 1
ATOM 2647 C CA . GLN A 1 336 ? -10.570 2.795 6.832 1.00 98.75 336 GLN A CA 1
ATOM 2648 C C . GLN A 1 336 ? -9.085 2.570 6.513 1.00 98.75 336 GLN A C 1
ATOM 2650 O O . GLN A 1 336 ? -8.249 2.459 7.409 1.00 98.75 336 GLN A O 1
ATOM 2655 N N . ASN A 1 337 ? -8.738 2.523 5.231 1.00 98.62 337 ASN A N 1
ATOM 2656 C CA . ASN A 1 337 ? -7.372 2.434 4.733 1.00 98.62 337 ASN A CA 1
ATOM 2657 C C . ASN A 1 337 ? -6.948 3.793 4.173 1.00 98.62 337 ASN A C 1
ATOM 2659 O O . ASN A 1 337 ? -7.451 4.237 3.143 1.00 98.62 337 ASN A O 1
ATOM 2663 N N . LEU A 1 338 ? -6.013 4.439 4.859 1.00 96.81 338 LEU A N 1
ATOM 2664 C CA . LEU A 1 338 ? -5.409 5.715 4.475 1.00 96.81 338 LEU A CA 1
ATOM 2665 C C . LEU A 1 338 ? -3.987 5.504 3.929 1.00 96.81 338 LEU A C 1
ATOM 2667 O O . LEU A 1 338 ? -3.146 6.399 4.005 1.00 96.81 338 LEU A O 1
ATOM 2671 N N . GLY A 1 339 ? -3.692 4.296 3.437 1.00 95.81 339 GLY A N 1
ATOM 2672 C CA . GLY A 1 339 ? -2.436 3.960 2.786 1.00 95.81 339 GLY A CA 1
ATOM 2673 C C . GLY A 1 339 ? -2.251 4.755 1.497 1.00 95.81 339 GLY A C 1
ATOM 2674 O O . GLY A 1 339 ? -3.180 4.883 0.697 1.00 95.81 339 GLY A O 1
ATOM 2675 N N . VAL A 1 340 ? -1.057 5.308 1.296 1.00 92.19 340 VAL A N 1
ATOM 2676 C CA . VAL A 1 340 ? -0.725 6.077 0.089 1.00 92.19 340 VAL A CA 1
ATOM 2677 C C . VAL A 1 340 ? 0.638 5.660 -0.437 1.00 92.19 340 VAL A C 1
ATOM 2679 O O . VAL A 1 340 ? 1.626 5.637 0.302 1.00 92.19 340 VAL A O 1
ATOM 2682 N N . ASN A 1 341 ? 0.717 5.390 -1.737 1.00 87.31 341 ASN A N 1
ATOM 2683 C CA . ASN A 1 341 ? 1.978 5.135 -2.421 1.00 87.31 341 ASN A CA 1
ATOM 2684 C C . ASN A 1 341 ? 2.962 6.302 -2.223 1.00 87.31 341 ASN A C 1
ATOM 2686 O O . ASN A 1 341 ? 2.697 7.442 -2.595 1.00 87.31 341 ASN A O 1
ATOM 2690 N N . GLY A 1 342 ? 4.117 6.026 -1.607 1.00 87.50 342 GLY A N 1
ATOM 2691 C CA . GLY A 1 342 ? 5.104 7.052 -1.238 1.00 87.50 342 GLY A CA 1
ATOM 2692 C C . GLY A 1 342 ? 4.834 7.783 0.089 1.00 87.50 342 GLY A C 1
ATOM 2693 O O . GLY A 1 342 ? 5.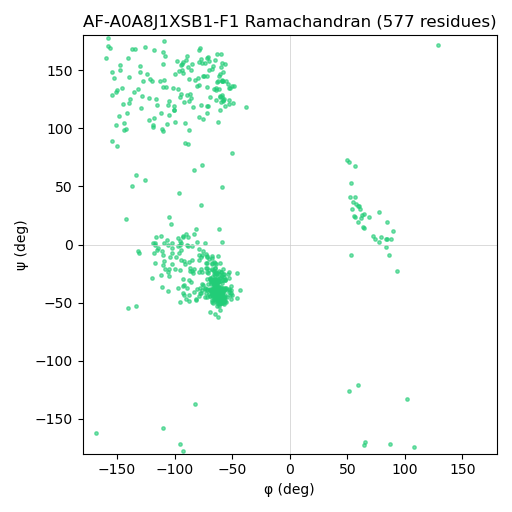580 8.703 0.440 1.00 87.50 342 GLY A O 1
ATOM 2694 N N . GLY A 1 343 ? 3.811 7.383 0.851 1.00 91.88 343 GLY A N 1
ATOM 2695 C CA . GLY A 1 343 ? 3.543 7.891 2.197 1.00 91.88 343 GLY A CA 1
ATOM 2696 C C . GLY A 1 343 ? 4.741 7.680 3.124 1.00 91.88 343 GLY A C 1
ATOM 2697 O O . GLY A 1 343 ? 5.234 6.564 3.263 1.00 91.88 343 GLY A O 1
ATOM 2698 N N . ARG A 1 344 ? 5.231 8.755 3.750 1.00 94.38 344 ARG A N 1
ATOM 2699 C CA . ARG A 1 344 ? 6.301 8.753 4.770 1.00 94.38 344 ARG A CA 1
ATOM 2700 C C . ARG A 1 344 ? 5.937 9.684 5.916 1.00 94.38 344 ARG A C 1
ATOM 2702 O O . ARG A 1 344 ? 5.010 10.485 5.768 1.00 94.38 344 ARG A O 1
ATOM 2709 N N . SER A 1 345 ? 6.658 9.630 7.035 1.00 96.69 345 SER A N 1
ATOM 2710 C CA . SER A 1 345 ? 6.306 10.373 8.257 1.00 96.69 345 SER A CA 1
ATOM 2711 C C . SER A 1 345 ? 6.051 11.868 8.020 1.00 96.69 345 SER A C 1
ATOM 2713 O O . SER A 1 345 ? 5.176 12.458 8.645 1.00 96.69 345 SER A O 1
ATOM 2715 N N . GLY A 1 346 ? 6.792 12.485 7.094 1.00 91.25 346 GLY A N 1
ATOM 2716 C CA . GLY A 1 346 ? 6.647 13.902 6.762 1.00 91.25 346 GLY A CA 1
ATOM 2717 C C . GLY A 1 346 ? 5.456 14.244 5.859 1.00 91.25 346 GLY A C 1
ATOM 2718 O O . GLY A 1 346 ? 4.855 15.296 6.054 1.00 91.25 346 GLY A O 1
ATOM 2719 N N . SER A 1 347 ? 5.124 13.398 4.876 1.00 86.12 347 SER A N 1
ATOM 2720 C CA . SER A 1 347 ? 4.043 13.661 3.905 1.00 86.12 347 SER A CA 1
ATOM 2721 C C . SER A 1 347 ? 2.674 13.192 4.396 1.00 86.12 347 SER A C 1
ATOM 2723 O O . SER A 1 347 ? 1.667 13.826 4.100 1.00 86.12 347 SER A O 1
ATOM 2725 N N . THR A 1 348 ? 2.645 12.135 5.209 1.00 86.38 348 THR A N 1
ATOM 2726 C CA . THR A 1 348 ? 1.407 11.486 5.674 1.00 86.38 348 THR A CA 1
ATOM 2727 C C . THR A 1 348 ? 0.577 12.373 6.606 1.00 86.38 348 THR A C 1
ATOM 2729 O O . THR A 1 348 ? -0.613 12.142 6.758 1.00 86.38 348 THR A O 1
ATOM 2732 N N . LEU A 1 349 ? 1.151 13.452 7.154 1.00 84.06 349 LEU A N 1
ATOM 2733 C CA . LEU A 1 349 ? 0.410 14.444 7.946 1.00 84.06 349 LEU A CA 1
ATOM 2734 C C . LEU A 1 349 ? -0.770 15.072 7.187 1.00 84.06 349 LEU A C 1
ATOM 2736 O O . LEU A 1 349 ? -1.731 15.505 7.816 1.00 84.06 349 LEU A O 1
ATOM 2740 N N . ASN A 1 350 ? -0.700 15.145 5.854 1.00 83.31 350 ASN A N 1
ATOM 2741 C CA . ASN A 1 350 ? -1.829 15.602 5.044 1.00 83.31 350 ASN A CA 1
ATOM 2742 C C . ASN A 1 350 ? -2.865 14.486 4.876 1.00 83.31 350 ASN A C 1
ATOM 2744 O O . ASN A 1 350 ? -4.050 14.726 5.086 1.00 83.31 350 ASN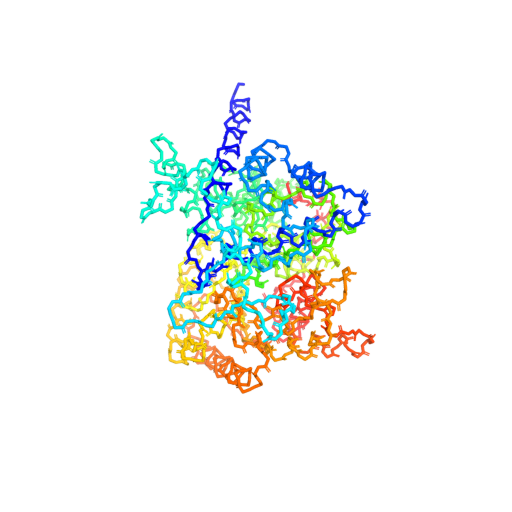 A O 1
ATOM 2748 N N . ASN A 1 351 ? -2.401 13.268 4.592 1.00 85.75 351 ASN A N 1
ATOM 2749 C CA . ASN A 1 351 ? -3.227 12.075 4.387 1.00 85.75 351 ASN A CA 1
ATOM 2750 C C . ASN A 1 351 ? -4.025 11.710 5.649 1.00 85.75 351 ASN A C 1
ATOM 2752 O O . ASN A 1 351 ? -5.144 11.217 5.565 1.00 85.75 351 ASN A O 1
ATOM 2756 N N . GLU A 1 352 ? -3.474 11.993 6.832 1.00 91.31 352 GLU A N 1
ATOM 2757 C CA . GLU A 1 352 ? -4.147 11.833 8.124 1.00 91.31 352 GLU A CA 1
ATOM 2758 C C . GLU A 1 352 ? -5.472 12.609 8.205 1.00 91.31 352 GLU A C 1
ATOM 2760 O O . GLU A 1 352 ? -6.403 12.148 8.865 1.00 91.31 352 GLU A O 1
ATOM 2765 N N . ASN A 1 353 ? -5.600 13.745 7.506 1.00 90.06 353 ASN A N 1
ATOM 2766 C CA . ASN A 1 353 ? -6.836 14.535 7.504 1.00 90.06 353 ASN A CA 1
ATOM 2767 C C . ASN A 1 353 ? -8.004 13.815 6.825 1.00 90.06 353 ASN A C 1
ATOM 2769 O O . ASN A 1 353 ? -9.151 14.127 7.134 1.00 90.06 353 ASN A O 1
ATOM 2773 N N . ALA A 1 354 ? -7.716 12.844 5.957 1.00 91.44 354 ALA A N 1
ATOM 2774 C CA . ALA A 1 354 ? -8.725 12.032 5.298 1.00 91.44 354 ALA A CA 1
ATOM 2775 C C . ALA A 1 354 ? -9.393 11.032 6.267 1.00 91.44 354 ALA A C 1
ATOM 2777 O O . ALA A 1 354 ? -10.408 10.438 5.912 1.00 91.44 354 ALA A O 1
ATOM 2778 N N . LEU A 1 355 ? -8.871 10.846 7.492 1.00 96.56 355 LEU A N 1
ATOM 2779 C CA . LEU A 1 355 ? -9.488 10.001 8.521 1.00 96.56 355 LEU A CA 1
ATOM 2780 C C . LEU A 1 355 ? -10.892 10.511 8.889 1.00 96.56 355 LEU A C 1
ATOM 2782 O O . LEU A 1 355 ? -11.045 11.577 9.496 1.00 96.56 355 LEU A O 1
ATOM 2786 N N . ALA A 1 356 ? -11.914 9.706 8.604 1.00 96.88 356 ALA A N 1
ATOM 2787 C CA . ALA A 1 356 ? -13.301 9.995 8.942 1.00 96.88 356 ALA A CA 1
ATOM 2788 C C . ALA A 1 356 ? -13.607 9.492 10.356 1.00 96.88 356 ALA A C 1
ATOM 2790 O O . ALA A 1 356 ? -13.817 8.303 10.596 1.00 96.88 356 ALA A O 1
ATOM 2791 N N . ARG A 1 357 ? -13.559 10.405 11.327 1.00 97.75 357 ARG A N 1
ATOM 2792 C CA . ARG A 1 357 ? -14.038 10.131 12.683 1.00 97.75 357 ARG A CA 1
ATOM 2793 C C . ARG A 1 357 ? -14.456 11.404 13.399 1.00 97.75 357 ARG A C 1
ATOM 2795 O O . ARG A 1 357 ? -13.672 12.360 13.462 1.00 97.75 357 ARG A O 1
ATOM 2802 N N . ASP A 1 358 ? -15.660 11.405 13.944 1.00 96.38 358 ASP A N 1
ATOM 2803 C CA . ASP A 1 358 ? -16.161 12.393 14.885 1.00 96.38 358 ASP A CA 1
ATOM 2804 C C . ASP A 1 358 ? -15.943 11.910 16.321 1.00 96.38 358 ASP A C 1
ATOM 2806 O O . ASP A 1 358 ? -16.305 10.804 16.719 1.00 96.38 358 ASP A O 1
ATOM 2810 N N . LYS A 1 359 ? -15.358 12.784 17.136 1.00 95.56 359 LYS A N 1
ATOM 2811 C CA . LYS A 1 359 ? -14.947 12.471 18.505 1.00 95.56 359 LYS A CA 1
ATOM 2812 C C . LYS A 1 359 ? -16.106 12.101 19.439 1.00 95.56 359 LYS A C 1
ATOM 2814 O O . LYS A 1 359 ? -15.892 11.408 20.437 1.00 95.56 359 LYS A O 1
ATOM 2819 N N . LEU A 1 360 ? -17.301 12.623 19.184 1.00 94.88 360 LEU A N 1
ATOM 2820 C CA . LEU A 1 360 ? -18.473 12.470 20.043 1.00 94.88 360 LEU A CA 1
ATOM 2821 C C . LEU A 1 360 ? -19.484 11.495 19.449 1.00 94.88 360 LEU A C 1
ATOM 2823 O O . LEU A 1 360 ? -20.066 10.706 20.202 1.00 94.88 360 LEU A O 1
ATOM 2827 N N . LYS A 1 361 ? -19.679 11.548 18.133 1.00 96.81 361 LYS A N 1
ATOM 2828 C CA . LYS A 1 361 ? -20.714 10.802 17.421 1.00 96.81 361 LYS A CA 1
ATOM 2829 C C . LYS A 1 361 ? -20.283 9.401 17.019 1.00 96.81 361 LYS A C 1
ATOM 2831 O O . LYS A 1 361 ? -21.161 8.562 16.902 1.00 96.81 361 LYS A O 1
ATOM 2836 N N . ASP A 1 362 ? -18.987 9.107 16.958 1.00 98.38 362 ASP A N 1
ATOM 2837 C CA . ASP A 1 362 ? -18.532 7.808 16.458 1.00 98.38 362 ASP A CA 1
ATOM 2838 C C . ASP A 1 362 ? -17.981 6.901 17.552 1.00 98.38 362 ASP A C 1
ATOM 2840 O O . ASP A 1 362 ? -17.618 7.330 18.659 1.00 98.38 362 ASP A O 1
ATOM 2844 N N . ASN A 1 363 ? -17.914 5.612 17.229 1.00 98.25 363 ASN A N 1
ATOM 2845 C CA . ASN A 1 363 ? -17.275 4.605 18.062 1.00 98.25 363 ASN A CA 1
ATOM 2846 C C . ASN A 1 363 ? -15.741 4.776 18.073 1.00 98.25 363 ASN A C 1
ATOM 2848 O O . ASN A 1 363 ? -15.167 5.366 17.155 1.00 98.25 363 ASN A O 1
ATOM 2852 N N . PRO A 1 364 ? -15.024 4.262 19.082 1.00 98.56 364 PRO A N 1
ATOM 2853 C CA . PRO A 1 364 ? -13.562 4.280 19.086 1.00 98.56 364 PRO A CA 1
ATOM 2854 C C . PRO A 1 364 ? -12.929 3.544 17.893 1.00 98.56 364 PRO A C 1
ATOM 2856 O O . PRO A 1 364 ? -13.587 2.759 17.206 1.00 98.56 364 PRO A O 1
ATOM 2859 N N . LEU A 1 365 ? -11.638 3.791 17.656 1.00 98.56 365 LEU A N 1
ATOM 2860 C CA . LEU A 1 365 ? -10.850 3.141 16.603 1.00 98.56 365 LEU A CA 1
ATOM 2861 C C . LEU A 1 365 ? -9.636 2.404 17.173 1.00 98.56 365 LEU A C 1
ATOM 2863 O O . LEU A 1 365 ? -8.943 2.926 18.043 1.00 98.56 365 LEU A O 1
ATOM 2867 N N . LEU A 1 366 ? -9.316 1.247 16.599 1.00 98.88 366 LEU A N 1
ATOM 2868 C CA . LEU A 1 366 ? -7.983 0.659 16.609 1.00 98.88 366 LEU A CA 1
ATOM 2869 C C . LEU A 1 366 ? -7.233 1.153 15.366 1.00 98.88 366 LEU A C 1
ATOM 2871 O O . LEU A 1 366 ? -7.495 0.720 14.243 1.00 98.88 366 LEU A O 1
ATOM 2875 N N . VAL A 1 367 ? -6.306 2.082 15.575 1.00 98.88 367 VAL A N 1
ATOM 2876 C CA . VAL A 1 367 ? -5.511 2.712 14.521 1.00 98.88 367 VAL A CA 1
ATOM 2877 C C . VAL A 1 367 ? -4.160 2.011 14.399 1.00 98.88 367 VAL A C 1
ATOM 2879 O O . VAL A 1 367 ? -3.468 1.801 15.394 1.00 98.88 367 VAL A O 1
ATOM 2882 N N . PHE A 1 368 ? -3.744 1.699 13.177 1.00 98.81 368 PHE A N 1
ATOM 2883 C CA . PHE A 1 368 ? -2.393 1.254 12.849 1.00 98.81 368 PHE A CA 1
ATOM 2884 C C . PHE A 1 368 ? -1.628 2.389 12.178 1.00 98.81 368 PHE A C 1
ATOM 2886 O O . PHE A 1 368 ? -2.064 2.902 11.154 1.00 98.81 368 PHE A O 1
ATOM 2893 N N . TYR A 1 369 ? -0.477 2.763 12.732 1.00 98.69 369 TYR A N 1
ATOM 2894 C CA . TYR A 1 369 ? 0.499 3.627 12.071 1.00 98.69 369 TYR A CA 1
ATOM 2895 C C . TYR A 1 369 ? 1.613 2.751 11.493 1.00 98.69 369 TYR A C 1
ATOM 2897 O O . TYR A 1 369 ? 2.429 2.212 12.245 1.00 98.69 369 TYR A O 1
ATOM 2905 N N . ALA A 1 370 ? 1.618 2.575 10.172 1.00 97.94 370 ALA A N 1
ATOM 2906 C CA . ALA A 1 370 ? 2.434 1.595 9.457 1.00 97.94 370 ALA A CA 1
ATOM 2907 C C . ALA A 1 370 ? 3.132 2.206 8.226 1.00 97.94 370 ALA A C 1
ATOM 2909 O O . ALA A 1 370 ? 2.941 1.772 7.092 1.00 97.94 370 ALA A O 1
ATOM 2910 N N . LEU A 1 371 ? 3.965 3.223 8.465 1.00 97.88 371 LEU A N 1
ATOM 2911 C CA . LEU A 1 371 ? 4.893 3.785 7.474 1.00 97.88 371 LEU A CA 1
ATOM 2912 C C . LEU A 1 371 ? 6.212 3.013 7.543 1.00 97.88 371 LEU A C 1
ATOM 2914 O O . LEU A 1 371 ? 7.117 3.355 8.306 1.00 97.88 371 LEU A O 1
ATOM 2918 N N . VAL A 1 372 ? 6.288 1.908 6.804 1.00 97.69 372 VAL A N 1
ATOM 2919 C CA . VAL A 1 372 ? 7.298 0.866 7.035 1.00 97.69 372 VAL A CA 1
ATOM 2920 C C . VAL A 1 372 ? 8.546 1.010 6.165 1.00 97.69 372 VAL A C 1
ATOM 2922 O O . VAL A 1 372 ? 9.551 0.361 6.463 1.00 97.69 372 VAL A O 1
ATOM 2925 N N . GLY A 1 373 ? 8.515 1.851 5.122 1.00 96.88 373 GLY A N 1
ATOM 2926 C CA . GLY A 1 373 ? 9.621 1.963 4.159 1.00 96.88 373 GLY A CA 1
ATOM 2927 C C . GLY A 1 373 ? 10.066 3.381 3.790 1.00 96.88 373 GLY A C 1
ATOM 2928 O O . GLY A 1 373 ? 11.253 3.689 3.874 1.00 96.88 373 GLY A O 1
ATOM 2929 N N . ASN A 1 374 ? 9.156 4.262 3.370 1.00 97.69 374 ASN A N 1
ATOM 2930 C CA . ASN A 1 374 ? 9.502 5.489 2.618 1.00 97.69 374 ASN A CA 1
ATOM 2931 C C . ASN A 1 374 ? 10.289 6.566 3.393 1.00 97.69 374 ASN A C 1
ATOM 2933 O O . ASN A 1 374 ? 10.791 7.517 2.797 1.00 97.69 374 ASN A O 1
ATOM 2937 N N . ASP A 1 375 ? 10.440 6.440 4.712 1.00 98.50 375 ASP A N 1
ATOM 2938 C CA . ASP A 1 375 ? 11.368 7.279 5.481 1.00 98.50 375 ASP A CA 1
ATOM 2939 C C . ASP A 1 375 ? 12.845 6.910 5.243 1.00 98.50 375 ASP A C 1
ATOM 2941 O O . ASP A 1 375 ? 13.736 7.734 5.455 1.00 98.50 375 ASP A O 1
ATOM 2945 N N . VAL A 1 376 ? 13.115 5.694 4.757 1.00 98.44 376 VAL A N 1
ATOM 2946 C CA . VAL A 1 376 ? 14.442 5.252 4.297 1.00 98.44 376 VAL A CA 1
ATOM 2947 C C . VAL A 1 376 ? 14.482 4.905 2.807 1.00 98.44 376 VAL A C 1
ATOM 2949 O O . VAL A 1 376 ? 15.559 4.841 2.228 1.00 98.44 376 VAL A O 1
ATOM 2952 N N . CYS A 1 377 ? 13.336 4.714 2.159 1.00 97.31 377 CYS A N 1
ATOM 2953 C CA . CYS A 1 377 ? 13.251 4.412 0.735 1.00 97.31 377 CYS A CA 1
ATOM 2954 C C . CYS A 1 377 ? 13.011 5.668 -0.107 1.00 97.31 377 CYS A C 1
ATOM 2956 O O . CYS A 1 377 ? 12.101 6.451 0.147 1.00 97.31 377 CYS A O 1
ATOM 2958 N N . ASN A 1 378 ? 13.861 5.869 -1.113 1.00 94.31 378 ASN A N 1
ATOM 2959 C CA . ASN A 1 378 ? 13.777 6.961 -2.077 1.00 94.31 378 ASN A CA 1
ATOM 2960 C C . ASN A 1 378 ? 14.492 6.571 -3.385 1.00 94.31 378 ASN A C 1
ATOM 2962 O O . ASN A 1 378 ? 15.212 5.573 -3.419 1.00 94.31 378 ASN A O 1
ATOM 2966 N N . GLY A 1 379 ? 14.309 7.368 -4.442 1.00 89.62 379 GLY A N 1
ATOM 2967 C CA . GLY A 1 379 ? 14.922 7.144 -5.759 1.00 89.62 379 GLY A CA 1
ATOM 2968 C C . GLY A 1 379 ? 16.235 7.894 -6.014 1.00 89.62 379 GLY A C 1
ATOM 2969 O O . GLY A 1 379 ? 16.752 7.826 -7.125 1.00 89.62 379 GLY A O 1
ATOM 2970 N N . HIS A 1 380 ? 16.765 8.631 -5.029 1.00 90.94 380 HIS A N 1
ATOM 2971 C CA . HIS A 1 380 ? 17.956 9.468 -5.211 1.00 90.94 380 HIS A CA 1
ATOM 2972 C C . HIS A 1 380 ? 19.236 8.627 -5.291 1.00 90.94 380 HIS A C 1
ATOM 2974 O O . HIS A 1 380 ? 19.384 7.624 -4.591 1.00 90.94 380 HIS A O 1
ATOM 2980 N N . SER A 1 381 ? 20.201 9.066 -6.104 1.00 90.19 381 SER A N 1
ATOM 2981 C CA . SER A 1 381 ? 21.490 8.378 -6.260 1.00 90.19 381 SER A CA 1
ATOM 2982 C C . SER A 1 381 ? 22.346 8.404 -4.983 1.00 90.19 381 SER A C 1
ATOM 2984 O O . SER A 1 381 ? 23.043 7.435 -4.684 1.00 90.19 381 SER A O 1
ATOM 2986 N N . ASP A 1 382 ? 22.244 9.458 -4.174 1.00 93.69 382 ASP A N 1
ATOM 2987 C CA . ASP A 1 382 ? 22.839 9.604 -2.839 1.00 93.69 382 ASP A CA 1
ATOM 2988 C C . ASP A 1 382 ? 21.837 9.234 -1.727 1.00 93.69 382 ASP A C 1
ATOM 2990 O O . ASP A 1 382 ? 21.717 9.905 -0.701 1.00 93.69 382 ASP A O 1
ATOM 2994 N N . THR A 1 383 ? 21.119 8.127 -1.930 1.00 95.69 383 THR A N 1
ATOM 2995 C CA . THR A 1 383 ? 19.951 7.696 -1.144 1.00 95.69 383 THR A CA 1
ATOM 2996 C C . THR A 1 383 ? 20.077 7.840 0.379 1.00 95.69 383 THR A C 1
ATOM 2998 O O . THR A 1 383 ? 19.121 8.262 1.025 1.00 95.69 383 THR A O 1
ATOM 3001 N N . LEU A 1 384 ? 21.254 7.560 0.960 1.00 97.69 384 LEU A N 1
ATOM 3002 C CA . LEU A 1 384 ? 21.512 7.636 2.408 1.00 97.69 384 LEU A CA 1
ATOM 3003 C C . LEU A 1 384 ? 21.384 9.059 2.977 1.00 97.69 384 LEU A C 1
ATOM 3005 O O . LEU A 1 384 ? 21.001 9.219 4.137 1.00 97.69 384 LEU A O 1
ATOM 3009 N N . ALA A 1 385 ? 21.709 10.082 2.182 1.00 97.69 385 ALA A N 1
ATOM 3010 C CA . ALA A 1 385 ? 21.612 11.485 2.580 1.00 97.69 385 ALA A CA 1
ATOM 3011 C C . ALA A 1 385 ? 20.161 11.995 2.573 1.00 97.69 385 ALA A C 1
ATOM 3013 O O . ALA A 1 385 ? 19.841 12.930 3.300 1.00 97.69 385 ALA A O 1
ATOM 3014 N N . HIS A 1 386 ? 19.287 11.347 1.799 1.00 96.69 386 HIS A N 1
ATOM 3015 C CA . HIS A 1 386 ? 17.889 11.737 1.597 1.00 96.69 386 HIS A CA 1
ATOM 3016 C C . HIS A 1 386 ? 16.890 10.978 2.489 1.00 96.69 386 HIS A C 1
ATOM 3018 O O . HIS A 1 386 ? 15.677 11.141 2.343 1.00 96.69 386 HIS A O 1
ATOM 3024 N N . MET A 1 387 ? 17.375 10.144 3.411 1.00 98.44 387 MET A N 1
ATOM 3025 C CA . MET A 1 387 ? 16.535 9.454 4.395 1.00 98.44 387 MET A CA 1
ATOM 3026 C C . MET A 1 387 ? 16.177 10.385 5.554 1.00 98.44 387 MET A C 1
ATOM 3028 O O . MET A 1 387 ? 17.042 11.123 6.035 1.00 98.44 387 MET A O 1
ATOM 3032 N N . THR A 1 388 ? 14.955 10.260 6.072 1.00 98.62 388 THR A N 1
ATOM 3033 C CA . THR A 1 388 ? 14.471 10.986 7.253 1.00 98.62 388 THR A CA 1
ATOM 3034 C C . THR A 1 388 ? 15.448 10.827 8.420 1.00 98.62 388 THR A C 1
ATOM 3036 O O . THR A 1 388 ? 15.946 9.725 8.690 1.00 98.62 388 THR A O 1
ATOM 3039 N N . SER A 1 389 ? 15.758 11.922 9.113 1.00 98.69 389 SER A N 1
ATOM 3040 C CA . SER A 1 389 ? 16.610 11.888 10.306 1.00 98.69 389 SER A CA 1
ATOM 3041 C C . SER A 1 389 ? 15.831 11.419 11.552 1.00 98.69 389 SER A C 1
ATOM 3043 O O . SER A 1 389 ? 14.607 11.564 11.608 1.00 98.69 389 SER A O 1
ATOM 3045 N N . PRO A 1 390 ? 16.498 10.886 12.593 1.00 98.81 390 PRO A N 1
ATOM 3046 C CA . PRO A 1 390 ? 15.850 10.587 13.874 1.00 98.81 390 PRO A CA 1
ATOM 3047 C C . PRO A 1 390 ? 15.080 11.777 14.474 1.00 98.81 390 PRO A C 1
ATOM 3049 O O . PRO A 1 390 ? 13.984 11.612 15.013 1.00 98.81 390 PRO A O 1
ATOM 3052 N N . GLU A 1 391 ? 15.622 12.989 14.355 1.00 98.62 391 GLU A N 1
ATOM 3053 C CA . GLU A 1 391 ? 15.005 14.228 14.836 1.00 98.62 391 GLU A CA 1
ATOM 3054 C C . GLU A 1 391 ? 13.742 14.579 14.043 1.00 98.62 391 GLU A C 1
ATOM 3056 O O . GLU A 1 391 ? 12.720 14.947 14.631 1.00 98.62 391 GLU A O 1
ATOM 3061 N N . GLU A 1 392 ? 13.793 14.443 12.715 1.00 98.56 392 GLU A N 1
ATOM 3062 C CA . GLU A 1 392 ? 12.642 14.652 11.835 1.00 98.56 392 GLU A CA 1
ATOM 3063 C C . GLU A 1 392 ? 11.542 13.630 12.110 1.00 98.56 392 GLU A C 1
ATOM 3065 O O . GLU A 1 392 ? 10.393 14.022 12.306 1.00 98.56 392 GLU A O 1
ATOM 3070 N N . MET A 1 393 ? 11.893 12.346 12.227 1.00 98.75 393 MET A N 1
ATOM 3071 C CA . MET A 1 393 ? 10.956 11.276 12.575 1.00 98.75 393 MET A CA 1
ATOM 3072 C C . MET A 1 393 ? 10.260 11.567 13.905 1.00 98.75 393 MET A C 1
ATOM 3074 O O . MET A 1 393 ? 9.033 11.526 13.991 1.00 98.75 393 MET A O 1
ATOM 3078 N N . ARG A 1 394 ? 11.019 11.960 14.938 1.00 98.69 394 ARG A N 1
ATOM 3079 C CA . ARG A 1 394 ? 10.448 12.330 16.240 1.00 98.69 394 ARG A CA 1
ATOM 3080 C C . ARG A 1 394 ? 9.465 13.491 16.113 1.00 98.69 394 ARG A C 1
ATOM 3082 O O . ARG A 1 394 ? 8.379 13.455 16.689 1.00 98.69 394 ARG A O 1
ATOM 3089 N N . LYS A 1 395 ? 9.850 14.539 15.382 1.00 98.50 395 LYS A N 1
ATOM 3090 C CA . LYS A 1 395 ? 9.020 15.730 15.165 1.00 98.50 395 LYS A CA 1
ATOM 3091 C C . LYS A 1 395 ? 7.734 15.389 14.417 1.00 98.50 395 LYS A C 1
ATOM 3093 O O . LYS A 1 395 ? 6.676 15.881 14.803 1.00 98.50 395 LYS A O 1
ATOM 3098 N N . ASN A 1 396 ? 7.830 14.592 13.360 1.00 98.50 396 ASN A N 1
ATOM 3099 C CA . ASN A 1 396 ? 6.698 14.205 12.530 1.00 98.50 396 ASN A CA 1
ATOM 3100 C C . ASN A 1 396 ? 5.734 13.320 13.319 1.00 98.50 396 ASN A C 1
ATOM 3102 O O . ASN A 1 396 ? 4.562 13.661 13.443 1.00 98.50 396 ASN A O 1
ATOM 3106 N N . PHE A 1 397 ? 6.240 12.278 13.975 1.00 98.44 397 PHE A N 1
ATOM 3107 C CA . PHE A 1 397 ? 5.402 11.350 14.725 1.00 98.44 397 PHE A CA 1
ATOM 3108 C C . PHE A 1 397 ? 4.690 12.009 15.921 1.00 98.44 397 PHE A C 1
ATOM 3110 O O . PHE A 1 397 ? 3.523 11.735 16.187 1.00 98.44 397 PHE A O 1
ATOM 3117 N N . LEU A 1 398 ? 5.326 12.968 16.606 1.00 98.31 398 LEU A N 1
ATOM 3118 C CA . LEU A 1 398 ? 4.644 13.755 17.644 1.00 98.31 398 LEU A CA 1
ATOM 3119 C C . LEU A 1 398 ? 3.481 14.601 17.106 1.00 98.31 398 LEU A C 1
ATOM 3121 O O . LEU A 1 398 ? 2.523 14.847 17.842 1.00 98.31 398 LEU A O 1
ATOM 3125 N N . LYS A 1 399 ? 3.549 15.063 15.851 1.00 98.19 399 LYS A N 1
ATOM 3126 C CA . LYS A 1 399 ? 2.419 15.755 15.218 1.00 98.19 399 LYS A CA 1
ATOM 3127 C C . LYS A 1 399 ? 1.275 14.783 14.954 1.00 98.19 399 LYS A C 1
ATOM 3129 O O . LYS A 1 399 ? 0.156 15.129 15.316 1.00 98.19 399 LYS A O 1
ATOM 3134 N N . THR A 1 400 ? 1.562 13.584 14.445 1.00 98.00 400 THR A N 1
ATOM 3135 C CA . THR A 1 400 ? 0.565 12.515 14.272 1.00 98.00 400 THR A CA 1
ATOM 3136 C C . THR A 1 400 ? -0.131 12.185 15.592 1.00 98.00 400 THR A C 1
ATOM 3138 O O . THR A 1 400 ? -1.355 12.202 15.669 1.00 98.00 400 THR A O 1
ATOM 3141 N N . LEU A 1 401 ? 0.622 11.980 16.681 1.00 98.25 401 LEU A N 1
ATOM 3142 C CA . LEU A 1 401 ? 0.028 11.703 17.998 1.00 98.25 401 LEU A CA 1
ATOM 3143 C C . LEU A 1 401 ? -0.889 12.837 18.476 1.00 98.25 401 LEU A C 1
ATOM 3145 O O . LEU A 1 401 ? -1.961 12.582 19.021 1.00 98.25 401 LEU A O 1
ATOM 3149 N N . LYS A 1 402 ? -0.487 14.095 18.256 1.00 97.44 402 LYS A N 1
ATOM 3150 C CA . LYS A 1 402 ? -1.306 15.264 18.596 1.00 97.44 402 LYS A CA 1
ATOM 3151 C C . LYS A 1 402 ? -2.569 15.349 17.735 1.00 97.44 402 LYS A C 1
ATOM 3153 O O . LYS A 1 402 ? -3.623 15.696 18.263 1.00 97.44 402 LYS A O 1
ATOM 3158 N N . PHE A 1 403 ? -2.456 15.078 16.436 1.00 97.50 403 PHE A N 1
ATOM 3159 C CA . PHE A 1 403 ? -3.585 15.052 15.511 1.00 97.50 403 PHE A CA 1
ATOM 3160 C C . PHE A 1 403 ? -4.598 13.985 15.930 1.00 97.50 403 PHE A C 1
ATOM 3162 O O . PHE A 1 403 ? -5.758 14.312 16.176 1.00 97.50 403 PHE A O 1
ATOM 3169 N N . LEU A 1 404 ? -4.143 12.744 16.124 1.00 97.88 404 LEU A N 1
ATOM 3170 C CA . LEU A 1 404 ? -5.002 11.640 16.544 1.00 97.88 404 LEU A CA 1
ATOM 3171 C C . LEU A 1 404 ? -5.689 11.942 17.877 1.00 97.88 404 LEU A C 1
ATOM 3173 O O . LEU A 1 404 ? -6.891 11.731 17.988 1.00 97.88 404 LEU A O 1
ATOM 3177 N N . ASP A 1 405 ? -4.992 12.529 18.859 1.00 97.75 405 ASP A N 1
ATOM 3178 C CA . ASP A 1 405 ? -5.603 12.822 20.169 1.00 97.75 405 ASP A CA 1
ATOM 3179 C C . ASP A 1 405 ? -6.689 13.900 20.043 1.00 97.75 405 ASP A C 1
ATOM 3181 O O . ASP A 1 405 ? -7.662 13.919 20.795 1.00 97.75 405 ASP A O 1
ATOM 3185 N N . ALA A 1 406 ? -6.580 14.794 19.063 1.00 97.06 406 ALA A N 1
ATOM 3186 C CA . ALA A 1 406 ? -7.645 15.741 18.764 1.00 97.06 406 ALA A CA 1
ATOM 3187 C C . ALA A 1 406 ? -8.823 15.092 18.014 1.00 97.06 406 ALA A C 1
ATOM 3189 O O . ALA A 1 406 ? -9.961 15.495 18.251 1.00 97.06 406 ALA A O 1
ATOM 3190 N N . LYS A 1 407 ? -8.552 14.108 17.148 1.00 97.25 407 LYS A N 1
ATOM 3191 C CA . LYS A 1 407 ? -9.499 13.557 16.170 1.00 97.25 407 LYS A CA 1
ATOM 3192 C C . LYS A 1 407 ? -10.329 12.377 16.685 1.00 97.25 407 LYS A C 1
ATOM 3194 O O . LYS A 1 407 ? -11.538 12.374 16.483 1.00 97.25 407 LYS A O 1
ATOM 3199 N N . VAL A 1 408 ? -9.715 11.387 17.335 1.00 98.25 408 VAL A N 1
ATOM 3200 C CA . VAL A 1 408 ? -10.397 10.114 17.643 1.00 98.25 408 VAL A CA 1
ATOM 3201 C C . VAL A 1 408 ? -11.211 10.167 18.949 1.00 98.25 408 VAL A C 1
ATOM 3203 O O . VAL A 1 408 ? -10.834 10.895 19.880 1.00 98.25 408 VAL A O 1
ATOM 3206 N N . PRO A 1 409 ? -12.313 9.393 19.060 1.00 98.31 409 PRO A N 1
ATOM 3207 C CA . PRO A 1 409 ? -13.074 9.243 20.300 1.00 98.31 409 PRO A CA 1
ATOM 3208 C C . PRO A 1 409 ? -12.240 8.671 21.445 1.00 98.31 409 PRO A C 1
ATOM 3210 O O . PRO A 1 409 ? -11.295 7.911 21.227 1.00 98.31 409 PRO A O 1
ATOM 3213 N N . ASN A 1 410 ? -12.624 8.999 22.679 1.00 97.75 410 ASN A N 1
ATOM 3214 C CA . ASN A 1 410 ? -12.017 8.398 23.863 1.00 97.75 410 ASN A CA 1
ATOM 3215 C C . ASN A 1 410 ? -12.264 6.881 23.911 1.00 97.75 410 ASN A C 1
ATOM 3217 O O . ASN A 1 410 ? -13.373 6.431 23.626 1.00 97.75 410 ASN A O 1
ATOM 3221 N N . GLY A 1 411 ? -11.249 6.120 24.320 1.00 97.06 411 GLY A N 1
ATOM 3222 C CA . GLY A 1 411 ? -11.252 4.656 24.282 1.00 97.06 411 GLY A CA 1
ATOM 3223 C C . GLY A 1 411 ? -10.717 4.080 22.971 1.00 97.06 411 GLY A C 1
ATOM 3224 O O . GLY A 1 411 ? -10.896 2.895 22.725 1.00 97.06 411 GLY A O 1
ATOM 3225 N N . SER A 1 412 ? -10.101 4.908 22.122 1.00 98.75 412 SER A N 1
ATOM 3226 C CA . SER A 1 412 ? -9.398 4.437 20.925 1.00 98.75 412 SER A CA 1
ATOM 3227 C C . SER A 1 412 ? -8.025 3.864 21.296 1.00 98.75 412 SER A C 1
ATOM 3229 O O . SER A 1 412 ? -7.540 4.044 22.413 1.00 98.75 412 SER A O 1
ATOM 3231 N N . HIS A 1 413 ? -7.372 3.203 20.348 1.00 98.69 413 HIS A N 1
ATOM 3232 C CA . HIS A 1 413 ? -6.102 2.512 20.543 1.00 98.69 413 HIS A CA 1
ATOM 3233 C C . HIS A 1 413 ? -5.184 2.737 19.338 1.00 98.69 413 HIS A C 1
ATOM 3235 O O . HIS A 1 413 ? -5.653 2.776 18.202 1.00 98.69 413 HIS A O 1
ATOM 3241 N N . LEU A 1 414 ? -3.874 2.861 19.558 1.00 98.81 414 LEU A N 1
ATOM 3242 C CA . LEU A 1 414 ? -2.876 3.020 18.496 1.00 98.81 414 LEU A CA 1
ATOM 3243 C C . LEU A 1 414 ? -1.818 1.914 18.557 1.00 98.81 414 LEU A C 1
ATOM 3245 O O . LEU A 1 414 ? -1.132 1.744 19.566 1.00 98.81 414 LEU A O 1
ATOM 3249 N N . ILE A 1 415 ? -1.613 1.223 17.439 1.00 98.75 415 ILE A N 1
ATOM 3250 C CA . ILE A 1 415 ? -0.469 0.341 17.212 1.00 98.75 415 ILE A CA 1
ATOM 3251 C C . ILE A 1 415 ? 0.498 1.016 16.247 1.00 98.75 415 ILE A C 1
ATOM 3253 O O . ILE A 1 415 ? 0.159 1.319 15.105 1.00 98.75 415 ILE A O 1
ATOM 3257 N N . VAL A 1 416 ? 1.725 1.228 16.706 1.00 98.81 416 VAL A N 1
ATOM 3258 C CA . VAL A 1 416 ? 2.813 1.806 15.916 1.00 98.81 416 VAL A CA 1
ATOM 3259 C C . VAL A 1 416 ? 3.710 0.678 15.439 1.00 98.81 416 VAL A C 1
ATOM 3261 O O . VAL A 1 416 ? 4.336 0.001 16.259 1.00 98.81 416 VAL A O 1
ATOM 3264 N N . ILE A 1 417 ? 3.773 0.479 14.127 1.00 98.69 417 ILE A N 1
ATOM 3265 C CA . ILE A 1 417 ? 4.619 -0.537 13.505 1.00 98.69 417 ILE A CA 1
ATOM 3266 C C . ILE A 1 417 ? 5.994 0.071 13.211 1.00 98.69 417 ILE A C 1
ATOM 3268 O O . ILE A 1 417 ? 6.097 1.147 12.622 1.00 98.69 417 ILE A O 1
ATOM 3272 N N . GLY A 1 418 ? 7.060 -0.606 13.642 1.00 98.56 418 GLY A N 1
ATOM 3273 C CA . GLY A 1 418 ? 8.433 -0.241 13.283 1.00 98.56 418 GLY A CA 1
ATOM 3274 C C . GLY A 1 418 ? 8.696 -0.357 11.777 1.00 98.56 418 GLY A C 1
ATOM 3275 O O . GLY A 1 418 ? 7.954 -1.017 11.050 1.00 98.56 418 GLY A O 1
ATOM 3276 N N . LEU A 1 419 ? 9.784 0.247 11.300 1.00 98.56 419 LEU A N 1
ATOM 3277 C CA . LEU A 1 419 ? 10.175 0.125 9.896 1.00 98.56 419 LEU A CA 1
ATOM 3278 C C . LEU A 1 419 ? 10.598 -1.316 9.581 1.00 98.56 419 LEU A C 1
ATOM 3280 O O . LEU A 1 419 ? 11.107 -2.040 10.443 1.00 98.56 419 LEU A O 1
ATOM 3284 N N . ALA A 1 420 ? 10.398 -1.726 8.331 1.00 96.31 420 ALA A N 1
ATOM 3285 C CA . ALA A 1 420 ? 10.801 -3.043 7.861 1.00 96.31 420 ALA A CA 1
ATOM 3286 C C . ALA A 1 420 ? 12.333 -3.201 7.848 1.00 96.31 420 ALA A C 1
ATOM 3288 O O . ALA A 1 420 ? 13.081 -2.237 7.672 1.00 96.31 420 ALA A O 1
ATOM 3289 N N . ASP A 1 421 ? 12.814 -4.441 7.977 1.00 91.75 421 ASP A N 1
ATOM 3290 C CA . ASP A 1 421 ? 14.199 -4.785 7.641 1.00 91.75 421 ASP A CA 1
ATOM 3291 C C . ASP A 1 421 ? 14.260 -5.228 6.171 1.00 91.75 421 ASP A C 1
ATOM 3293 O O . ASP A 1 421 ? 14.129 -6.407 5.842 1.00 91.75 421 ASP A O 1
ATOM 3297 N N . GLY A 1 422 ? 14.429 -4.271 5.258 1.00 86.75 422 GLY A N 1
ATOM 3298 C CA . GLY A 1 422 ? 14.465 -4.555 3.821 1.00 86.75 422 GLY A CA 1
ATOM 3299 C C . GLY A 1 422 ? 15.752 -5.226 3.328 1.00 86.75 422 GLY A C 1
ATOM 3300 O O . GLY A 1 422 ? 15.851 -5.534 2.139 1.00 86.75 422 GLY A O 1
ATOM 3301 N N . SER A 1 423 ? 16.728 -5.527 4.203 1.00 85.25 423 SER A N 1
ATOM 3302 C CA . SER A 1 423 ? 17.881 -6.365 3.820 1.00 85.25 423 SER A CA 1
ATOM 3303 C C . SER A 1 423 ? 17.448 -7.750 3.318 1.00 85.25 423 SER A C 1
ATOM 3305 O O . SER A 1 423 ? 18.118 -8.350 2.475 1.00 85.25 423 SER A O 1
ATOM 3307 N N . LEU A 1 424 ? 16.270 -8.200 3.760 1.00 86.94 424 LEU A N 1
ATOM 3308 C CA . LEU A 1 424 ? 15.627 -9.442 3.355 1.00 86.94 424 LEU A CA 1
ATOM 3309 C C . LEU A 1 424 ? 15.323 -9.495 1.848 1.00 86.94 424 LEU A C 1
ATOM 3311 O O . LEU A 1 424 ? 15.335 -10.581 1.274 1.00 86.94 424 LEU A O 1
ATOM 3315 N N . LEU A 1 425 ? 15.094 -8.366 1.174 1.00 93.19 425 LEU A N 1
ATOM 3316 C CA . LEU A 1 425 ? 14.696 -8.359 -0.239 1.00 93.19 425 LEU A CA 1
ATOM 3317 C C . LEU A 1 425 ? 15.793 -8.922 -1.144 1.00 93.19 425 LEU A C 1
ATOM 3319 O O . LEU A 1 425 ? 15.614 -9.945 -1.808 1.00 93.19 425 LEU A O 1
ATOM 3323 N N . TYR A 1 426 ? 16.969 -8.288 -1.114 1.00 94.44 426 TYR A N 1
ATOM 3324 C CA . TYR A 1 426 ? 18.079 -8.651 -1.989 1.00 94.44 426 TYR A CA 1
ATOM 3325 C C . TYR A 1 426 ? 18.510 -10.106 -1.779 1.00 94.44 426 TYR A C 1
ATOM 3327 O O . TYR A 1 426 ? 18.728 -10.836 -2.743 1.00 94.44 426 TYR A O 1
ATOM 3335 N N . ASP A 1 427 ? 18.603 -10.565 -0.530 1.00 92.44 427 ASP A N 1
ATOM 3336 C CA . ASP A 1 427 ? 19.078 -11.920 -0.252 1.00 92.44 427 ASP A CA 1
ATOM 3337 C C . ASP A 1 427 ? 18.112 -13.015 -0.703 1.00 92.44 427 ASP A C 1
ATOM 3339 O O . ASP A 1 427 ? 18.578 -14.067 -1.150 1.00 92.44 427 ASP A O 1
ATOM 3343 N N . ASN A 1 428 ? 16.800 -12.768 -0.659 1.00 96.38 428 ASN A N 1
ATOM 3344 C CA . ASN A 1 428 ? 15.810 -13.731 -1.139 1.00 96.38 428 ASN A CA 1
ATOM 3345 C C . ASN A 1 428 ? 15.592 -13.654 -2.668 1.00 96.38 428 ASN A C 1
ATOM 3347 O O . ASN A 1 428 ? 15.167 -14.647 -3.259 1.00 96.38 428 ASN A O 1
ATOM 3351 N N . LEU A 1 429 ? 15.928 -12.537 -3.332 1.00 97.69 429 LEU A N 1
ATOM 3352 C CA . LEU A 1 429 ? 15.655 -12.333 -4.765 1.00 97.69 429 LEU A CA 1
ATOM 3353 C C . LEU A 1 429 ? 16.880 -12.364 -5.691 1.00 97.69 429 LEU A C 1
ATOM 3355 O O . LEU A 1 429 ? 16.720 -12.650 -6.877 1.00 97.69 429 LEU A O 1
ATOM 3359 N N . LYS A 1 430 ? 18.108 -12.144 -5.199 1.00 96.06 430 LYS A N 1
ATOM 3360 C CA . LYS A 1 430 ? 19.314 -11.935 -6.037 1.00 96.06 430 LYS A CA 1
ATOM 3361 C C . LYS A 1 430 ? 19.596 -13.008 -7.094 1.00 96.06 430 LYS A C 1
ATOM 3363 O O . LYS A 1 430 ? 20.198 -12.720 -8.125 1.00 96.06 430 LYS A O 1
ATOM 3368 N N . ASN A 1 431 ? 19.183 -14.249 -6.845 1.00 96.56 431 ASN A N 1
ATOM 3369 C CA . ASN A 1 431 ? 19.409 -15.370 -7.760 1.00 96.56 431 ASN A CA 1
ATOM 3370 C C . ASN A 1 431 ? 18.219 -15.658 -8.684 1.00 96.56 431 ASN A C 1
ATOM 3372 O O . ASN A 1 431 ? 18.347 -16.493 -9.581 1.00 96.56 431 ASN A O 1
ATOM 3376 N N . ARG A 1 432 ? 17.079 -14.998 -8.470 1.00 97.69 432 ARG A N 1
ATOM 3377 C CA . ARG A 1 432 ? 15.839 -15.245 -9.202 1.00 97.69 432 ARG A CA 1
ATOM 3378 C C . ARG A 1 432 ? 15.757 -14.397 -10.461 1.00 97.69 432 ARG A C 1
ATOM 3380 O O . ARG A 1 432 ? 16.342 -13.317 -10.545 1.00 97.69 432 ARG A O 1
ATOM 3387 N N . VAL A 1 433 ? 15.019 -14.919 -11.430 1.00 97.44 433 VAL A N 1
ATOM 3388 C CA . VAL A 1 433 ? 14.695 -14.237 -12.682 1.00 97.44 433 VAL A CA 1
ATOM 3389 C C . VAL A 1 433 ? 13.440 -13.397 -12.450 1.00 97.44 433 VAL A C 1
ATOM 3391 O O . VAL A 1 433 ? 12.459 -13.896 -11.903 1.00 97.44 433 VAL A O 1
ATOM 3394 N N . HIS A 1 434 ? 13.503 -12.126 -12.828 1.00 97.50 434 HIS A N 1
ATOM 3395 C CA . HIS A 1 434 ? 12.381 -11.192 -12.791 1.00 97.50 434 HIS A CA 1
ATOM 3396 C C . HIS A 1 434 ? 11.345 -11.571 -13.872 1.00 97.50 434 HIS A C 1
ATOM 3398 O O . HIS A 1 434 ? 11.768 -12.069 -14.919 1.00 97.50 434 HIS A O 1
ATOM 3404 N N . PRO A 1 435 ? 10.030 -11.307 -13.706 1.00 95.94 435 PRO A N 1
ATOM 3405 C CA . PRO A 1 435 ? 9.008 -11.621 -14.717 1.00 95.94 435 PRO A CA 1
ATOM 3406 C C . PRO A 1 435 ? 9.379 -11.221 -16.157 1.00 95.94 435 PRO A C 1
ATOM 3408 O O . PRO A 1 435 ? 9.333 -12.059 -17.053 1.00 95.94 435 PRO A O 1
ATOM 3411 N N . LEU A 1 436 ? 9.900 -10.002 -16.359 1.00 93.00 436 LEU A N 1
ATOM 3412 C CA . LEU A 1 436 ? 10.392 -9.522 -17.668 1.00 93.00 436 LEU A CA 1
ATOM 3413 C C . LEU A 1 436 ? 11.472 -10.406 -18.309 1.00 93.00 436 LEU A C 1
ATOM 3415 O O . LEU A 1 436 ? 11.586 -10.450 -19.527 1.00 93.00 436 LEU A O 1
ATOM 3419 N N . GLY A 1 437 ? 12.297 -11.076 -17.506 1.00 94.94 437 GLY A N 1
ATOM 3420 C CA . GLY A 1 437 ? 13.362 -11.953 -17.984 1.00 94.94 437 GLY A CA 1
ATOM 3421 C C . GLY A 1 437 ? 12.965 -13.416 -18.061 1.00 94.94 437 GLY A C 1
ATOM 3422 O O . GLY A 1 437 ? 13.815 -14.229 -18.406 1.00 94.94 437 GLY A O 1
ATOM 3423 N N . LYS A 1 438 ? 11.733 -13.785 -17.691 1.00 95.06 438 LYS A N 1
ATOM 3424 C CA . LYS A 1 438 ? 11.343 -15.181 -17.460 1.00 95.06 438 LYS A CA 1
ATOM 3425 C C . LYS A 1 438 ? 11.407 -16.029 -18.726 1.00 95.06 438 LYS A C 1
ATOM 3427 O O . LYS A 1 438 ? 11.974 -17.116 -18.670 1.00 95.06 438 LYS A O 1
ATOM 3432 N N . LEU A 1 439 ? 10.911 -15.508 -19.854 1.00 95.62 439 LEU A N 1
ATOM 3433 C CA . LEU A 1 439 ? 10.909 -16.225 -21.136 1.00 95.62 439 LEU A CA 1
ATOM 3434 C C . LEU A 1 439 ? 12.330 -16.568 -21.611 1.00 95.62 439 LEU A C 1
ATOM 3436 O O . LEU A 1 439 ? 12.578 -17.657 -22.118 1.00 95.62 439 LEU A O 1
ATOM 3440 N N . TRP A 1 440 ? 13.276 -15.646 -21.424 1.00 95.06 440 TRP A N 1
ATOM 3441 C CA . TRP A 1 440 ? 14.651 -15.781 -21.921 1.00 95.06 440 TRP A CA 1
ATOM 3442 C C . TRP A 1 440 ? 15.671 -16.184 -20.848 1.00 95.06 440 TRP A C 1
ATOM 3444 O O . TRP A 1 440 ? 16.839 -16.411 -21.157 1.00 95.06 440 TRP A O 1
ATOM 3454 N N . GLY A 1 441 ? 15.269 -16.225 -19.578 1.00 95.00 441 GLY A N 1
ATOM 3455 C CA . GLY A 1 441 ? 16.150 -16.459 -18.433 1.00 95.00 441 GLY A CA 1
ATOM 3456 C C . GLY A 1 441 ? 17.241 -15.395 -18.230 1.00 95.00 441 GLY A C 1
ATOM 3457 O O . GLY A 1 441 ? 18.273 -15.705 -17.634 1.00 95.00 441 GLY A O 1
ATOM 3458 N N . ASN A 1 442 ? 17.065 -14.167 -18.735 1.00 94.19 442 ASN A N 1
ATOM 3459 C CA . ASN A 1 442 ? 18.167 -13.210 -18.938 1.00 94.19 442 ASN A CA 1
ATOM 3460 C C . ASN A 1 442 ? 18.122 -11.925 -18.085 1.00 94.19 442 ASN A C 1
ATOM 3462 O O . ASN A 1 442 ? 19.088 -11.159 -18.115 1.00 94.19 442 ASN A O 1
ATOM 3466 N N . VAL A 1 443 ? 17.061 -11.706 -17.300 1.00 95.81 443 VAL A N 1
ATOM 3467 C CA . VAL A 1 443 ? 16.954 -10.577 -16.357 1.00 95.81 443 VAL A CA 1
ATOM 3468 C C . VAL A 1 443 ? 16.723 -11.102 -14.947 1.00 95.81 443 VAL A C 1
ATOM 3470 O O . VAL A 1 443 ? 15.637 -11.569 -14.610 1.00 95.81 443 VAL A O 1
ATOM 3473 N N . LYS A 1 444 ? 17.744 -11.018 -14.097 1.00 97.00 444 LYS A N 1
ATOM 3474 C CA . LYS A 1 444 ? 17.639 -11.273 -12.655 1.00 97.00 444 LYS A CA 1
ATOM 3475 C C . LYS A 1 444 ? 17.295 -9.996 -11.892 1.00 97.00 444 LYS A C 1
ATOM 3477 O O . LYS A 1 444 ? 17.595 -8.899 -12.359 1.00 97.00 444 LYS A O 1
ATOM 3482 N N . TYR A 1 445 ? 16.748 -10.135 -10.684 1.00 97.56 445 TYR A N 1
ATOM 3483 C CA . TYR A 1 445 ? 16.399 -8.979 -9.842 1.00 97.56 445 TYR A CA 1
ATOM 3484 C C . TYR A 1 445 ? 17.545 -7.976 -9.625 1.00 97.56 445 TYR A C 1
ATOM 3486 O O . TYR A 1 445 ? 17.271 -6.789 -9.737 1.00 97.56 445 TYR A O 1
ATOM 3494 N N . PRO A 1 446 ? 18.821 -8.368 -9.409 1.00 96.94 446 PRO A N 1
ATOM 3495 C CA . PRO A 1 446 ? 19.902 -7.387 -9.290 1.00 96.94 446 PRO A CA 1
ATOM 3496 C C . PRO A 1 446 ? 20.083 -6.521 -10.545 1.00 96.94 446 PRO A C 1
ATOM 3498 O O . PRO A 1 446 ? 20.313 -5.326 -10.425 1.00 96.94 446 PRO A O 1
ATOM 3501 N N . GLN A 1 447 ? 19.911 -7.095 -11.743 1.00 96.06 447 GLN A N 1
ATOM 3502 C CA . GLN A 1 447 ? 19.983 -6.335 -13.000 1.00 96.06 447 GLN A CA 1
ATOM 3503 C C . GLN A 1 447 ? 18.810 -5.357 -13.114 1.00 96.06 447 GLN A C 1
ATOM 3505 O O . GLN A 1 447 ? 19.006 -4.202 -13.475 1.00 96.06 447 GLN A O 1
ATOM 3510 N N . PHE A 1 448 ? 17.604 -5.806 -12.757 1.00 96.38 448 PHE A N 1
ATOM 3511 C CA . PHE A 1 448 ? 16.421 -4.950 -12.700 1.00 96.38 448 PHE A CA 1
ATOM 3512 C C . PHE A 1 448 ? 16.593 -3.800 -11.693 1.00 96.38 448 PHE A C 1
ATOM 3514 O O . PHE A 1 448 ? 16.337 -2.648 -12.032 1.00 96.38 448 PHE A O 1
ATOM 3521 N N . TYR A 1 449 ? 17.096 -4.090 -10.491 1.00 96.62 449 TYR A N 1
ATOM 3522 C CA . TYR A 1 449 ? 17.379 -3.095 -9.457 1.00 96.62 449 TYR A CA 1
ATOM 3523 C C . TYR A 1 449 ? 18.399 -2.058 -9.923 1.00 96.62 449 TYR A C 1
ATOM 3525 O O . TYR A 1 449 ? 18.145 -0.862 -9.816 1.00 96.62 449 TYR A O 1
ATOM 3533 N N . ASP A 1 450 ? 19.536 -2.494 -10.466 1.00 94.88 450 ASP A N 1
ATOM 3534 C CA . ASP A 1 450 ? 20.591 -1.585 -10.915 1.00 94.88 450 ASP A CA 1
ATOM 3535 C C . ASP A 1 450 ? 20.113 -0.708 -12.087 1.00 94.88 450 ASP A C 1
ATOM 3537 O O . ASP A 1 450 ? 20.408 0.489 -12.121 1.00 94.88 450 ASP A O 1
ATOM 3541 N N . TRP A 1 451 ? 19.292 -1.256 -12.989 1.00 95.50 451 TRP A N 1
ATOM 3542 C CA . TRP A 1 451 ? 18.636 -0.500 -14.057 1.00 95.50 451 TRP A CA 1
ATOM 3543 C C . TRP A 1 451 ? 17.648 0.550 -13.520 1.00 95.50 451 TRP A C 1
ATOM 3545 O O . TRP A 1 451 ? 17.736 1.724 -13.887 1.00 95.50 451 TRP A O 1
ATOM 3555 N N . PHE A 1 452 ? 16.760 0.177 -12.594 1.00 93.88 452 PHE A N 1
ATOM 3556 C CA . PHE A 1 452 ? 15.813 1.103 -11.956 1.00 93.88 452 PHE A CA 1
ATOM 3557 C C . PHE A 1 452 ? 16.508 2.197 -11.134 1.00 93.88 452 PHE A C 1
ATOM 3559 O O . PHE A 1 452 ? 16.069 3.352 -11.140 1.00 93.88 452 PHE A O 1
ATOM 3566 N N . ASN A 1 453 ? 17.600 1.856 -10.445 1.00 95.75 453 ASN A N 1
ATOM 3567 C CA . ASN A 1 453 ? 18.436 2.811 -9.718 1.00 95.75 453 ASN A CA 1
ATOM 3568 C C . ASN A 1 453 ? 19.114 3.796 -10.677 1.00 95.75 453 ASN A C 1
ATOM 3570 O O . ASN A 1 453 ? 19.127 4.994 -10.408 1.00 95.75 453 ASN A O 1
ATOM 3574 N N . CYS A 1 454 ? 19.637 3.310 -11.807 1.00 95.25 454 CYS A N 1
ATOM 3575 C CA . CYS A 1 454 ? 20.262 4.146 -12.831 1.00 95.25 454 CYS A CA 1
ATOM 3576 C C . CYS A 1 454 ? 19.283 5.185 -13.400 1.00 95.25 454 CYS A C 1
ATOM 3578 O O . CYS A 1 454 ? 19.646 6.344 -13.583 1.00 95.25 454 CYS A O 1
ATOM 3580 N N . LEU A 1 455 ? 18.024 4.790 -13.611 1.00 91.94 455 LEU A N 1
ATOM 3581 C CA . LEU A 1 455 ? 16.949 5.682 -14.056 1.00 91.94 455 LEU A CA 1
ATOM 3582 C C . LEU A 1 455 ? 16.409 6.602 -12.940 1.00 91.94 455 LEU A C 1
ATOM 3584 O O . LEU A 1 455 ? 15.622 7.503 -13.224 1.00 91.94 455 LEU A O 1
ATOM 3588 N N . GLN A 1 456 ? 16.805 6.396 -11.677 1.00 93.12 456 GLN A N 1
ATOM 3589 C CA . GLN A 1 456 ? 16.269 7.089 -10.492 1.00 93.12 456 GLN A CA 1
ATOM 3590 C C . GLN A 1 456 ? 14.735 6.985 -10.361 1.00 93.12 456 GLN A C 1
ATOM 3592 O O . GLN A 1 456 ? 14.054 7.919 -9.934 1.00 93.12 456 GLN A O 1
ATOM 3597 N N . VAL A 1 457 ? 14.183 5.826 -10.735 1.00 87.56 457 VAL A N 1
ATOM 3598 C CA . VAL A 1 457 ? 12.741 5.505 -10.635 1.00 87.56 457 VAL A CA 1
ATOM 3599 C C . VAL A 1 457 ? 12.446 4.336 -9.698 1.00 87.56 457 VAL A C 1
ATOM 3601 O O . VAL A 1 457 ? 11.290 3.975 -9.501 1.00 87.56 457 VAL A O 1
ATOM 3604 N N . THR A 1 458 ? 13.492 3.758 -9.109 1.00 93.19 458 THR A N 1
ATOM 3605 C CA . THR A 1 458 ? 13.398 2.761 -8.041 1.00 93.19 458 THR A CA 1
ATOM 3606 C C . THR A 1 458 ? 12.537 3.266 -6.872 1.00 93.19 458 THR A C 1
ATOM 3608 O O . THR A 1 458 ? 12.678 4.427 -6.464 1.00 93.19 458 THR A O 1
ATOM 3611 N N . PRO A 1 459 ? 11.664 2.425 -6.287 1.00 91.62 459 PRO A N 1
ATOM 3612 C CA . PRO A 1 459 ? 10.948 2.799 -5.073 1.00 91.62 459 PRO A CA 1
ATOM 3613 C C . PRO A 1 459 ? 11.888 2.842 -3.859 1.00 91.62 459 PRO A C 1
ATOM 3615 O O . PRO A 1 459 ? 11.623 3.579 -2.912 1.00 91.62 459 PRO A O 1
ATOM 3618 N N . CYS A 1 460 ? 13.011 2.109 -3.879 1.00 96.25 460 CYS A N 1
ATOM 3619 C CA . CYS A 1 460 ? 13.952 2.082 -2.763 1.00 96.25 460 CYS A CA 1
ATOM 3620 C C . CYS A 1 460 ? 15.407 1.826 -3.191 1.00 96.25 460 CYS A C 1
ATOM 3622 O O . CYS A 1 460 ? 15.916 0.710 -3.065 1.00 96.25 460 CYS A O 1
ATOM 3624 N N . ALA A 1 461 ? 16.123 2.883 -3.588 1.00 96.06 461 ALA A N 1
ATOM 3625 C CA . ALA A 1 461 ? 17.546 2.835 -3.953 1.00 96.06 461 ALA A CA 1
ATOM 3626 C C . ALA A 1 461 ? 18.453 2.313 -2.824 1.00 96.06 461 ALA A C 1
ATOM 3628 O O . ALA A 1 461 ? 19.571 1.863 -3.078 1.00 96.06 461 ALA A O 1
ATOM 3629 N N . GLY A 1 462 ? 17.981 2.388 -1.576 1.00 96.94 462 GLY A N 1
ATOM 3630 C CA . GLY A 1 462 ? 18.663 1.877 -0.396 1.00 96.94 462 GLY A CA 1
ATOM 3631 C C . GLY A 1 462 ? 18.727 0.347 -0.340 1.00 96.94 462 GLY A C 1
ATOM 3632 O O . GLY A 1 462 ? 19.814 -0.231 -0.275 1.00 96.94 462 GLY A O 1
ATOM 3633 N N . TRP A 1 463 ? 17.571 -0.325 -0.365 1.00 97.81 463 TRP A N 1
ATOM 3634 C CA . TRP A 1 463 ? 17.487 -1.787 -0.221 1.00 97.81 463 TRP A CA 1
ATOM 3635 C C . TRP A 1 463 ? 17.516 -2.549 -1.550 1.00 97.81 463 TRP A C 1
ATOM 3637 O O . TRP A 1 463 ? 18.129 -3.618 -1.614 1.00 97.81 463 TRP A O 1
ATOM 3647 N N . MET A 1 464 ? 16.933 -2.001 -2.620 1.00 96.44 464 MET A N 1
ATOM 3648 C CA . MET A 1 464 ? 16.962 -2.585 -3.966 1.00 96.44 464 MET A CA 1
ATOM 3649 C C . MET A 1 464 ? 18.261 -2.198 -4.671 1.00 96.44 464 MET A C 1
ATOM 3651 O O . MET A 1 464 ? 18.264 -1.445 -5.636 1.00 96.44 464 MET A O 1
ATOM 3655 N N . ASN A 1 465 ? 19.397 -2.646 -4.142 1.00 95.25 465 ASN A N 1
ATOM 3656 C CA . ASN A 1 465 ? 20.712 -2.206 -4.605 1.00 95.25 465 ASN A CA 1
ATOM 3657 C C . ASN A 1 465 ? 21.730 -3.335 -4.507 1.00 95.25 465 ASN A C 1
ATOM 3659 O O . ASN A 1 465 ? 21.819 -3.978 -3.462 1.00 95.25 465 ASN A O 1
ATOM 3663 N N . SER A 1 466 ? 22.546 -3.553 -5.537 1.00 94.19 466 SER A N 1
ATOM 3664 C CA . SER A 1 466 ? 23.613 -4.562 -5.507 1.00 94.19 466 SER A CA 1
ATOM 3665 C C . SER A 1 466 ? 24.724 -4.245 -4.490 1.00 94.19 466 SER A C 1
ATOM 3667 O O . SER A 1 466 ? 25.369 -5.159 -3.961 1.00 94.19 466 SER A O 1
ATOM 3669 N N . ASN A 1 467 ? 24.902 -2.977 -4.104 1.00 95.19 467 ASN A N 1
ATOM 3670 C CA . ASN A 1 467 ? 25.902 -2.538 -3.131 1.00 95.19 467 ASN A CA 1
ATOM 3671 C C . ASN A 1 467 ? 25.474 -2.812 -1.675 1.00 95.19 467 ASN A C 1
ATOM 3673 O O . ASN A 1 467 ? 24.616 -2.133 -1.108 1.00 95.19 467 ASN A O 1
ATOM 3677 N N . ALA A 1 468 ? 26.142 -3.773 -1.029 1.00 95.69 468 ALA A N 1
ATOM 3678 C CA . ALA A 1 468 ? 25.854 -4.162 0.352 1.00 95.69 468 ALA A CA 1
ATOM 3679 C C . ALA A 1 468 ? 26.055 -3.028 1.373 1.00 95.69 468 ALA A C 1
ATOM 3681 O O . ALA A 1 468 ? 25.335 -2.974 2.366 1.00 95.69 468 ALA A O 1
ATOM 3682 N N . THR A 1 469 ? 26.987 -2.100 1.137 1.00 96.88 469 THR A N 1
ATOM 3683 C CA . THR A 1 469 ? 27.221 -0.960 2.036 1.00 96.88 469 THR A CA 1
ATOM 3684 C C . THR A 1 469 ? 26.013 -0.027 2.070 1.00 96.88 469 THR A C 1
ATOM 3686 O O . THR A 1 469 ? 25.610 0.407 3.149 1.00 96.88 469 THR A O 1
ATOM 3689 N N . ILE A 1 470 ? 25.390 0.227 0.913 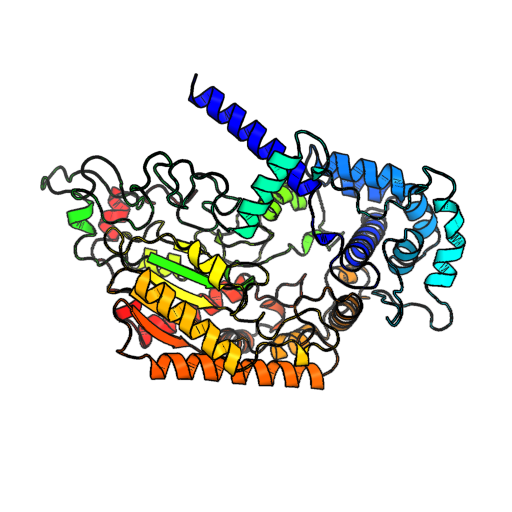1.00 97.06 470 ILE A N 1
ATOM 3690 C CA . ILE A 1 470 ? 24.170 1.041 0.813 1.00 97.06 470 ILE A CA 1
ATOM 3691 C C . ILE A 1 470 ? 23.008 0.333 1.522 1.00 97.06 470 ILE A C 1
ATOM 3693 O O . ILE A 1 470 ? 22.350 0.936 2.374 1.00 97.06 470 ILE A O 1
ATOM 3697 N N . ARG A 1 471 ? 22.816 -0.972 1.275 1.00 97.56 471 ARG A N 1
ATOM 3698 C CA . ARG A 1 471 ? 21.774 -1.764 1.957 1.00 97.56 471 ARG A CA 1
ATOM 3699 C C . ARG A 1 471 ? 21.947 -1.773 3.479 1.00 97.56 471 ARG A C 1
ATOM 3701 O O . ARG A 1 471 ? 20.979 -1.590 4.221 1.00 97.56 471 ARG A O 1
ATOM 3708 N N . ASN A 1 472 ? 23.180 -1.934 3.957 1.00 97.81 472 ASN A N 1
ATOM 3709 C CA . ASN A 1 472 ? 23.496 -1.926 5.385 1.00 97.81 472 ASN A CA 1
ATOM 3710 C C . ASN A 1 472 ? 23.260 -0.546 6.015 1.00 97.81 472 ASN A C 1
ATOM 3712 O O . ASN A 1 472 ? 22.707 -0.466 7.111 1.00 97.81 472 ASN A O 1
ATOM 3716 N N . GLY A 1 473 ? 23.627 0.538 5.322 1.00 98.19 473 GLY A N 1
ATOM 3717 C CA . GLY A 1 473 ? 23.347 1.909 5.760 1.00 98.19 473 GLY A CA 1
ATOM 3718 C C . GLY A 1 473 ? 21.847 2.197 5.869 1.00 98.19 473 GLY A C 1
ATOM 3719 O O . GLY A 1 473 ? 21.400 2.738 6.879 1.00 98.19 473 GLY A O 1
ATOM 3720 N N . THR A 1 474 ? 21.068 1.744 4.884 1.00 98.50 474 THR A N 1
ATOM 3721 C CA . THR A 1 474 ? 19.597 1.850 4.863 1.00 98.50 474 THR A CA 1
ATOM 3722 C C . THR A 1 474 ? 18.975 1.118 6.049 1.00 98.50 474 THR A C 1
ATOM 3724 O O . THR A 1 474 ? 18.205 1.687 6.818 1.00 98.50 474 THR A O 1
ATOM 3727 N N . THR A 1 475 ? 19.387 -0.133 6.264 1.00 98.12 475 THR A N 1
ATOM 3728 C CA . THR A 1 475 ? 18.909 -0.969 7.376 1.00 98.12 475 THR A CA 1
ATOM 3729 C C . THR A 1 475 ? 19.275 -0.369 8.733 1.00 98.12 475 THR A C 1
ATOM 3731 O O . THR A 1 475 ? 18.472 -0.386 9.666 1.00 98.12 475 THR A O 1
ATOM 3734 N N . LYS A 1 476 ? 20.475 0.214 8.854 1.00 98.38 476 LYS A N 1
ATOM 3735 C CA . LYS A 1 476 ? 20.890 0.935 10.060 1.00 98.38 476 LYS A CA 1
ATOM 3736 C C . LYS A 1 476 ? 19.955 2.112 10.341 1.00 98.38 476 LYS A C 1
ATOM 3738 O O . LYS A 1 476 ? 19.451 2.201 11.459 1.00 98.38 476 LYS A O 1
ATOM 3743 N N . ARG A 1 477 ? 19.674 2.962 9.345 1.00 98.69 477 ARG A N 1
ATOM 3744 C CA . ARG A 1 477 ? 18.736 4.081 9.514 1.00 98.69 477 ARG A CA 1
ATOM 3745 C C . ARG A 1 477 ? 17.340 3.588 9.891 1.00 98.69 477 ARG A C 1
ATOM 3747 O O . ARG A 1 477 ? 16.754 4.126 10.821 1.00 98.69 477 ARG A O 1
ATOM 3754 N N . ALA A 1 478 ? 16.829 2.536 9.251 1.00 98.69 478 ALA A N 1
ATOM 3755 C CA . ALA A 1 478 ? 15.506 1.989 9.564 1.00 98.69 478 ALA A CA 1
ATOM 3756 C C . ALA A 1 478 ? 15.384 1.564 11.038 1.00 98.69 478 ALA A C 1
ATOM 3758 O O . ALA A 1 478 ? 14.388 1.861 11.704 1.00 98.69 478 ALA A O 1
ATOM 3759 N N . ARG A 1 479 ? 16.437 0.941 11.584 1.00 98.44 479 ARG A N 1
ATOM 3760 C CA . ARG A 1 479 ? 16.522 0.589 13.010 1.00 98.44 479 ARG A CA 1
ATOM 3761 C C . ARG A 1 479 ? 16.577 1.826 13.906 1.00 98.44 479 ARG A C 1
ATOM 3763 O O . ARG A 1 479 ? 15.881 1.849 14.915 1.00 98.44 479 ARG A O 1
ATOM 3770 N N . GLU A 1 480 ? 17.352 2.850 13.545 1.00 98.75 480 GLU A N 1
ATOM 3771 C CA . GLU A 1 480 ? 17.400 4.128 14.280 1.00 98.75 480 GLU A CA 1
ATOM 3772 C C . GLU A 1 480 ? 16.006 4.772 14.362 1.00 98.75 480 GLU A C 1
ATOM 3774 O O . GLU A 1 480 ? 15.550 5.114 15.453 1.00 98.75 480 GLU A O 1
ATOM 3779 N N . LEU A 1 481 ? 15.292 4.866 13.236 1.00 98.88 481 LEU A N 1
ATOM 3780 C CA . LEU A 1 481 ? 13.950 5.456 13.180 1.00 98.88 481 LEU A CA 1
ATOM 3781 C C . LEU A 1 481 ? 12.913 4.624 13.950 1.00 98.88 481 LEU A C 1
ATOM 3783 O O . LEU A 1 481 ? 12.086 5.180 14.671 1.00 98.88 481 LEU A O 1
ATOM 3787 N N . SER A 1 482 ? 13.002 3.294 13.883 1.00 98.81 482 SER A N 1
ATOM 3788 C CA . SER A 1 482 ? 12.144 2.394 14.666 1.00 98.81 482 SER A CA 1
ATOM 3789 C C . SER A 1 482 ? 12.341 2.579 16.175 1.00 98.81 482 SER A C 1
ATOM 3791 O O . SER A 1 482 ? 11.372 2.613 16.934 1.00 98.81 482 SER A O 1
ATOM 3793 N N . GLN A 1 483 ? 13.585 2.788 16.629 1.00 98.81 483 GLN A N 1
ATOM 3794 C CA . GLN A 1 483 ? 13.858 3.105 18.036 1.00 98.81 483 GLN A CA 1
ATOM 3795 C C . GLN A 1 483 ? 13.301 4.468 18.451 1.00 98.81 483 GLN A C 1
ATOM 3797 O O . GLN A 1 483 ? 12.841 4.608 19.586 1.00 98.81 483 GLN A O 1
ATOM 3802 N N . VAL A 1 484 ? 13.292 5.461 17.554 1.00 98.88 484 VAL A N 1
ATOM 3803 C CA . VAL A 1 484 ? 12.630 6.749 17.815 1.00 98.88 484 VAL A CA 1
ATOM 3804 C C . VAL A 1 484 ? 11.135 6.546 18.039 1.00 98.88 484 VAL A C 1
ATOM 3806 O O . VAL A 1 484 ? 10.625 6.991 19.066 1.00 98.88 484 VAL A O 1
ATOM 3809 N N . LEU A 1 485 ? 10.444 5.834 17.141 1.00 98.88 485 LEU A N 1
ATOM 3810 C CA . LEU A 1 485 ? 9.013 5.533 17.281 1.00 98.88 485 LEU A CA 1
ATOM 3811 C C . LEU A 1 485 ? 8.718 4.831 18.614 1.00 98.88 485 LEU A C 1
ATOM 3813 O O . LEU A 1 485 ? 7.879 5.291 19.391 1.00 98.88 485 LEU A O 1
ATOM 3817 N N . LYS A 1 486 ? 9.478 3.778 18.931 1.00 98.81 486 LYS A N 1
ATOM 3818 C CA . LYS A 1 486 ? 9.364 3.031 20.192 1.00 98.81 486 LYS A CA 1
ATOM 3819 C C . LYS A 1 486 ? 9.563 3.916 21.423 1.00 98.81 486 LYS A C 1
ATOM 3821 O O . LYS A 1 486 ? 8.800 3.819 22.386 1.00 98.81 486 LYS A O 1
ATOM 3826 N N . SER A 1 487 ? 10.569 4.789 21.391 1.00 98.75 487 SER A N 1
ATOM 3827 C CA . SER A 1 487 ? 10.878 5.703 22.496 1.00 98.75 487 SER A CA 1
ATOM 3828 C C . SER A 1 487 ? 9.767 6.732 22.694 1.00 98.75 487 SER A C 1
ATOM 3830 O O . SER A 1 487 ? 9.316 6.928 23.818 1.00 98.75 487 SER A O 1
ATOM 3832 N N . VAL A 1 488 ? 9.247 7.325 21.613 1.00 98.75 488 VAL A N 1
ATOM 3833 C CA . VAL A 1 488 ? 8.141 8.294 21.687 1.00 98.75 488 VAL A CA 1
ATOM 3834 C C . VAL A 1 488 ? 6.868 7.649 22.241 1.00 98.75 488 VAL A C 1
ATOM 3836 O O . VAL A 1 488 ? 6.206 8.256 23.085 1.00 98.75 488 VAL A O 1
ATOM 3839 N N . VAL A 1 489 ? 6.536 6.417 21.842 1.00 98.56 489 VAL A N 1
ATOM 3840 C CA . VAL A 1 489 ? 5.399 5.673 22.419 1.00 98.56 489 VAL A CA 1
ATOM 3841 C C . VAL A 1 489 ? 5.579 5.483 23.929 1.00 98.56 489 VAL A C 1
ATOM 3843 O O . VAL A 1 489 ? 4.669 5.772 24.705 1.00 98.56 489 VAL A O 1
ATOM 3846 N N . ALA A 1 490 ? 6.768 5.071 24.376 1.00 98.31 490 ALA A N 1
ATOM 3847 C CA . ALA A 1 490 ? 7.055 4.915 25.802 1.00 98.31 490 ALA A CA 1
ATOM 3848 C C . ALA A 1 490 ? 6.982 6.252 26.568 1.00 98.31 490 ALA A C 1
ATOM 3850 O O . ALA A 1 490 ? 6.406 6.315 27.654 1.00 98.31 490 ALA A O 1
ATOM 3851 N N . GLU A 1 491 ? 7.517 7.333 25.993 1.00 97.88 491 GLU A N 1
ATOM 3852 C CA . GLU A 1 491 ? 7.509 8.682 26.571 1.00 97.88 491 GLU A CA 1
ATOM 3853 C C . GLU A 1 491 ? 6.103 9.285 26.682 1.00 97.88 491 GLU A C 1
ATOM 3855 O O . GLU A 1 491 ? 5.862 10.118 27.562 1.00 97.88 491 GLU A O 1
ATOM 3860 N N . THR A 1 492 ? 5.188 8.923 25.780 1.00 96.38 492 THR A N 1
ATOM 3861 C CA . THR A 1 492 ? 3.821 9.471 25.705 1.00 96.38 492 THR A CA 1
ATOM 3862 C C . THR A 1 492 ? 2.783 8.626 26.439 1.00 96.38 492 THR A C 1
ATOM 3864 O O . THR A 1 492 ? 1.642 9.064 26.604 1.00 96.38 492 THR A O 1
ATOM 3867 N N . LYS A 1 493 ? 3.180 7.462 26.967 1.00 94.62 493 LYS A N 1
ATOM 3868 C CA . LYS A 1 493 ? 2.316 6.579 27.753 1.00 94.62 493 LYS A CA 1
ATOM 3869 C C . LYS A 1 493 ? 1.641 7.331 28.909 1.00 94.62 493 LYS A C 1
ATOM 3871 O O . LYS A 1 493 ? 2.308 7.948 29.738 1.00 94.62 493 LYS A O 1
ATOM 3876 N N . GLY A 1 494 ? 0.308 7.278 28.953 1.00 93.06 494 GLY A N 1
ATOM 3877 C CA . GLY A 1 494 ? -0.517 7.950 29.966 1.00 93.06 494 GLY A CA 1
ATOM 3878 C C . GLY A 1 494 ? -0.640 9.474 29.817 1.00 93.06 494 GLY A C 1
ATOM 3879 O O . GLY A 1 494 ? -1.231 10.111 30.684 1.00 93.06 494 GLY A O 1
ATOM 3880 N N . LYS A 1 495 ? -0.084 10.076 28.754 1.00 95.81 495 LYS A N 1
ATOM 3881 C CA . LYS A 1 495 ? -0.189 11.524 28.476 1.00 95.81 495 LYS A CA 1
ATOM 3882 C C . LYS A 1 495 ? -1.256 11.867 27.433 1.00 95.81 495 LYS A C 1
ATOM 3884 O O . LYS A 1 495 ? -1.690 13.015 27.374 1.00 95.81 495 LYS A O 1
ATOM 3889 N N . LEU A 1 496 ? -1.634 10.894 26.609 1.00 96.56 496 LEU A N 1
ATOM 3890 C CA . LEU A 1 496 ? -2.670 11.005 25.583 1.00 96.56 496 LEU A CA 1
ATOM 3891 C C . LEU A 1 496 ? -4.044 10.803 26.229 1.00 96.56 496 LEU A C 1
ATOM 3893 O O . LEU A 1 496 ? -4.175 10.013 27.164 1.00 96.56 496 LEU A O 1
ATOM 3897 N N . ARG A 1 497 ? -5.049 11.567 25.789 1.00 96.75 497 ARG A N 1
ATOM 3898 C CA . ARG A 1 497 ? -6.353 11.632 26.466 1.00 96.75 497 ARG A CA 1
ATOM 3899 C C . ARG A 1 497 ? -7.365 10.652 25.904 1.00 96.75 497 ARG A C 1
ATOM 3901 O O . ARG A 1 497 ? -8.200 10.181 26.662 1.00 96.75 497 ARG A O 1
ATOM 3908 N N . ASN A 1 498 ? -7.329 10.420 24.594 1.00 98.06 498 ASN A N 1
ATOM 3909 C CA . ASN A 1 498 ? -8.389 9.701 23.886 1.00 98.06 498 ASN A CA 1
ATOM 3910 C C . ASN A 1 498 ? -7.971 8.309 23.417 1.00 98.06 498 ASN A C 1
ATOM 3912 O O . ASN A 1 498 ? -8.832 7.507 23.067 1.00 98.06 498 ASN A O 1
ATOM 3916 N N . PHE A 1 499 ? -6.672 8.018 23.423 1.00 98.12 499 PHE A N 1
ATOM 3917 C CA . PHE A 1 499 ? -6.160 6.702 23.085 1.00 98.12 499 PHE A CA 1
ATOM 3918 C C . PHE A 1 499 ? -4.901 6.359 23.870 1.00 98.12 499 PHE A C 1
ATOM 3920 O O . PHE A 1 499 ? -4.146 7.241 24.286 1.00 98.12 499 PHE A O 1
ATOM 3927 N N . ASP A 1 500 ? -4.661 5.068 24.048 1.00 97.12 500 ASP A N 1
ATOM 3928 C CA . ASP A 1 500 ? -3.364 4.533 24.437 1.00 97.12 500 ASP A CA 1
ATOM 3929 C C . ASP A 1 500 ? -2.599 4.032 23.202 1.00 97.12 500 ASP A C 1
ATOM 3931 O O . ASP A 1 500 ? -3.155 3.783 22.134 1.00 97.12 500 ASP A O 1
ATOM 3935 N N . ALA A 1 501 ? -1.277 3.951 23.328 1.00 98.19 501 ALA A N 1
ATOM 3936 C CA . ALA A 1 501 ? -0.402 3.576 22.228 1.00 98.19 501 ALA A CA 1
ATOM 3937 C C . ALA A 1 501 ? 0.515 2.424 22.638 1.00 98.19 501 ALA A C 1
ATOM 3939 O O . ALA A 1 501 ? 1.052 2.407 23.751 1.00 98.19 501 ALA A O 1
ATOM 3940 N N . SER A 1 502 ? 0.737 1.494 21.714 1.00 98.44 502 SER A N 1
ATOM 3941 C CA . SER A 1 502 ? 1.742 0.442 21.828 1.00 98.44 502 SER A CA 1
ATOM 3942 C C . SER A 1 502 ? 2.606 0.376 20.572 1.00 98.44 502 SER A C 1
ATOM 3944 O O . SER A 1 502 ? 2.189 0.767 19.485 1.00 98.44 502 SER A O 1
ATOM 3946 N N . TYR A 1 503 ? 3.830 -0.114 20.737 1.00 98.75 503 TYR A N 1
ATOM 3947 C CA . TYR A 1 503 ? 4.792 -0.291 19.656 1.00 98.75 503 TYR A CA 1
ATOM 3948 C C . TYR A 1 503 ? 4.990 -1.782 19.374 1.00 98.75 503 TYR A C 1
ATOM 3950 O O . TYR A 1 503 ? 5.180 -2.572 20.304 1.00 98.75 503 TYR A O 1
ATOM 3958 N N . LEU A 1 504 ? 5.010 -2.140 18.094 1.00 98.56 504 LEU A N 1
ATOM 3959 C CA . LEU A 1 504 ? 5.286 -3.480 17.595 1.00 98.56 504 LEU A CA 1
ATOM 3960 C C . LEU A 1 504 ? 6.380 -3.398 16.522 1.00 98.56 504 LEU A C 1
ATOM 3962 O O . LEU A 1 504 ? 6.272 -2.629 15.569 1.00 98.56 504 LEU A O 1
ATOM 3966 N N . ASP A 1 505 ? 7.444 -4.189 16.668 1.00 98.25 505 ASP A N 1
ATOM 3967 C CA . ASP A 1 505 ? 8.445 -4.327 15.604 1.00 98.25 505 ASP A CA 1
ATOM 3968 C C . ASP A 1 505 ? 7.793 -4.893 14.331 1.00 98.25 505 ASP A C 1
ATOM 3970 O O . ASP A 1 505 ? 6.865 -5.699 14.419 1.00 98.25 505 ASP A O 1
ATOM 3974 N N . CYS A 1 506 ? 8.274 -4.483 13.152 1.00 97.50 506 CYS A N 1
ATOM 3975 C CA . CYS A 1 506 ? 7.690 -4.895 11.874 1.00 97.50 506 CYS A CA 1
ATOM 3976 C C . CYS A 1 506 ? 7.564 -6.437 11.781 1.00 97.50 506 CYS A C 1
ATOM 3978 O O . CYS A 1 506 ? 8.587 -7.130 11.848 1.00 97.50 506 CYS A O 1
ATOM 3980 N N . PRO A 1 507 ? 6.350 -6.997 11.595 1.00 97.06 507 PRO A N 1
ATOM 3981 C CA . PRO A 1 507 ? 6.123 -8.445 11.669 1.00 97.06 507 PRO A CA 1
ATOM 3982 C C . PRO A 1 507 ? 6.836 -9.295 10.608 1.00 97.06 507 PRO A C 1
ATOM 3984 O O . PRO A 1 507 ? 6.945 -10.509 10.775 1.00 97.06 507 PRO A O 1
ATOM 3987 N N . ILE A 1 508 ? 7.311 -8.694 9.511 1.00 95.31 508 ILE A N 1
ATOM 3988 C CA . ILE A 1 508 ? 7.799 -9.443 8.344 1.00 95.31 508 ILE A CA 1
ATOM 3989 C C . ILE A 1 508 ? 9.017 -10.329 8.643 1.00 95.31 508 ILE A C 1
ATOM 3991 O O . ILE A 1 508 ? 9.131 -11.405 8.066 1.00 95.31 508 ILE A O 1
ATOM 3995 N N . GLY A 1 509 ? 9.898 -9.927 9.566 1.00 93.62 509 GLY A N 1
ATOM 3996 C CA . GLY A 1 509 ? 11.065 -10.731 9.956 1.00 93.62 509 GLY A CA 1
ATOM 3997 C C . GLY A 1 509 ? 10.658 -12.079 10.572 1.00 93.62 509 GLY A C 1
ATOM 3998 O O . GLY A 1 509 ? 10.923 -13.120 9.971 1.00 93.62 509 GLY A O 1
ATOM 3999 N N . PRO A 1 510 ? 9.948 -12.080 11.716 1.00 96.00 510 PRO A N 1
ATOM 4000 C CA . PRO A 1 510 ? 9.421 -13.305 12.320 1.00 96.00 510 PRO A CA 1
ATOM 4001 C C . PRO A 1 510 ? 8.525 -14.133 11.386 1.00 96.00 510 PRO A C 1
ATOM 4003 O O . PRO A 1 510 ? 8.591 -15.361 11.405 1.00 96.00 510 PRO A O 1
ATOM 4006 N N . VAL A 1 511 ? 7.706 -13.481 10.552 1.00 97.50 511 VAL A N 1
ATOM 4007 C CA . VAL A 1 511 ? 6.856 -14.163 9.560 1.00 97.50 511 VAL A CA 1
ATOM 4008 C C . VAL A 1 511 ? 7.694 -14.908 8.521 1.00 97.50 511 VAL A C 1
ATOM 4010 O O . VAL A 1 511 ? 7.405 -16.063 8.211 1.00 97.50 511 VAL A O 1
ATOM 4013 N N . LEU A 1 512 ? 8.756 -14.284 8.012 1.00 96.12 512 LEU A N 1
ATOM 4014 C CA . LEU A 1 512 ? 9.665 -14.906 7.057 1.00 96.12 512 LEU A CA 1
ATOM 4015 C C . LEU A 1 512 ? 10.373 -16.128 7.657 1.00 96.12 512 LEU A C 1
ATOM 4017 O O . LEU A 1 512 ? 10.497 -17.156 6.988 1.00 96.12 512 LEU A O 1
ATOM 4021 N N . ASP A 1 513 ? 10.824 -16.028 8.907 1.00 95.56 513 ASP A N 1
ATOM 4022 C CA . ASP A 1 513 ? 11.464 -17.140 9.613 1.00 95.56 513 ASP A CA 1
ATOM 4023 C C . ASP A 1 513 ? 10.487 -18.308 9.813 1.00 95.56 513 ASP A C 1
ATOM 4025 O O . ASP A 1 513 ? 10.837 -19.463 9.557 1.00 95.56 513 ASP A O 1
ATOM 4029 N N . ALA A 1 514 ? 9.239 -18.014 10.194 1.00 97.62 514 ALA A N 1
ATOM 4030 C CA . ALA A 1 514 ? 8.187 -19.017 10.337 1.00 97.62 514 ALA A CA 1
ATOM 4031 C C . ALA A 1 514 ? 7.843 -19.696 9.000 1.00 97.62 514 ALA A C 1
ATOM 4033 O O . ALA A 1 514 ? 7.707 -20.918 8.952 1.00 97.62 514 ALA A O 1
ATOM 4034 N N . TRP A 1 515 ? 7.764 -18.930 7.908 1.00 97.38 515 TRP A N 1
ATOM 4035 C CA . TRP A 1 515 ? 7.525 -19.458 6.563 1.00 97.38 515 TRP A CA 1
ATOM 4036 C C . TRP A 1 515 ? 8.633 -20.420 6.122 1.00 97.38 515 TRP A C 1
ATOM 4038 O O . TRP A 1 515 ? 8.360 -21.535 5.672 1.00 97.38 515 TRP A O 1
ATOM 4048 N N . LYS A 1 516 ? 9.897 -20.037 6.340 1.00 96.50 516 LYS A N 1
ATOM 4049 C CA . LYS A 1 516 ? 11.060 -20.890 6.052 1.00 96.50 516 LYS A CA 1
ATOM 4050 C C . LYS A 1 516 ? 11.077 -22.159 6.896 1.00 96.50 516 LYS A C 1
ATOM 4052 O O . LYS A 1 516 ? 11.390 -23.231 6.382 1.00 96.50 516 LYS A O 1
ATOM 4057 N N . ALA A 1 517 ? 10.701 -22.067 8.170 1.00 97.50 517 ALA A N 1
ATOM 4058 C CA . ALA A 1 517 ? 10.610 -23.227 9.055 1.00 97.50 517 ALA A CA 1
ATOM 4059 C C . ALA A 1 517 ? 9.552 -24.251 8.600 1.00 97.50 517 ALA A C 1
ATOM 4061 O O . ALA A 1 517 ? 9.686 -25.437 8.896 1.00 97.50 517 ALA A O 1
ATOM 4062 N N . GLN A 1 518 ? 8.535 -23.817 7.851 1.00 97.06 518 GLN A N 1
ATOM 4063 C CA . GLN A 1 518 ? 7.504 -24.680 7.263 1.00 97.06 518 GLN A CA 1
ATOM 4064 C C . GLN A 1 518 ? 7.882 -25.221 5.871 1.00 97.06 518 GLN A C 1
ATOM 4066 O O . GLN A 1 518 ? 7.072 -25.882 5.225 1.00 97.06 518 GLN A O 1
ATOM 4071 N N . GLY A 1 519 ? 9.112 -24.974 5.408 1.00 97.12 519 GLY A N 1
ATOM 4072 C CA . GLY A 1 519 ? 9.601 -25.410 4.097 1.00 97.12 519 GLY A CA 1
ATOM 4073 C C . GLY A 1 519 ? 9.322 -24.427 2.959 1.00 97.12 519 GLY A C 1
ATOM 4074 O O . GLY A 1 519 ? 9.636 -24.735 1.811 1.00 97.12 519 GLY A O 1
ATOM 4075 N N . GLY A 1 520 ? 8.761 -23.254 3.260 1.00 96.94 520 GLY A N 1
ATOM 4076 C CA . GLY A 1 520 ? 8.615 -22.168 2.302 1.00 96.94 520 GLY A CA 1
ATOM 4077 C C . GLY A 1 520 ? 9.947 -21.488 1.972 1.00 96.94 520 GLY A C 1
ATOM 4078 O O . GLY A 1 520 ? 10.927 -21.557 2.715 1.00 96.94 520 GLY A O 1
ATOM 4079 N N . GLU A 1 521 ? 9.987 -20.777 0.853 1.00 96.94 521 GLU A N 1
ATOM 4080 C CA . GLU A 1 521 ? 11.125 -19.963 0.441 1.00 96.94 521 GLU A CA 1
ATOM 4081 C C . GLU A 1 521 ? 10.797 -18.473 0.561 1.00 96.94 521 GLU A C 1
ATOM 4083 O O . GLU A 1 521 ? 9.697 -18.029 0.242 1.00 96.94 521 GLU A O 1
ATOM 4088 N N . GLY A 1 522 ? 11.769 -17.665 0.988 1.00 95.44 522 GLY A N 1
ATOM 4089 C CA . GLY A 1 522 ? 11.501 -16.269 1.339 1.00 95.44 522 GLY A CA 1
ATOM 4090 C C . GLY A 1 522 ? 11.047 -15.369 0.189 1.00 95.44 522 GLY A C 1
ATOM 4091 O O . GLY A 1 522 ? 10.356 -14.385 0.422 1.00 95.44 522 GLY A O 1
ATOM 4092 N N . TRP A 1 523 ? 11.389 -15.715 -1.053 1.00 96.69 523 TRP A N 1
ATOM 4093 C CA . TRP A 1 523 ? 10.938 -14.974 -2.233 1.00 96.69 523 TRP A CA 1
ATOM 4094 C C . TRP A 1 523 ? 9.430 -15.099 -2.478 1.00 96.69 523 TRP A C 1
ATOM 4096 O O . TRP A 1 523 ? 8.865 -14.246 -3.148 1.00 96.69 523 TRP A O 1
ATOM 4106 N N . GLN A 1 524 ? 8.781 -16.135 -1.934 1.00 97.12 524 GLN A N 1
ATOM 4107 C CA . GLN A 1 524 ? 7.342 -16.372 -2.095 1.00 97.12 524 GLN A CA 1
ATOM 4108 C C . GLN A 1 524 ? 6.484 -15.385 -1.299 1.00 97.12 524 GLN A C 1
ATOM 4110 O O . GLN A 1 524 ? 5.268 -15.403 -1.437 1.00 97.12 524 GLN A O 1
ATOM 4115 N N . LEU A 1 525 ? 7.100 -14.556 -0.452 1.00 97.56 525 LEU A N 1
ATOM 4116 C CA . LEU A 1 525 ? 6.432 -13.538 0.360 1.00 97.56 525 LEU A CA 1
ATOM 4117 C C . LEU A 1 525 ? 6.593 -12.120 -0.209 1.00 97.56 525 LEU A C 1
ATOM 4119 O O . LEU A 1 525 ? 6.131 -11.163 0.410 1.00 97.56 525 LEU A O 1
ATOM 4123 N N . ILE A 1 526 ? 7.273 -11.976 -1.349 1.00 97.69 526 ILE A N 1
ATOM 4124 C CA . ILE A 1 526 ? 7.595 -10.690 -1.975 1.00 97.69 526 ILE A CA 1
ATOM 4125 C C . ILE A 1 526 ? 6.821 -10.575 -3.290 1.00 97.69 526 ILE A C 1
ATOM 4127 O O . ILE A 1 526 ? 6.687 -11.556 -4.027 1.00 97.69 526 ILE A O 1
ATOM 4131 N N . GLU A 1 527 ? 6.321 -9.381 -3.586 1.00 97.44 527 GLU A N 1
ATOM 4132 C CA . GLU A 1 527 ? 5.685 -9.050 -4.856 1.00 97.44 527 GLU A CA 1
ATOM 4133 C C . GLU A 1 527 ? 6.656 -9.292 -6.026 1.00 97.44 527 GLU A C 1
ATOM 4135 O O . GLU A 1 527 ? 7.770 -8.757 -6.040 1.00 97.44 527 GLU A O 1
ATOM 4140 N N . PRO A 1 528 ? 6.292 -10.121 -7.022 1.00 96.44 528 PRO A N 1
ATOM 4141 C CA . PRO A 1 528 ? 7.233 -10.544 -8.051 1.00 96.44 528 PRO A CA 1
ATOM 4142 C C . PRO A 1 528 ? 7.589 -9.427 -9.038 1.00 96.44 528 PRO A C 1
ATOM 4144 O O . PRO A 1 528 ? 8.693 -9.450 -9.583 1.00 96.44 528 PRO A O 1
ATOM 4147 N N . VAL A 1 529 ? 6.690 -8.474 -9.294 1.00 94.94 529 VAL A N 1
ATOM 4148 C CA . VAL A 1 529 ? 6.916 -7.421 -10.297 1.00 94.94 529 VAL A CA 1
ATOM 4149 C C . VAL A 1 529 ? 7.778 -6.285 -9.760 1.00 94.94 529 VAL A C 1
ATOM 4151 O O . VAL A 1 529 ? 8.707 -5.865 -10.436 1.00 94.94 529 VAL A O 1
ATOM 4154 N N . ASP A 1 530 ? 7.508 -5.771 -8.563 1.00 94.69 530 ASP A N 1
ATOM 4155 C CA . ASP A 1 530 ? 8.366 -4.724 -7.996 1.00 94.69 530 ASP A CA 1
ATOM 4156 C C . ASP A 1 530 ? 9.585 -5.298 -7.256 1.00 94.69 530 ASP A C 1
ATOM 4158 O O . ASP A 1 530 ? 10.615 -4.629 -7.150 1.00 94.69 530 ASP A O 1
ATOM 4162 N N . GLY A 1 531 ? 9.515 -6.553 -6.793 1.00 96.38 531 GLY A N 1
ATOM 4163 C CA . GLY A 1 531 ? 10.579 -7.184 -6.020 1.00 96.38 531 GLY A CA 1
ATOM 4164 C C . GLY A 1 531 ? 10.873 -6.447 -4.713 1.00 96.38 531 GLY A C 1
ATOM 4165 O O . GLY A 1 531 ? 12.032 -6.413 -4.293 1.00 96.38 531 GLY A O 1
ATOM 4166 N N . PHE A 1 532 ? 9.870 -5.809 -4.114 1.00 96.88 532 PHE A N 1
ATOM 4167 C CA . PHE A 1 532 ? 10.012 -4.877 -3.001 1.00 96.88 532 PHE A CA 1
ATOM 4168 C C . PHE A 1 532 ? 8.909 -5.038 -1.950 1.00 96.88 532 PHE A C 1
ATOM 4170 O O . PHE A 1 532 ? 9.224 -5.227 -0.775 1.00 96.88 532 PHE A O 1
ATOM 4177 N N . HIS A 1 533 ? 7.636 -4.972 -2.339 1.00 97.88 533 HIS A N 1
ATOM 4178 C CA . HIS A 1 533 ? 6.528 -5.052 -1.387 1.00 97.88 533 HIS A CA 1
ATOM 4179 C C . HIS A 1 533 ? 6.282 -6.491 -0.925 1.00 97.88 533 HIS A C 1
ATOM 4181 O O . HIS A 1 533 ? 6.690 -7.456 -1.571 1.00 97.88 533 HIS A O 1
ATOM 4187 N N . ILE A 1 534 ? 5.613 -6.645 0.217 1.00 97.56 534 ILE A N 1
ATOM 4188 C CA . ILE A 1 534 ? 5.088 -7.948 0.630 1.00 97.56 534 ILE A CA 1
ATOM 4189 C C . ILE A 1 534 ? 3.842 -8.278 -0.199 1.00 97.56 534 ILE A C 1
ATOM 4191 O O . ILE A 1 534 ? 3.078 -7.378 -0.531 1.00 97.56 534 ILE A O 1
ATOM 4195 N N . ASN A 1 535 ? 3.633 -9.552 -0.522 1.00 97.56 535 ASN A N 1
ATOM 4196 C CA . ASN A 1 535 ? 2.472 -9.977 -1.310 1.00 97.56 535 ASN A CA 1
ATOM 4197 C C . ASN A 1 535 ? 1.277 -10.405 -0.441 1.00 97.56 535 ASN A C 1
ATOM 4199 O O . ASN A 1 535 ? 1.345 -10.382 0.790 1.00 97.56 535 ASN A O 1
ATOM 4203 N N . GLN A 1 536 ? 0.186 -10.856 -1.066 1.00 98.19 536 GLN A N 1
ATOM 4204 C CA . GLN A 1 536 ? -1.038 -11.273 -0.366 1.00 98.19 536 GLN A CA 1
ATOM 4205 C C . GLN A 1 536 ? -0.823 -12.372 0.692 1.00 98.19 536 GLN A C 1
ATOM 4207 O O . GLN A 1 536 ? -1.429 -12.324 1.767 1.00 98.19 536 GLN A O 1
ATOM 4212 N N . ILE A 1 537 ? 0.053 -13.352 0.435 1.00 97.88 537 ILE A N 1
ATOM 4213 C CA . ILE A 1 537 ? 0.389 -14.399 1.418 1.00 97.88 537 ILE A CA 1
ATOM 4214 C C . ILE A 1 537 ? 1.015 -13.752 2.655 1.00 97.88 537 ILE A C 1
ATOM 4216 O O . ILE A 1 537 ? 0.605 -14.015 3.786 1.00 97.88 537 ILE A O 1
ATOM 4220 N N . ALA A 1 538 ? 1.984 -12.865 2.448 1.00 97.94 538 ALA A N 1
ATOM 4221 C CA . ALA A 1 538 ? 2.649 -12.155 3.527 1.00 97.94 538 ALA A CA 1
ATOM 4222 C C . ALA A 1 538 ? 1.723 -11.155 4.241 1.00 97.94 538 ALA A C 1
ATOM 4224 O O . ALA A 1 538 ? 1.817 -11.018 5.461 1.00 97.94 538 ALA A O 1
ATOM 4225 N N . HIS A 1 539 ? 0.782 -10.515 3.541 1.00 98.56 539 HIS A N 1
ATOM 4226 C CA . HIS A 1 539 ? -0.268 -9.695 4.153 1.00 98.56 539 HIS A CA 1
ATOM 4227 C C . HIS A 1 539 ? -1.098 -10.490 5.158 1.00 98.56 539 HIS A C 1
ATOM 4229 O O . HIS A 1 539 ? -1.252 -10.060 6.301 1.00 98.56 539 HIS A O 1
ATOM 4235 N N . LYS A 1 540 ? -1.564 -11.680 4.769 1.00 98.38 540 LYS A N 1
ATOM 4236 C CA . LYS A 1 540 ? -2.275 -12.591 5.670 1.00 98.38 540 LYS A CA 1
ATOM 4237 C C . LYS A 1 540 ? -1.419 -12.998 6.872 1.00 98.38 540 LYS A C 1
ATOM 4239 O O . LYS A 1 540 ? -1.864 -12.891 8.009 1.00 98.38 540 LYS A O 1
ATOM 4244 N N . LEU A 1 541 ? -0.185 -13.448 6.641 1.00 98.50 541 LEU A N 1
ATOM 4245 C CA . LEU A 1 541 ? 0.683 -13.941 7.719 1.00 98.50 541 LEU A CA 1
ATOM 4246 C C . LEU A 1 541 ? 1.093 -12.833 8.702 1.00 98.50 541 LEU A C 1
ATOM 4248 O O . LEU A 1 541 ? 1.179 -13.063 9.908 1.00 98.50 541 LEU A O 1
ATOM 4252 N N . THR A 1 542 ? 1.336 -11.616 8.212 1.00 98.38 542 THR A N 1
ATOM 4253 C CA . THR A 1 542 ? 1.644 -10.460 9.069 1.00 98.38 542 THR A CA 1
ATOM 4254 C C . THR A 1 542 ? 0.421 -9.981 9.848 1.00 98.38 542 THR A C 1
ATOM 4256 O O . THR A 1 542 ? 0.573 -9.605 11.015 1.00 98.38 542 THR A O 1
ATOM 4259 N N . ALA A 1 543 ? -0.783 -10.068 9.273 1.00 98.75 543 ALA A N 1
ATOM 4260 C CA . ALA A 1 543 ? -2.033 -9.828 9.990 1.00 98.75 543 ALA A CA 1
ATOM 4261 C C . ALA A 1 543 ? -2.252 -10.871 11.096 1.00 98.75 543 ALA A C 1
ATOM 4263 O O . ALA A 1 543 ? -2.512 -10.496 12.236 1.00 98.75 543 ALA A O 1
ATOM 4264 N N . GLU A 1 544 ? -2.049 -12.159 10.805 1.00 98.62 544 GLU A N 1
ATOM 4265 C CA . GLU A 1 544 ? -2.151 -13.249 11.784 1.00 98.62 544 GLU A CA 1
ATOM 4266 C C . GLU A 1 544 ? -1.156 -13.069 12.940 1.00 98.62 544 GLU A C 1
ATOM 4268 O O . GLU A 1 544 ? -1.526 -13.152 14.114 1.00 98.62 544 GLU A O 1
ATOM 4273 N N . TYR A 1 545 ? 0.106 -12.757 12.632 1.00 98.62 545 TYR A N 1
ATOM 4274 C CA . TYR A 1 545 ? 1.120 -12.471 13.648 1.00 98.62 545 TYR A CA 1
ATOM 4275 C C . TYR A 1 545 ? 0.711 -11.289 14.539 1.00 98.62 545 TYR A C 1
ATOM 4277 O O . TYR A 1 545 ? 0.794 -11.363 15.768 1.00 98.62 545 TYR A O 1
ATOM 4285 N N . THR A 1 546 ? 0.243 -10.205 13.919 1.00 98.69 546 THR A N 1
ATOM 4286 C CA . THR A 1 546 ? -0.212 -8.998 14.618 1.00 98.69 546 THR A CA 1
ATOM 4287 C C . THR A 1 546 ? -1.429 -9.286 15.494 1.00 98.69 546 THR A C 1
ATOM 4289 O O . THR A 1 546 ? -1.457 -8.876 16.653 1.00 98.69 546 THR A O 1
ATOM 4292 N N . TRP A 1 547 ? -2.404 -10.043 14.992 1.00 98.75 547 TRP A N 1
ATOM 4293 C CA . TRP A 1 547 ? -3.593 -10.439 15.742 1.00 98.75 547 TRP A CA 1
ATOM 4294 C C . TRP A 1 547 ? -3.237 -11.279 16.972 1.00 98.75 547 TRP A C 1
ATOM 4296 O O . TRP A 1 547 ? -3.642 -10.948 18.085 1.00 98.75 547 TRP A O 1
ATOM 4306 N N . ASN A 1 548 ? -2.383 -12.292 16.806 1.00 98.56 548 ASN A N 1
ATOM 4307 C CA . ASN A 1 548 ? -1.892 -13.115 17.914 1.00 98.56 548 ASN A CA 1
ATOM 4308 C C . ASN A 1 548 ? -1.151 -12.276 18.970 1.00 98.56 548 ASN A C 1
ATOM 4310 O O . ASN A 1 548 ? -1.257 -12.530 20.174 1.00 98.56 548 ASN A O 1
ATOM 4314 N N . TYR A 1 549 ? -0.402 -11.255 18.538 1.00 98.56 549 TYR A N 1
ATOM 4315 C CA . TYR A 1 549 ? 0.226 -10.303 19.449 1.00 98.56 549 TYR A CA 1
ATOM 4316 C C . TYR A 1 549 ? -0.815 -9.489 20.232 1.00 98.56 549 TYR A C 1
ATOM 4318 O O . TYR A 1 549 ? -0.657 -9.346 21.449 1.00 98.56 549 TYR A O 1
ATOM 4326 N N . LEU A 1 550 ? -1.868 -8.994 19.575 1.00 98.56 550 LEU A N 1
ATOM 4327 C CA . LEU A 1 550 ? -2.953 -8.247 20.217 1.00 98.56 550 LEU A CA 1
ATOM 4328 C C . LEU A 1 550 ? -3.699 -9.108 21.237 1.00 98.56 550 LEU A C 1
ATOM 4330 O O . LEU A 1 550 ? -3.816 -8.702 22.388 1.00 98.56 550 LEU A O 1
ATOM 4334 N N . GLU A 1 551 ? -4.120 -10.320 20.874 1.00 98.06 551 GLU A N 1
ATOM 4335 C CA . GLU A 1 551 ? -4.832 -11.217 21.795 1.00 98.06 551 GLU A CA 1
ATOM 4336 C C . GLU A 1 551 ? -4.010 -11.542 23.043 1.00 98.06 551 GLU A C 1
ATOM 4338 O O . GLU A 1 551 ? -4.529 -11.542 24.160 1.00 98.06 551 GLU A O 1
ATOM 4343 N N . LYS A 1 552 ? -2.710 -11.793 22.863 1.00 98.12 552 LYS A N 1
ATOM 4344 C CA . LYS A 1 552 ? -1.827 -12.188 23.959 1.00 98.12 552 LYS A CA 1
ATOM 4345 C C . LYS A 1 552 ? -1.417 -11.020 24.852 1.00 98.12 552 LYS A C 1
ATOM 4347 O O . LYS A 1 552 ? -1.319 -11.195 26.064 1.00 98.12 552 LYS A O 1
ATOM 4352 N N . ASN A 1 553 ? -1.099 -9.867 24.266 1.00 98.19 553 ASN A N 1
ATOM 4353 C CA . ASN A 1 553 ? -0.408 -8.788 24.980 1.00 98.19 553 ASN A CA 1
ATOM 4354 C C . ASN A 1 553 ? -1.283 -7.552 25.199 1.00 98.19 553 ASN A C 1
ATOM 4356 O O . ASN A 1 553 ? -1.043 -6.807 26.147 1.00 98.19 553 ASN A O 1
ATOM 4360 N N . LEU A 1 554 ? -2.283 -7.324 24.345 1.00 98.06 554 LEU A N 1
ATOM 4361 C CA . LEU A 1 554 ? -3.138 -6.136 24.347 1.00 98.06 554 LEU A CA 1
ATOM 4362 C C . LEU A 1 554 ? -4.626 -6.502 24.142 1.00 98.06 554 LEU A C 1
ATOM 4364 O O . LEU A 1 554 ? -5.288 -5.888 23.311 1.00 98.06 554 LEU A O 1
ATOM 4368 N N . PRO A 1 555 ? -5.208 -7.463 24.889 1.00 97.25 555 PRO A N 1
ATOM 4369 C CA . PRO A 1 555 ? -6.576 -7.928 24.629 1.00 97.25 555 PRO A CA 1
ATOM 4370 C C . PRO A 1 555 ? -7.642 -6.830 24.783 1.00 97.25 555 PRO A C 1
ATOM 4372 O O . PRO A 1 555 ? -8.713 -6.923 24.195 1.00 97.25 555 PRO A O 1
ATOM 4375 N N . HIS A 1 556 ? -7.343 -5.774 25.544 1.00 96.38 556 HIS A N 1
ATOM 4376 C CA . HIS A 1 556 ? -8.211 -4.605 25.687 1.00 96.38 556 HIS A CA 1
ATOM 4377 C C . HIS A 1 556 ? -8.291 -3.749 24.412 1.00 96.38 556 HIS A C 1
ATOM 4379 O O . HIS A 1 556 ? -9.294 -3.076 24.237 1.00 96.38 556 HIS A O 1
ATOM 4385 N N . PHE A 1 557 ? -7.313 -3.830 23.496 1.00 98.06 557 PHE A N 1
ATOM 4386 C CA . PHE A 1 557 ? -7.319 -3.076 22.230 1.00 98.06 557 PHE A CA 1
ATOM 4387 C C . PHE A 1 557 ? -8.349 -3.605 21.223 1.00 98.06 557 PHE A C 1
ATOM 4389 O O . PHE A 1 557 ? -8.703 -2.914 20.273 1.00 98.06 557 PHE A O 1
ATOM 4396 N N . ILE A 1 558 ? -8.792 -4.852 21.401 1.00 97.31 558 ILE A N 1
ATOM 4397 C CA . ILE A 1 558 ? -9.662 -5.573 20.460 1.00 97.31 558 ILE A CA 1
ATOM 4398 C C . ILE A 1 558 ? -11.032 -5.909 21.068 1.00 97.31 558 ILE A C 1
ATOM 4400 O O . ILE A 1 558 ? -11.817 -6.638 20.466 1.00 97.31 558 ILE A O 1
ATOM 4404 N N . GLY A 1 559 ? -11.324 -5.407 22.273 1.00 94.81 559 GLY A N 1
ATOM 4405 C CA . GLY A 1 559 ? -12.597 -5.620 22.963 1.00 94.81 559 GLY A CA 1
ATOM 4406 C C . GLY A 1 559 ? -12.888 -7.080 23.340 1.00 94.81 559 GLY A C 1
ATOM 4407 O O . GLY A 1 559 ? -12.055 -7.983 23.206 1.00 94.81 559 GLY A O 1
ATOM 4408 N N . ASN A 1 560 ? -14.099 -7.332 23.832 1.00 94.75 560 ASN A N 1
ATOM 4409 C CA . ASN A 1 560 ? -14.578 -8.678 24.158 1.00 94.75 560 ASN A CA 1
ATOM 4410 C C . ASN A 1 560 ? -15.248 -9.345 22.948 1.00 94.75 560 ASN A C 1
ATOM 4412 O O . ASN A 1 560 ? -15.645 -8.685 21.992 1.00 94.75 560 ASN A O 1
ATOM 4416 N N . ILE A 1 561 ? -15.394 -10.671 22.995 1.00 98.19 561 ILE A N 1
ATOM 4417 C CA . ILE A 1 561 ? -16.225 -11.389 22.021 1.00 98.19 561 ILE A CA 1
ATOM 4418 C C . ILE A 1 561 ? -17.690 -11.028 22.292 1.00 98.19 561 ILE A C 1
ATOM 4420 O O . ILE A 1 561 ? -18.155 -11.192 23.421 1.00 98.19 561 ILE A O 1
ATOM 4424 N N . ASN A 1 562 ? -18.415 -10.570 21.270 1.00 98.62 562 ASN A N 1
ATOM 4425 C CA . ASN A 1 562 ? -19.839 -10.272 21.401 1.00 98.62 562 ASN A CA 1
ATOM 4426 C C . ASN A 1 562 ? -20.640 -11.586 21.548 1.00 98.62 562 ASN A C 1
ATOM 4428 O O . ASN A 1 562 ? -20.608 -12.422 20.634 1.00 98.62 562 ASN A O 1
ATOM 4432 N N . PRO A 1 563 ? -21.363 -11.795 22.668 1.00 98.38 563 PRO A N 1
ATOM 4433 C CA . PRO A 1 563 ? -22.132 -13.018 22.887 1.00 98.38 563 PRO A CA 1
ATOM 4434 C C . PRO A 1 563 ? -23.287 -13.194 21.891 1.00 98.38 563 PRO A C 1
ATOM 4436 O O . PRO A 1 563 ? -23.712 -14.325 21.682 1.00 98.38 563 PRO A O 1
ATOM 4439 N N . HIS A 1 564 ? -23.739 -12.117 21.239 1.00 98.44 564 HIS A N 1
ATOM 4440 C CA . HIS A 1 564 ? -24.876 -12.108 20.316 1.00 98.44 564 HIS A CA 1
ATOM 4441 C C . HIS A 1 564 ? -24.500 -12.317 18.846 1.00 98.44 564 HIS A C 1
ATOM 4443 O O . HIS A 1 564 ? -25.347 -12.209 17.959 1.00 98.44 564 HIS A O 1
ATOM 4449 N N . ASN A 1 565 ? -23.235 -12.630 18.544 1.00 98.69 565 ASN A N 1
ATOM 4450 C CA . ASN A 1 565 ? -22.784 -12.835 17.164 1.00 98.69 565 ASN A CA 1
ATOM 4451 C C . ASN A 1 565 ? -23.612 -13.898 16.417 1.00 98.69 565 ASN A C 1
ATOM 4453 O O . ASN A 1 565 ? -23.867 -13.745 15.222 1.00 98.69 565 ASN A O 1
ATOM 4457 N N . ALA A 1 566 ? -24.026 -14.975 17.093 1.00 98.56 566 ALA A N 1
ATOM 4458 C CA . ALA A 1 566 ? -24.817 -16.037 16.472 1.00 98.56 566 ALA A CA 1
ATOM 4459 C C . ALA A 1 566 ? -26.240 -15.563 16.133 1.00 98.56 566 ALA A C 1
ATOM 4461 O O . ALA A 1 566 ? -26.770 -15.890 15.069 1.00 98.56 566 ALA A O 1
ATOM 4462 N N . GLU A 1 567 ? -26.845 -14.766 17.009 1.00 98.38 567 GLU A N 1
ATOM 4463 C CA . GLU A 1 567 ? -28.156 -14.152 16.829 1.00 98.38 567 GLU A CA 1
ATOM 4464 C C . GLU A 1 567 ? -28.136 -13.117 15.705 1.00 98.38 567 GLU A C 1
ATOM 4466 O O . GLU A 1 567 ? -29.019 -13.154 14.847 1.00 98.38 567 GLU A O 1
ATOM 4471 N N . ILE A 1 568 ? -27.096 -12.277 15.645 1.00 98.62 568 ILE A N 1
ATOM 4472 C CA . ILE A 1 568 ? -26.890 -11.316 14.554 1.00 98.62 568 ILE A CA 1
ATOM 4473 C C . ILE A 1 568 ? -26.817 -12.055 13.215 1.00 98.62 568 ILE A C 1
ATOM 4475 O O . ILE A 1 568 ? -27.568 -11.729 12.302 1.00 98.62 568 ILE A O 1
ATOM 4479 N N . ILE A 1 569 ? -25.989 -13.101 13.102 1.00 98.38 569 ILE A N 1
ATOM 4480 C CA . ILE A 1 569 ? -25.877 -13.896 11.865 1.00 98.38 569 ILE A CA 1
ATOM 4481 C C . ILE A 1 569 ? -27.225 -14.529 11.504 1.00 98.38 569 ILE A C 1
ATOM 4483 O O . ILE A 1 569 ? -27.645 -14.494 10.350 1.00 98.38 569 ILE A O 1
ATOM 4487 N N . LYS A 1 570 ? -27.935 -15.095 12.484 1.00 98.19 570 LYS A N 1
ATOM 4488 C CA . LYS A 1 570 ? -29.240 -15.721 12.249 1.00 98.19 570 LYS A CA 1
ATOM 4489 C C . LYS A 1 570 ? -30.284 -14.717 11.750 1.00 98.19 570 LYS A C 1
ATOM 4491 O O . LYS A 1 570 ? -31.146 -15.097 10.960 1.00 98.19 570 LYS A O 1
ATOM 4496 N N . LYS A 1 571 ? -30.244 -13.474 12.235 1.00 97.69 571 LYS A N 1
ATOM 4497 C CA . LYS A 1 571 ? -31.237 -12.438 11.929 1.00 97.69 571 LYS A CA 1
ATOM 4498 C C . LYS A 1 571 ? -30.903 -11.642 10.665 1.00 97.69 571 LYS A C 1
ATOM 4500 O O . LYS A 1 571 ? -31.803 -11.403 9.865 1.00 97.69 571 LYS A O 1
ATOM 4505 N N . PHE A 1 572 ? -29.643 -11.250 10.498 1.00 98.06 572 PHE A N 1
ATOM 4506 C CA . PHE A 1 572 ? -29.181 -10.299 9.481 1.00 98.06 572 PHE A CA 1
ATOM 4507 C C . PHE A 1 572 ? -28.242 -10.926 8.437 1.00 98.06 572 PHE A C 1
ATOM 4509 O O . PHE A 1 572 ? -27.854 -10.261 7.478 1.00 98.06 572 PHE A O 1
ATOM 4516 N N . GLY A 1 573 ? -27.885 -12.208 8.578 1.00 97.69 573 GLY A N 1
ATOM 4517 C CA . GLY A 1 573 ? -27.018 -12.916 7.635 1.00 97.69 573 GLY A CA 1
ATOM 4518 C C . GLY A 1 573 ? -25.652 -12.244 7.503 1.00 97.69 573 GLY A C 1
ATOM 4519 O O . GLY A 1 573 ? -24.936 -12.071 8.487 1.00 97.69 573 GLY A O 1
ATOM 4520 N N . GLU A 1 574 ? -25.316 -11.833 6.278 1.00 96.19 574 GLU A N 1
ATOM 4521 C CA . GLU A 1 574 ? -24.076 -11.110 5.966 1.00 96.19 574 GLU A CA 1
ATOM 4522 C C . GLU A 1 574 ? -24.149 -9.598 6.224 1.00 96.19 574 GLU A C 1
ATOM 4524 O O . GLU A 1 574 ? -23.224 -8.882 5.850 1.00 96.19 574 GLU A O 1
ATOM 4529 N N . GLN A 1 575 ? -25.217 -9.107 6.867 1.00 98.38 575 GLN A N 1
ATOM 4530 C CA . GLN A 1 575 ? -25.375 -7.697 7.249 1.00 98.38 575 GLN A CA 1
ATOM 4531 C C . GLN A 1 575 ? -25.335 -6.728 6.049 1.00 98.38 575 GLN A C 1
ATOM 4533 O O . GLN A 1 575 ? -24.849 -5.610 6.141 1.00 98.38 575 GLN A O 1
ATOM 4538 N N . GLY A 1 576 ? -25.832 -7.173 4.891 1.00 96.19 576 GLY A N 1
ATOM 4539 C CA . GLY A 1 576 ? -25.811 -6.390 3.651 1.00 96.19 576 GLY A CA 1
ATOM 4540 C C . GLY A 1 576 ? -24.498 -6.467 2.862 1.00 96.19 576 GLY A C 1
ATOM 4541 O O . GLY A 1 576 ? -24.435 -5.921 1.763 1.00 96.19 576 GLY A O 1
ATOM 4542 N N . GLY A 1 577 ? -23.477 -7.173 3.363 1.00 96.69 577 GLY A N 1
ATOM 4543 C CA . GLY A 1 577 ? -22.194 -7.349 2.679 1.00 96.69 577 GLY A CA 1
ATOM 4544 C C . GLY A 1 577 ? -21.399 -6.047 2.524 1.00 96.69 577 GLY A C 1
ATOM 4545 O O . GLY A 1 577 ? -21.735 -5.018 3.105 1.00 96.69 577 GLY A O 1
ATOM 4546 N N . HIS A 1 578 ? -20.323 -6.088 1.737 1.00 96.56 578 HIS A N 1
ATOM 4547 C CA . HIS A 1 578 ? -19.361 -4.979 1.620 1.00 96.56 578 HIS A CA 1
ATOM 4548 C C . HIS A 1 578 ? -19.381 -4.244 0.275 1.00 96.56 578 HIS A C 1
ATOM 4550 O O . HIS A 1 578 ? -18.847 -3.140 0.193 1.00 96.56 578 HIS A O 1
ATOM 4556 N N . LEU A 1 579 ? -19.968 -4.843 -0.769 1.00 86.19 579 LEU A N 1
ATOM 4557 C CA . LEU A 1 579 ? -19.936 -4.326 -2.145 1.00 86.19 579 LEU A CA 1
ATOM 4558 C C . LEU A 1 579 ? -21.247 -3.705 -2.611 1.00 86.19 579 LEU A C 1
ATOM 4560 O O . LEU A 1 579 ? -22.334 -4.015 -2.073 1.00 86.19 579 LEU A O 1
#

Mean predicted aligned error: 7.16 Å

Foldseek 3Di:
DVVVVVVVVVVVLLVLLVVQLLQDDPCQDFFPQLFVLLVVQLLVLLLLLQLCVLVVHQSLVSLLQLLVLAAPDDSSVVSVVCCVLLVVLSRVCVVVVHHSNLSCVLVVSGGADPPFDRFDLFDDDPPDDSNNSSVVNVVVCVPPPHPVDPPVDPDHPLVDPPSVVVNVLLCCLQQLLAASDQQAPLREECDCFSSYLLFFFHFPDSPHNQQEAFFDDDQLQQPHRRNLLLQHHADPPPRHTRSCVFPVVQQQAFEEEQEACLQQVQADQLLCSASNNRGNLNNNCVSRCVSRVSGRNLLFQAANDAADPSPRADDGRDHVQNVLCQLGSSNHRRYGRLYYHLDDLVSSLSSLVSDRADQPGGGAYEYEYYHAANLQFFLDLVSLVSHHDLVRLLVSVVSVLVSCLVGGYALHEYEYEAHDLLLLLCVLFVVDAFSSCVVPVGGGQQSVLVSSSSRSNQRGVQNSHPDVVSVVSSNVRSVSSRVSVQVSLVVCAPVRGRYHYDYDYQQQVVLLVVCVVVVHGSQVQAHRNSSGHGGSNVSNSSSVVVVVCCVVPPVSNSTGRRPCPVVCCVPRNCSPPRD

Secondary structure (DSSP, 8-state):
-HHHHHHHHHHHHHHHHHHHHTT--GGGG-SSTTHHHHHHHHHHHHHHHHHHHHHT--HHHHHHHHHHHSPTTHHHHHHHHHHHHHHHHHHHHHHTT--HHHHHHHTTSS---TTPPPP-SSPPPTTS-HHHHHHTTGGGGGSSS------SS---GGGSTTTHHHHHHHHHHHHH---S--SSSSS-BSSSSTTSTTTBPBPS-TT-TT-STTBPPGGGGSSS-SSSSS--SB-TTT--BHHHHHTTTT---EEEEEE-HHHHTB---GGGT-TTT-SHHHHTTHHHHHHTTTB-GGGSTTT--S--SSS-S-S----HHHHHHHH-GGGTT-EEEEE-TT--TTTHHHHGGG----TTTB--EEEEEE--STTT----TTGGGGSPPHHHHHHHHHHHHHHHHHHSPTTEEEEEEPPP-THHHHHHHTTSBPGGGTTTT--BHHHHHHHHHHTT--S-TTTS-S-HHHHHHHHHHHHHHHHHHHHHHHHHTTT-SSEEEEEE--THHHHHHHHHHTT--GGGGB-TTTSSSB-HHHHHHHHHHHHHHHHHH-GGGG-PPPTTHHHHHHHHTTTT---